Protein 1GTV (pdb70)

Structure (mmCIF, N/CA/C/O backbone):
data_1GTV
#
_entry.id   1GTV
#
_cell.length_a   76.353
_cell.length_b   76.353
_cell.length_c   134.815
_cell.angle_alpha   90.00
_cell.angle_beta   90.00
_cell.angle_gamma   120.00
#
_symmetry.space_group_name_H-M   'P 65 2 2'
#
loop_
_entity.id
_entity.type
_entity.pdbx_description
1 polymer 'THYMIDYLATE KINASE'
2 non-polymer 'MAGNESIUM ION'
3 non-polymer "THYMIDINE-5'-DIPHOSPHATE"
4 non-polymer 'SULFATE ION'
5 non-polymer 'ACETATE ION'
6 non-polymer "THYMIDINE-5'-PHOSPHATE"
7 water water
#
loop_
_atom_site.group_PDB
_atom_site.id
_atom_site.type_symbol
_atom_site.label_atom_id
_atom_site.label_alt_id
_atom_site.label_comp_id
_atom_site.label_asym_id
_atom_site.label_entity_id
_atom_site.label_seq_id
_atom_site.pdbx_PDB_ins_code
_atom_site.Cartn_x
_atom_site.Cartn_y
_atom_site.Cartn_z
_atom_site.occupancy
_atom_site.B_iso_or_equiv
_atom_site.auth_seq_id
_atom_site.auth_comp_id
_atom_site.auth_asym_id
_atom_site.auth_atom_id
_atom_site.pdbx_PDB_model_num
ATOM 1 N N A MET A 1 1 ? 43.965 8.645 22.906 0.26 22.54 1 MET A N 1
ATOM 2 N N B MET A 1 1 ? 43.977 8.030 22.753 0.22 24.79 1 MET A N 1
ATOM 3 C CA A MET A 1 1 ? 42.541 8.708 23.339 0.26 19.27 1 MET A CA 1
ATOM 4 C CA B MET A 1 1 ? 42.661 8.561 23.210 0.22 20.49 1 MET A CA 1
ATOM 5 C C A MET A 1 1 ? 41.621 9.037 22.169 0.26 20.30 1 MET A C 1
ATOM 6 C C B MET A 1 1 ? 41.766 8.860 22.012 0.22 20.66 1 MET A C 1
ATOM 7 O O A MET A 1 1 ? 41.813 10.038 21.478 0.26 16.54 1 MET A O 1
ATOM 8 O O B MET A 1 1 ? 42.111 9.677 21.157 0.22 16.11 1 MET A O 1
ATOM 17 N N . LEU A 1 2 ? 40.618 8.192 21.955 0.48 16.80 2 LEU A N 1
ATOM 18 C CA . LEU A 1 2 ? 39.668 8.382 20.863 0.48 15.75 2 LEU A CA 1
ATOM 19 C C . LEU A 1 2 ? 38.348 8.937 21.393 0.48 16.32 2 LEU A C 1
ATOM 20 O O . LEU A 1 2 ? 37.686 8.312 22.218 0.48 15.03 2 LEU A O 1
ATOM 25 N N . ILE A 1 3 ? 37.975 10.119 20.912 0.48 13.97 3 ILE A N 1
ATOM 26 C CA . ILE A 1 3 ? 36.752 10.788 21.334 0.48 13.35 3 ILE A CA 1
ATOM 27 C C . ILE A 1 3 ? 35.854 11.026 20.131 0.48 13.91 3 ILE A C 1
ATOM 28 O O . ILE A 1 3 ? 36.317 11.508 19.100 0.48 15.30 3 ILE A O 1
ATOM 33 N N . ALA A 1 4 ? 34.575 10.684 20.258 0.48 11.37 4 ALA A N 1
ATOM 34 C CA . ALA A 1 4 ? 33.631 10.914 19.169 0.48 10.37 4 ALA A CA 1
ATOM 35 C C . ALA A 1 4 ? 32.580 11.922 19.622 0.48 12.71 4 ALA A C 1
ATOM 36 O O . ALA A 1 4 ? 32.030 11.812 20.718 0.48 13.90 4 ALA A O 1
ATOM 38 N N . ILE A 1 5 ? 32.316 12.919 18.780 0.48 12.60 5 ILE A N 1
ATOM 39 C CA . ILE A 1 5 ? 31.307 13.926 19.080 0.48 11.32 5 ILE A CA 1
ATOM 40 C C . ILE A 1 5 ? 30.050 13.517 18.313 0.48 12.59 5 ILE A C 1
ATOM 41 O O . ILE A 1 5 ? 30.092 13.306 17.099 0.48 13.26 5 ILE A O 1
ATOM 46 N N . GLU A 1 6 ? 28.943 13.387 19.036 0.48 10.93 6 GLU A N 1
ATOM 47 C CA . GLU A 1 6 ? 27.674 12.958 18.456 0.48 12.13 6 GLU A CA 1
ATOM 48 C C . GLU A 1 6 ? 26.553 13.963 18.680 0.48 12.40 6 GLU A C 1
ATOM 49 O O . GLU A 1 6 ? 26.646 14.839 19.537 0.48 13.42 6 GLU A O 1
ATOM 55 N N . GLY A 1 7 ? 25.482 13.823 17.908 0.48 11.05 7 GLY A N 1
ATOM 56 C CA . GLY A 1 7 ? 24.359 14.730 18.041 0.48 12.18 7 GLY A CA 1
ATOM 57 C C . GLY A 1 7 ? 23.607 14.840 16.733 0.48 11.52 7 GLY A C 1
ATOM 58 O O . GLY A 1 7 ? 24.107 14.424 15.687 0.48 11.86 7 GLY A O 1
ATOM 59 N N . VAL A 1 8 ? 22.405 15.402 16.795 0.48 12.11 8 VAL A N 1
ATOM 60 C CA . VAL A 1 8 ? 21.576 15.561 15.608 0.48 11.69 8 VAL A CA 1
ATOM 61 C C . VAL A 1 8 ? 22.145 16.619 14.670 0.48 11.12 8 VAL A C 1
ATOM 62 O O . VAL A 1 8 ? 23.131 17.290 14.985 0.48 13.42 8 VAL A O 1
ATOM 66 N N . ASP A 1 9 ? 21.530 16.749 13.500 0.48 13.07 9 ASP A N 1
ATOM 67 C CA . ASP A 1 9 ? 21.968 17.727 12.517 0.48 11.02 9 ASP A CA 1
ATOM 68 C C . ASP A 1 9 ? 21.750 19.132 13.060 0.48 11.75 9 ASP A C 1
ATOM 69 O O . ASP A 1 9 ? 20.678 19.440 13.571 0.48 15.13 9 ASP A O 1
ATOM 74 N N . GLY A 1 10 ? 22.786 19.963 12.967 0.48 15.20 10 GLY A N 1
ATOM 75 C CA . GLY A 1 10 ? 22.695 21.332 13.446 0.48 16.69 10 GLY A CA 1
ATOM 76 C C . GLY A 1 10 ? 22.838 21.482 14.951 0.48 18.93 10 GLY A C 1
ATOM 77 O O . GLY A 1 10 ? 22.463 22.508 15.514 0.48 19.79 10 GLY A O 1
ATOM 78 N N . ALA A 1 11 ? 23.383 20.466 15.612 0.48 15.00 11 ALA A N 1
ATOM 79 C CA . ALA A 1 11 ? 23.553 20.524 17.059 0.48 16.32 11 ALA A CA 1
ATOM 80 C C . ALA A 1 11 ? 24.736 21.395 17.464 0.48 17.15 11 ALA A C 1
ATOM 81 O O . ALA A 1 11 ? 24.788 21.884 18.593 0.48 20.25 11 ALA A O 1
ATOM 83 N N . GLY A 1 12 ? 25.677 21.582 16.542 0.48 15.51 12 GLY A N 1
ATOM 84 C CA . GLY A 1 12 ? 26.860 22.383 16.820 0.48 16.86 12 GLY A CA 1
ATOM 85 C C . GLY A 1 12 ? 28.105 21.535 17.014 0.48 16.46 12 GLY A C 1
ATOM 86 O O . GLY A 1 12 ? 29.073 21.967 17.640 0.48 16.67 12 GLY A O 1
ATOM 87 N N . LYS A 1 13 ? 28.090 20.326 16.461 0.48 14.82 13 LYS A N 1
ATOM 88 C CA . LYS A 1 13 ? 29.218 19.408 16.593 0.48 14.79 13 LYS A CA 1
ATOM 89 C C . LYS A 1 13 ? 30.532 19.924 16.009 0.48 16.69 13 LYS A C 1
ATOM 90 O O . LYS A 1 13 ? 31.574 19.858 16.659 0.48 17.38 13 LYS A O 1
ATOM 96 N N . ARG A 1 14 ? 30.488 20.434 14.783 0.48 16.31 14 ARG A N 1
ATOM 97 C CA . ARG A 1 14 ? 31.692 20.935 14.133 0.48 16.93 14 ARG A CA 1
ATOM 98 C C . ARG A 1 14 ? 32.361 22.006 14.983 0.48 16.05 14 ARG A C 1
ATOM 99 O O . ARG A 1 14 ? 33.582 22.018 15.145 0.48 20.40 14 ARG A O 1
ATOM 101 N N . THR A 1 15 ? 31.552 22.906 15.525 0.48 15.23 15 THR A N 1
ATOM 102 C CA . THR A 1 15 ? 32.071 23.981 16.359 0.48 18.34 15 THR A CA 1
ATOM 103 C C . THR A 1 15 ? 32.686 23.435 17.643 0.48 16.73 15 THR A C 1
ATOM 104 O O . THR A 1 15 ? 33.749 23.886 18.064 0.48 17.37 15 THR A O 1
ATOM 108 N N . LEU A 1 16 ? 32.028 22.457 18.257 0.48 17.97 16 LEU A N 1
ATOM 109 C CA . LEU A 1 16 ? 32.549 21.876 19.487 0.48 16.49 16 LEU A CA 1
ATOM 110 C C . LEU A 1 16 ? 33.878 21.181 19.227 0.48 17.93 16 LEU A C 1
ATOM 111 O O . LEU A 1 16 ? 34.782 21.224 20.062 0.48 17.86 16 LEU A O 1
ATOM 116 N N . VAL A 1 17 ? 34.003 20.534 18.071 0.48 16.72 17 VAL A N 1
ATOM 117 C CA . VAL A 1 17 ? 35.248 19.859 17.733 0.48 16.86 17 VAL A CA 1
ATOM 118 C C . VAL A 1 17 ? 36.377 20.885 17.668 0.48 20.52 17 VAL A C 1
ATOM 119 O O . VAL A 1 17 ? 37.487 20.635 18.137 0.48 21.87 17 VAL A O 1
ATOM 123 N N . GLU A 1 18 ? 36.082 22.047 17.092 0.48 18.75 18 GLU A N 1
ATOM 124 C CA . GLU A 1 18 ? 37.068 23.114 16.972 0.48 21.28 18 GLU A CA 1
ATOM 125 C C . GLU A 1 18 ? 37.489 23.621 18.349 0.48 23.01 18 GLU A C 1
ATOM 126 O O . GLU A 1 18 ? 38.681 23.716 18.648 0.48 21.50 18 GLU A O 1
ATOM 128 N N . LYS A 1 19 ? 36.503 23.945 19.182 0.48 22.53 19 LYS A N 1
ATOM 129 C CA . LYS A 1 19 ? 36.759 24.449 20.528 0.48 23.14 19 LYS A CA 1
ATOM 130 C C . LYS A 1 19 ? 37.486 23.426 21.391 0.48 24.36 19 LYS A C 1
ATOM 131 O O . LYS A 1 19 ? 38.423 23.768 22.115 0.48 21.40 19 LYS A O 1
ATOM 137 N N . LEU A 1 20 ? 37.051 22.172 21.313 0.48 20.48 20 LEU A N 1
ATOM 138 C CA . LEU A 1 20 ? 37.669 21.108 22.099 0.48 20.66 20 LEU A CA 1
ATOM 139 C C . LEU A 1 20 ? 39.117 20.881 21.677 0.48 20.01 20 LEU A C 1
ATOM 140 O O . LEU A 1 20 ? 39.993 20.701 22.523 0.48 20.49 20 LEU A O 1
ATOM 145 N N . SER A 1 21 ? 39.371 20.888 20.372 0.48 20.91 21 SER A N 1
ATOM 146 C CA . SER A 1 21 ? 40.726 20.695 19.871 0.48 19.29 21 SER A CA 1
ATOM 147 C C . SER A 1 21 ? 41.608 21.823 20.391 0.48 21.73 21 SER A C 1
ATOM 148 O O . SER A 1 21 ? 42.759 21.602 20.767 0.48 21.71 21 SER A O 1
ATOM 151 N N . GLY A 1 22 ? 41.055 23.031 20.411 0.48 22.69 22 GLY A N 1
ATOM 152 C CA . GLY A 1 22 ? 41.803 24.176 20.895 0.48 24.41 22 GLY A CA 1
ATOM 153 C C . GLY A 1 22 ? 42.132 24.028 22.367 0.48 22.81 22 GLY A C 1
ATOM 154 O O . GLY A 1 22 ? 43.233 24.369 22.801 0.48 23.20 22 GLY A O 1
ATOM 155 N N . ALA A 1 23 ? 41.176 23.516 23.134 0.48 20.88 23 ALA A N 1
ATOM 156 C CA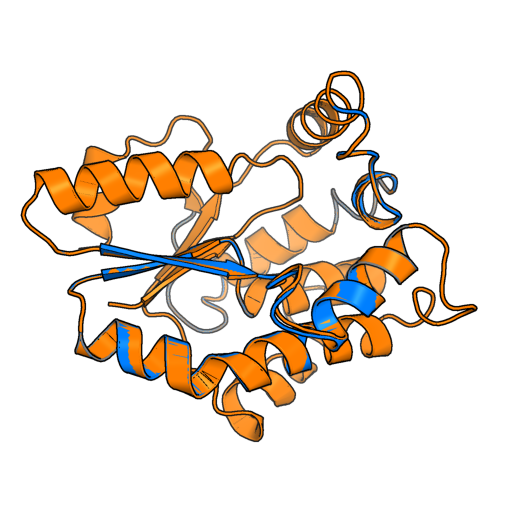 . ALA A 1 23 ? 41.368 23.322 24.567 0.48 19.96 23 ALA A CA 1
ATOM 157 C C . ALA A 1 23 ? 42.455 22.286 24.832 0.48 23.73 23 ALA A C 1
ATOM 158 O O . ALA A 1 23 ? 43.307 22.480 25.698 0.48 22.13 23 ALA A O 1
ATOM 160 N N . PHE A 1 24 ? 42.428 21.182 24.092 0.48 20.86 24 PHE A N 1
ATOM 161 C CA . PHE A 1 24 ? 43.438 20.144 24.270 0.48 20.56 24 PHE A CA 1
ATOM 162 C C . PHE A 1 24 ? 44.824 20.665 23.920 0.48 25.08 24 PHE A C 1
ATOM 163 O O . PHE A 1 24 ? 45.796 20.394 24.625 0.48 22.90 24 PHE A O 1
ATOM 171 N N . ARG A 1 25 ? 44.914 21.415 22.828 0.48 21.51 25 ARG A N 1
ATOM 172 C CA . ARG A 1 25 ? 46.192 21.966 22.402 0.48 22.91 25 ARG A CA 1
ATOM 173 C C . ARG A 1 25 ? 46.692 23.005 23.399 0.48 21.58 25 ARG A C 1
ATOM 174 O O . ARG A 1 25 ? 47.897 23.163 23.582 0.48 26.97 25 ARG A O 1
ATOM 182 N N . ALA A 1 26 ? 45.762 23.702 24.044 0.48 24.42 26 ALA A N 1
ATOM 183 C CA . ALA A 1 26 ? 46.117 24.712 25.036 0.48 22.15 26 ALA A CA 1
ATOM 184 C C . ALA A 1 26 ? 46.693 24.014 26.264 0.48 27.65 26 ALA A C 1
ATOM 185 O O . ALA A 1 26 ? 47.404 24.626 27.065 0.48 26.16 26 ALA A O 1
ATOM 187 N N . ALA A 1 27 ? 46.381 22.727 26.400 0.48 25.76 27 ALA A N 1
ATOM 188 C CA . ALA A 1 27 ? 46.856 21.927 27.524 0.48 25.83 27 ALA A CA 1
ATOM 189 C C . ALA A 1 27 ? 48.125 21.159 27.169 0.48 27.34 27 ALA A C 1
ATOM 190 O O . ALA A 1 27 ? 48.628 20.373 27.972 0.48 30.36 27 ALA A O 1
ATOM 192 N N . GLY A 1 28 ? 48.627 21.376 25.957 0.48 27.25 28 GLY A N 1
ATOM 193 C CA . GLY A 1 28 ? 49.852 20.722 25.531 0.48 25.39 28 GLY A CA 1
ATOM 194 C C . GLY A 1 28 ? 49.754 19.375 24.838 0.48 27.56 28 GLY A C 1
ATOM 195 O O . GLY A 1 28 ? 50.775 18.726 24.607 0.48 30.02 28 GLY A O 1
ATOM 196 N N A ARG A 1 29 ? 48.541 18.955 24.496 0.24 25.32 29 ARG A N 1
ATOM 197 N N B ARG A 1 29 ? 48.542 18.940 24.507 0.24 25.70 29 ARG A N 1
ATOM 198 C CA A ARG A 1 29 ? 48.349 17.671 23.831 0.24 24.90 29 ARG A CA 1
ATOM 199 C CA B ARG A 1 29 ? 48.376 17.654 23.837 0.24 25.60 29 ARG A CA 1
ATOM 200 C C A ARG A 1 29 ? 48.195 17.816 22.322 0.24 23.45 29 ARG A C 1
ATOM 201 C C B ARG A 1 29 ? 48.204 17.813 22.330 0.24 23.72 29 ARG A C 1
ATOM 202 O O A ARG A 1 29 ? 47.592 18.775 21.840 0.24 28.36 29 ARG A O 1
ATOM 203 O O B ARG A 1 29 ? 47.597 18.776 21.862 0.24 28.34 29 ARG A O 1
ATOM 218 N N . SER A 1 30 ? 48.752 16.864 21.578 0.48 22.11 30 SER A N 1
ATOM 219 C CA . SER A 1 30 ? 48.652 16.885 20.125 0.48 20.05 30 SER A CA 1
ATOM 220 C C . SER A 1 30 ? 47.258 16.375 19.796 0.48 21.55 30 SER A C 1
ATOM 221 O O . SER A 1 30 ? 46.758 15.455 20.444 0.48 22.60 30 SER A O 1
ATOM 224 N N . VAL A 1 31 ? 46.634 16.975 18.790 0.48 19.28 31 VAL A N 1
ATOM 225 C CA . VAL A 1 31 ? 45.281 16.601 18.410 0.48 18.42 31 VAL A CA 1
ATOM 226 C C . VAL A 1 31 ? 45.109 16.395 16.912 0.48 19.35 31 VAL A C 1
ATOM 227 O O . VAL A 1 31 ? 45.656 17.142 16.099 0.48 20.98 31 VAL A O 1
ATOM 231 N N . ALA A 1 32 ? 44.348 15.365 16.559 0.48 18.51 32 ALA A N 1
ATOM 232 C CA . ALA A 1 32 ? 44.041 15.064 15.169 0.48 19.16 32 ALA A CA 1
ATOM 233 C C . ALA A 1 32 ? 42.524 14.944 15.117 0.48 20.88 32 ALA A C 1
ATOM 234 O O . ALA A 1 32 ? 41.903 14.513 16.089 0.48 21.05 32 ALA A O 1
ATOM 236 N N . THR A 1 33 ? 41.924 15.342 14.001 0.48 20.03 33 THR A N 1
ATOM 237 C CA . THR A 1 33 ? 40.476 15.259 13.863 0.48 19.55 33 THR A CA 1
ATOM 238 C C . THR A 1 33 ? 40.092 14.613 12.543 0.48 20.58 33 THR A C 1
ATOM 239 O O . THR A 1 33 ? 40.842 14.658 11.566 0.48 21.10 33 THR A O 1
ATOM 243 N N . LEU A 1 34 ? 38.910 14.007 12.528 0.48 16.39 34 LEU A N 1
ATOM 244 C CA . LEU A 1 34 ? 38.393 13.348 11.340 0.48 17.59 34 LEU A CA 1
ATOM 245 C C . LEU A 1 34 ? 36.877 13.439 11.415 0.48 17.38 34 LEU A C 1
ATOM 246 O O . LEU A 1 34 ? 36.297 13.287 12.488 0.48 19.14 34 LEU A O 1
ATOM 251 N N . ALA A 1 35 ? 36.233 13.696 10.283 0.48 15.98 35 ALA A N 1
ATOM 252 C CA . ALA A 1 35 ? 34.782 13.805 10.267 0.48 13.00 35 ALA A CA 1
ATOM 253 C C . ALA A 1 35 ? 34.127 12.776 9.353 0.48 12.55 35 ALA A C 1
ATOM 254 O O . ALA A 1 35 ? 34.627 12.495 8.266 0.48 15.84 35 ALA A O 1
ATOM 256 N N . PHE A 1 36 ? 33.028 12.208 9.822 0.48 11.66 36 PHE A N 1
ATOM 257 C CA . PHE A 1 36 ? 32.289 11.248 9.032 0.48 11.79 36 PHE A CA 1
ATOM 258 C C . PHE A 1 36 ? 30.955 11.910 8.738 0.48 11.47 36 PHE A C 1
ATOM 259 O O . PHE A 1 36 ? 30.396 12.600 9.593 0.48 11.16 36 PHE A O 1
ATOM 267 N N . PRO A 1 37 ? 30.437 11.730 7.517 0.48 11.08 37 PRO A N 1
ATOM 268 C CA . PRO A 1 37 ? 31.016 10.953 6.413 0.48 10.98 37 PRO A CA 1
ATOM 269 C C . PRO A 1 37 ? 32.262 11.598 5.807 0.48 12.16 37 PRO A C 1
ATOM 270 O O . PRO A 1 37 ? 32.389 12.822 5.786 0.48 13.87 37 PRO A O 1
ATOM 274 N N . ARG A 1 38 ? 33.170 10.768 5.303 0.48 13.93 38 ARG A N 1
ATOM 275 C CA . ARG A 1 38 ? 34.399 11.261 4.685 0.48 15.04 38 ARG A CA 1
ATOM 276 C C . ARG A 1 38 ? 34.180 11.556 3.205 0.48 16.15 38 ARG A C 1
ATOM 277 O O . ARG A 1 38 ? 34.738 10.885 2.335 0.48 15.58 38 ARG A O 1
ATOM 285 N N . TYR A 1 39 ? 33.364 12.565 2.929 0.48 16.14 39 TYR A N 1
ATOM 286 C CA . TYR A 1 39 ? 33.064 12.957 1.560 0.48 14.79 39 TYR A CA 1
ATOM 287 C C . TYR A 1 39 ? 34.348 13.196 0.769 0.48 14.90 39 TYR A C 1
ATOM 288 O O . TYR A 1 39 ? 35.255 13.882 1.237 0.48 17.57 39 TYR A O 1
ATOM 297 N N . GLY A 1 40 ? 34.422 12.608 -0.421 0.48 15.60 40 GLY A N 1
ATOM 298 C CA . GLY A 1 40 ? 35.594 12.772 -1.261 0.48 17.76 40 GLY A CA 1
ATOM 299 C C . GLY A 1 40 ? 36.644 11.687 -1.100 0.48 17.19 40 GLY A C 1
ATOM 300 O O . GLY A 1 40 ? 37.436 11.445 -2.011 0.48 20.36 40 GLY A O 1
ATOM 301 N N . GLN A 1 41 ? 36.658 11.031 0.056 0.48 18.14 41 GLN A N 1
ATOM 302 C CA . GLN A 1 41 ? 37.631 9.975 0.311 0.48 19.16 41 GLN A CA 1
ATOM 303 C C . GLN A 1 41 ? 36.990 8.596 0.243 0.48 21.48 41 GLN A C 1
ATOM 304 O O . GLN A 1 41 ? 37.683 7.579 0.246 0.48 23.17 41 GLN A O 1
ATOM 310 N N . SER A 1 42 ? 35.663 8.572 0.181 0.48 16.88 42 SER A N 1
ATOM 311 C CA . SER A 1 42 ? 34.921 7.322 0.121 0.48 17.82 42 SER A CA 1
ATOM 312 C C . SER A 1 42 ? 33.792 7.416 -0.897 0.48 15.58 42 SER A C 1
ATOM 313 O O . SER A 1 42 ? 32.986 8.345 -0.850 0.48 18.44 42 SER A O 1
ATOM 316 N N . VAL A 1 43 ? 33.742 6.459 -1.818 0.48 16.69 43 VAL A N 1
ATOM 317 C CA . VAL A 1 43 ? 32.684 6.437 -2.823 0.48 17.02 43 VAL A CA 1
ATOM 318 C C . VAL A 1 43 ? 31.363 6.181 -2.104 0.48 15.01 43 VAL A C 1
ATOM 319 O O . VAL A 1 43 ? 30.320 6.721 -2.477 0.48 14.36 43 VAL A O 1
ATOM 323 N N . ALA A 1 44 ? 31.418 5.356 -1.063 0.48 13.85 44 ALA A N 1
ATOM 324 C CA . ALA A 1 44 ? 30.230 5.032 -0.289 0.48 13.88 44 ALA A CA 1
ATOM 325 C C . ALA A 1 44 ? 29.643 6.279 0.370 0.48 13.94 44 ALA A C 1
ATOM 326 O O . ALA A 1 44 ? 28.429 6.468 0.375 0.48 13.87 44 ALA A O 1
ATOM 328 N N . ALA A 1 45 ? 30.504 7.128 0.922 0.48 14.62 45 ALA A N 1
ATOM 329 C CA . ALA A 1 45 ? 30.050 8.348 1.583 0.48 14.96 45 ALA A CA 1
ATOM 330 C C . ALA A 1 45 ? 29.377 9.304 0.602 0.48 14.55 45 ALA A C 1
ATOM 331 O O . ALA A 1 45 ? 28.316 9.860 0.889 0.48 14.59 45 ALA A O 1
ATOM 333 N N . ASP A 1 46 ? 29.998 9.488 -0.557 0.48 14.79 46 ASP A N 1
ATOM 334 C CA . ASP A 1 46 ? 29.468 10.389 -1.574 0.48 14.63 46 ASP A CA 1
ATOM 335 C C . ASP A 1 46 ? 28.117 9.936 -2.126 0.48 13.89 46 ASP A C 1
ATOM 336 O O . ASP A 1 46 ? 27.217 10.752 -2.324 0.48 14.76 46 ASP A O 1
ATOM 341 N N . ILE A 1 47 ? 27.978 8.637 -2.367 0.48 13.35 47 ILE A N 1
ATOM 342 C CA . ILE A 1 47 ? 26.744 8.076 -2.890 0.48 12.69 47 ILE A CA 1
ATOM 343 C C . ILE A 1 47 ? 25.655 8.239 -1.828 0.48 13.13 47 ILE A C 1
ATOM 344 O O . ILE A 1 47 ? 24.513 8.561 -2.148 0.48 12.31 47 ILE A O 1
ATOM 349 N N . ALA A 1 48 ? 26.014 8.043 -0.561 0.48 13.05 48 ALA A N 1
ATOM 350 C CA . ALA A 1 48 ? 25.051 8.193 0.530 0.48 11.01 48 ALA A CA 1
ATOM 351 C C . ALA A 1 48 ? 24.496 9.619 0.561 0.48 11.46 48 ALA A C 1
ATOM 352 O O . ALA A 1 48 ? 23.282 9.817 0.617 0.48 12.41 48 ALA A O 1
ATOM 354 N N . ALA A 1 49 ? 25.385 10.605 0.513 0.48 13.34 49 ALA A N 1
ATOM 355 C CA . ALA A 1 49 ? 24.971 12.002 0.535 0.48 14.26 49 ALA A CA 1
ATOM 356 C C . ALA A 1 49 ? 24.102 12.331 -0.671 0.48 13.36 49 ALA A C 1
ATOM 357 O O . ALA A 1 49 ? 23.068 12.988 -0.542 0.48 14.27 49 ALA A O 1
ATOM 359 N N . GLU A 1 50 ? 24.523 11.871 -1.842 0.48 10.69 50 GLU A N 1
ATOM 360 C CA . GLU A 1 50 ? 23.773 12.123 -3.065 0.48 11.67 50 GLU A CA 1
ATOM 361 C C . GLU A 1 50 ? 22.385 11.501 -2.987 0.48 10.98 50 GLU A C 1
ATOM 362 O O . GLU A 1 50 ? 21.414 12.080 -3.475 0.48 12.44 50 GLU A O 1
ATOM 368 N N . ALA A 1 51 ? 22.294 10.323 -2.375 0.48 10.89 51 ALA A N 1
ATOM 369 C CA . ALA A 1 51 ? 21.009 9.654 -2.229 0.48 10.54 51 ALA A CA 1
ATOM 370 C C . ALA A 1 51 ? 20.099 10.486 -1.328 0.48 11.09 51 ALA A C 1
ATOM 371 O O . ALA A 1 51 ? 18.899 10.601 -1.581 0.48 13.49 51 ALA A O 1
ATOM 373 N N . LEU A 1 52 ? 20.671 11.080 -0.283 0.48 11.87 52 LEU A N 1
ATOM 374 C CA . LEU A 1 52 ? 19.877 11.896 0.625 0.48 12.08 52 LEU A CA 1
ATOM 375 C C . LEU A 1 52 ? 19.465 13.206 -0.034 0.48 13.74 52 LEU A C 1
ATOM 376 O O . LEU A 1 52 ? 18.634 13.941 0.499 0.48 15.44 52 LEU A O 1
ATOM 381 N N . HIS A 1 53 ? 20.045 13.499 -1.192 0.48 11.93 53 HIS A N 1
ATOM 382 C CA . HIS A 1 53 ? 19.674 14.709 -1.919 0.48 14.53 53 HIS A CA 1
ATOM 383 C C . HIS A 1 53 ? 18.823 14.398 -3.145 0.48 15.47 53 HIS A C 1
ATOM 384 O O . HIS A 1 53 ? 18.677 15.231 -4.039 0.48 16.48 53 HIS A O 1
ATOM 391 N N . GLY A 1 54 ? 18.274 13.185 -3.185 0.48 15.52 54 GLY A N 1
ATOM 392 C CA . GLY A 1 54 ? 17.385 12.806 -4.270 0.48 13.08 54 GLY A CA 1
ATOM 393 C C . GLY A 1 54 ? 17.879 11.957 -5.421 0.48 14.25 54 GLY A C 1
ATOM 394 O O . GLY A 1 54 ? 17.116 11.678 -6.343 0.48 16.04 54 GLY A O 1
ATOM 395 N N A GLU A 1 55 ? 19.137 11.536 -5.376 0.28 12.77 55 GLU A N 1
ATOM 396 N N B GLU A 1 55 ? 19.138 11.538 -5.384 0.20 13.77 55 GLU A N 1
ATOM 397 C CA A GLU A 1 55 ? 19.695 10.727 -6.454 0.28 12.03 55 GLU A CA 1
ATOM 398 C CA B GLU A 1 55 ? 19.670 10.722 -6.466 0.20 13.78 55 GLU A CA 1
ATOM 399 C C A GLU A 1 55 ? 19.739 9.242 -6.112 0.28 12.39 55 GLU A C 1
ATOM 400 C C B GLU A 1 55 ? 19.757 9.245 -6.107 0.20 13.45 55 GLU A C 1
ATOM 401 O O A GLU A 1 55 ? 19.353 8.834 -5.018 0.28 13.24 55 GLU A O 1
ATOM 402 O O B GLU A 1 55 ? 19.426 8.844 -4.993 0.20 14.37 55 GLU A O 1
ATOM 413 N N . HIS A 1 56 ? 20.191 8.445 -7.075 0.48 11.50 56 HIS A N 1
ATOM 414 C CA . HIS A 1 56 ? 20.341 7.003 -6.900 0.48 11.05 56 HIS A CA 1
ATOM 415 C C . HIS A 1 56 ? 19.090 6.188 -6.588 0.48 11.70 56 HIS A C 1
ATOM 416 O O . HIS A 1 56 ? 19.062 5.364 -5.668 0.48 12.13 56 HIS A O 1
ATOM 423 N N . GLY A 1 57 ? 18.054 6.424 -7.380 0.48 13.18 57 GLY A N 1
ATOM 424 C CA . GLY A 1 57 ? 16.819 5.681 -7.244 0.48 13.55 57 GLY A CA 1
ATOM 425 C C . GLY A 1 57 ? 16.251 5.465 -5.860 0.48 12.01 57 GLY A C 1
ATOM 426 O O . GLY A 1 57 ? 16.056 6.414 -5.103 0.48 14.72 57 GLY A O 1
ATOM 427 N N . ASP A 1 58 ? 16.007 4.202 -5.523 0.48 11.61 58 ASP A N 1
ATOM 428 C CA . ASP A 1 58 ? 15.408 3.844 -4.244 0.48 11.69 58 ASP A CA 1
ATOM 429 C C . ASP A 1 58 ? 16.386 3.562 -3.111 0.48 11.82 58 ASP A C 1
ATOM 430 O O . ASP A 1 58 ? 15.996 3.022 -2.078 0.48 14.40 58 ASP A O 1
ATOM 435 N N A LEU A 1 59 ? 17.646 3.944 -3.286 0.27 10.84 59 LEU A N 1
ATOM 436 N N B LEU A 1 59 ? 17.643 3.950 -3.298 0.21 11.44 59 LEU A N 1
ATOM 437 C CA A LEU A 1 59 ? 18.654 3.668 -2.266 0.27 11.25 59 LEU A CA 1
ATOM 438 C CA B LEU A 1 59 ? 18.676 3.713 -2.295 0.21 12.59 59 LEU A CA 1
ATOM 439 C C A LEU A 1 59 ? 18.335 4.253 -0.889 0.27 12.06 59 LEU A C 1
ATOM 440 C C B LEU A 1 59 ? 18.345 4.257 -0.907 0.21 12.64 59 LEU A C 1
ATOM 441 O O A LEU A 1 59 ? 18.345 3.536 0.113 0.27 14.10 59 LEU A O 1
ATOM 442 O O B LEU A 1 59 ? 18.355 3.518 0.079 0.21 14.73 59 LEU A O 1
ATOM 451 N N . ALA A 1 60 ? 18.050 5.549 -0.833 0.48 10.62 60 ALA A N 1
ATOM 452 C CA . ALA A 1 60 ? 17.744 6.194 0.441 0.48 11.78 60 ALA A CA 1
ATOM 453 C C . ALA A 1 60 ? 16.510 5.663 1.166 0.48 12.30 60 ALA A C 1
ATOM 454 O O . ALA A 1 60 ? 16.383 5.846 2.378 0.48 14.13 60 ALA A O 1
ATOM 456 N N . SER A 1 61 ? 15.605 5.005 0.445 0.48 11.09 61 SER A N 1
ATOM 457 C CA . SER A 1 61 ? 14.399 4.474 1.076 0.48 12.94 61 SER A CA 1
ATOM 458 C C . SER A 1 61 ? 14.702 3.278 1.976 0.48 12.66 61 SER A C 1
ATOM 459 O O . SER A 1 61 ? 13.868 2.876 2.785 0.48 14.33 61 SER A O 1
ATOM 462 N N . SER A 1 62 ? 15.894 2.706 1.832 0.48 12.08 62 SER A N 1
ATOM 463 C CA . SER A 1 62 ? 16.288 1.576 2.666 0.48 11.15 62 SER A CA 1
ATOM 464 C C . SER A 1 62 ? 17.128 2.064 3.838 0.48 10.42 62 SER A C 1
ATOM 465 O O . SER A 1 62 ? 18.189 2.659 3.647 0.48 12.38 62 SER A O 1
ATOM 468 N N . VAL A 1 63 ? 16.647 1.806 5.047 0.48 10.18 63 VAL A N 1
ATOM 469 C CA . VAL A 1 63 ? 17.358 2.206 6.254 0.48 9.85 63 VAL A CA 1
ATOM 470 C C . VAL A 1 63 ? 18.693 1.475 6.365 0.48 11.25 63 VAL A C 1
ATOM 471 O O . VAL A 1 63 ? 19.727 2.081 6.659 0.48 10.71 63 VAL A O 1
ATOM 475 N N . TYR A 1 64 ? 18.683 0.173 6.106 0.48 10.44 64 TYR A N 1
ATOM 476 C CA . TYR A 1 64 ? 19.908 -0.605 6.211 0.48 9.83 64 TYR A CA 1
ATOM 477 C C . TYR A 1 64 ? 20.912 -0.331 5.093 0.48 9.39 64 TYR A C 1
ATOM 478 O O . TYR A 1 64 ? 22.114 -0.465 5.302 0.48 10.40 64 TYR A O 1
ATOM 487 N N . ALA A 1 65 ? 20.432 0.066 3.916 0.48 9.68 65 ALA A N 1
ATOM 488 C CA . ALA A 1 65 ? 21.336 0.384 2.809 0.48 9.87 65 ALA A CA 1
ATOM 489 C C . ALA A 1 65 ? 22.132 1.637 3.176 0.48 9.90 65 ALA A C 1
ATOM 490 O O . ALA A 1 65 ? 23.350 1.698 2.979 0.48 10.41 65 ALA A O 1
ATOM 492 N N . MET A 1 66 ? 21.440 2.640 3.711 0.48 10.06 66 MET A N 1
ATOM 493 C CA . MET A 1 66 ? 22.110 3.870 4.105 0.48 8.29 66 MET A CA 1
ATOM 494 C C . MET A 1 66 ? 23.099 3.583 5.227 0.48 9.69 66 MET A C 1
ATOM 495 O O . MET A 1 66 ? 24.236 4.050 5.201 0.48 11.05 66 MET A O 1
ATOM 500 N N . ALA A 1 67 ? 22.675 2.799 6.210 0.48 9.36 67 ALA A N 1
ATOM 501 C CA . ALA A 1 67 ? 23.571 2.471 7.313 0.48 9.66 67 ALA A CA 1
ATOM 502 C C . ALA A 1 67 ? 24.801 1.730 6.795 0.48 9.73 67 ALA A C 1
ATOM 503 O O . ALA A 1 67 ? 25.921 1.971 7.251 0.48 11.00 67 ALA A O 1
ATOM 505 N N . THR A 1 68 ? 24.600 0.833 5.836 0.48 10.40 68 THR A N 1
ATOM 506 C CA . THR A 1 68 ? 25.717 0.072 5.288 0.48 10.86 68 THR A CA 1
ATOM 507 C C . THR A 1 68 ? 26.720 0.987 4.590 0.48 10.34 68 THR A C 1
ATOM 508 O O . THR A 1 68 ? 27.928 0.810 4.730 0.48 11.18 68 THR A O 1
ATOM 512 N N . LEU A 1 69 ? 26.229 1.981 3.856 0.48 10.48 69 LEU A N 1
ATOM 513 C CA . LEU A 1 69 ? 27.142 2.887 3.175 0.48 9.52 69 LEU A CA 1
ATOM 514 C C . LEU A 1 69 ? 27.997 3.668 4.169 0.48 11.41 69 LEU A C 1
ATOM 515 O O . LEU A 1 69 ? 29.199 3.824 3.970 0.48 11.27 69 LEU A O 1
ATOM 520 N N . PHE A 1 70 ? 27.387 4.154 5.243 0.48 10.12 70 PHE A N 1
ATOM 521 C CA . PHE A 1 70 ? 28.154 4.904 6.230 0.48 9.74 70 PHE A CA 1
ATOM 522 C C . PHE A 1 70 ? 29.144 3.997 6.938 0.48 10.56 70 PHE A C 1
ATOM 523 O O . PHE A 1 70 ? 30.228 4.436 7.308 0.48 12.12 70 PHE A O 1
ATOM 531 N N . ALA A 1 71 ? 28.773 2.731 7.116 0.48 11.43 71 ALA A N 1
ATOM 532 C CA . ALA A 1 71 ? 29.654 1.769 7.767 0.48 11.96 71 ALA A CA 1
ATOM 533 C C . ALA A 1 71 ? 30.823 1.439 6.843 0.48 13.26 71 ALA A C 1
ATOM 534 O O . ALA A 1 71 ? 31.948 1.262 7.306 0.48 14.16 71 ALA A O 1
ATOM 536 N N . LEU A 1 72 ? 30.559 1.349 5.539 0.48 13.40 72 LEU A N 1
ATOM 537 C CA . LEU A 1 72 ? 31.620 1.050 4.577 0.48 12.91 72 LEU A CA 1
ATOM 538 C C . LEU A 1 72 ? 32.590 2.220 4.494 0.48 15.92 72 LEU A C 1
ATOM 539 O O . LEU A 1 72 ? 33.785 2.028 4.257 0.48 16.82 72 LEU A O 1
ATOM 544 N N . ASP A 1 73 ? 32.083 3.427 4.729 0.48 14.96 73 ASP A N 1
ATOM 545 C CA . ASP A 1 73 ? 32.926 4.616 4.721 0.48 13.43 73 ASP A CA 1
ATOM 546 C C . ASP A 1 73 ? 33.904 4.516 5.892 0.48 15.71 73 ASP A C 1
ATOM 547 O O . ASP A 1 73 ? 35.109 4.699 5.721 0.48 15.59 73 ASP A O 1
ATOM 552 N N . ARG A 1 74 ? 33.384 4.212 7.078 0.48 14.04 74 ARG A N 1
ATOM 553 C CA . ARG A 1 74 ? 34.231 4.079 8.258 0.48 14.49 74 ARG A CA 1
ATOM 554 C C . ARG A 1 74 ? 35.182 2.891 8.150 0.48 18.36 74 ARG A C 1
ATOM 555 O O . ARG A 1 74 ? 36.302 2.939 8.661 0.48 17.78 74 ARG A O 1
ATOM 563 N N . ALA A 1 75 ? 34.737 1.828 7.488 0.48 17.00 75 ALA A N 1
ATOM 564 C CA . ALA A 1 75 ? 35.567 0.639 7.323 0.48 19.74 75 ALA A CA 1
ATOM 565 C C . ALA A 1 75 ? 36.859 1.004 6.602 0.48 21.05 75 ALA A C 1
ATOM 566 O O . ALA A 1 75 ? 37.934 0.508 6.939 0.48 20.37 75 ALA A O 1
ATOM 568 N N . GLY A 1 76 ? 36.746 1.878 5.609 0.48 17.83 76 GLY A N 1
ATOM 569 C CA . GLY A 1 76 ? 37.916 2.293 4.858 0.48 20.72 76 GLY A CA 1
ATOM 570 C C . GLY A 1 76 ? 38.818 3.232 5.635 0.48 18.05 76 GLY A C 1
ATOM 571 O O . GLY A 1 76 ? 39.934 3.522 5.204 0.48 21.53 76 GLY A O 1
ATOM 572 N N . ALA A 1 77 ? 38.343 3.700 6.786 0.48 18.26 77 ALA A N 1
ATOM 573 C CA . ALA A 1 77 ? 39.116 4.620 7.614 0.48 17.02 77 ALA A CA 1
ATOM 574 C C . ALA A 1 77 ? 39.723 3.961 8.850 0.48 18.13 77 ALA A C 1
ATOM 575 O O . ALA A 1 77 ? 40.289 4.644 9.700 0.48 19.57 77 ALA A O 1
ATOM 577 N N . VAL A 1 78 ? 39.601 2.640 8.953 0.48 18.30 78 VAL A N 1
ATOM 578 C CA . VAL A 1 78 ? 40.143 1.918 10.100 0.48 20.36 78 VAL A CA 1
ATOM 579 C C . VAL A 1 78 ? 41.638 2.174 10.273 0.48 23.10 78 VAL A C 1
ATOM 580 O O . VAL A 1 78 ? 42.094 2.518 11.365 0.48 19.96 78 VAL A O 1
ATOM 584 N N . HIS A 1 79 ? 42.395 2.004 9.194 0.48 22.16 79 HIS A N 1
ATOM 585 C CA . HIS A 1 79 ? 43.838 2.215 9.230 0.48 25.71 79 HIS A CA 1
ATOM 586 C C . HIS A 1 79 ? 44.182 3.639 9.649 0.48 25.08 79 HIS A C 1
ATOM 587 O O . HIS A 1 79 ? 45.083 3.855 10.461 0.48 25.78 79 HIS A O 1
ATOM 594 N N . THR A 1 80 ? 43.463 4.606 9.089 0.48 22.75 80 THR A N 1
ATOM 595 C CA . THR A 1 80 ? 43.690 6.008 9.409 0.48 22.27 80 THR A CA 1
ATOM 596 C C . THR A 1 80 ? 43.438 6.253 10.891 0.48 21.08 80 THR A C 1
ATOM 597 O O . THR A 1 80 ? 44.254 6.868 11.577 0.48 20.25 80 THR A O 1
ATOM 601 N N . ILE A 1 81 ? 42.303 5.770 11.383 0.48 16.70 81 ILE A N 1
ATOM 602 C CA . ILE A 1 81 ? 41.962 5.944 12.785 0.48 15.84 81 ILE A CA 1
ATOM 603 C C . ILE A 1 81 ? 43.013 5.291 13.668 0.48 17.84 81 ILE A C 1
ATOM 604 O O . ILE A 1 81 ? 43.422 5.864 14.678 0.48 18.46 81 ILE A O 1
ATOM 609 N N . GLN A 1 82 ? 43.459 4.096 13.291 0.48 19.88 82 GLN A N 1
ATOM 610 C CA . GLN A 1 82 ? 44.466 3.422 14.106 0.48 23.22 82 GLN A CA 1
ATOM 611 C C . GLN A 1 82 ? 45.792 4.182 14.063 0.48 26.00 82 GLN A C 1
ATOM 612 O O . GLN A 1 82 ? 46.476 4.313 15.079 0.48 26.95 82 GLN A O 1
ATOM 618 N N . GLY A 1 83 ? 46.142 4.689 12.886 0.48 24.07 83 GLY A N 1
ATOM 619 C CA . GLY A 1 83 ? 47.378 5.436 12.741 0.48 26.41 83 GLY A CA 1
ATOM 620 C C . GLY A 1 83 ? 47.362 6.743 13.512 0.48 27.68 83 GLY A C 1
ATOM 621 O O . GLY A 1 83 ? 48.359 7.126 14.125 0.48 26.11 83 GLY A O 1
ATOM 622 N N . LEU A 1 84 ? 46.227 7.435 13.481 0.48 23.87 84 LEU A N 1
ATOM 623 C CA . LEU A 1 84 ? 46.093 8.703 14.187 0.48 21.09 84 LEU A CA 1
ATOM 624 C C . LEU A 1 84 ? 46.186 8.521 15.699 0.48 22.76 84 LEU A C 1
ATOM 625 O O . LEU A 1 84 ? 46.762 9.356 16.396 0.48 24.34 84 LEU A O 1
ATOM 630 N N . CYS A 1 85 ? 45.618 7.430 16.205 0.48 19.31 85 CYS A N 1
ATOM 631 C CA . CYS A 1 85 ? 45.640 7.158 17.639 0.48 21.96 85 CYS A CA 1
ATOM 632 C C . CYS A 1 85 ? 47.027 6.837 18.176 0.48 25.43 85 CYS A C 1
ATOM 633 O O . CYS A 1 85 ? 47.304 7.052 19.354 0.48 28.75 85 CYS A O 1
ATOM 636 N N . ARG A 1 86 ? 47.897 6.314 17.321 0.48 25.74 86 ARG A N 1
ATOM 637 C CA . ARG A 1 86 ? 49.246 5.986 17.759 0.48 31.82 86 ARG A CA 1
ATOM 638 C C . ARG A 1 86 ? 50.215 7.111 17.425 0.48 31.82 86 ARG A C 1
ATOM 639 O O . ARG A 1 86 ? 51.408 7.019 17.714 0.48 37.96 86 ARG A O 1
ATOM 647 N N . GLY A 1 87 ? 49.692 8.176 16.827 0.48 31.66 87 GLY A N 1
ATOM 648 C CA . GLY A 1 87 ? 50.528 9.305 16.463 0.48 29.86 87 GLY A CA 1
ATOM 649 C C . GLY A 1 87 ? 50.186 10.577 17.216 0.48 29.14 87 GLY A C 1
ATOM 650 O O . GLY A 1 87 ? 51.024 11.468 17.347 0.48 30.33 87 GLY A O 1
ATOM 651 N N . TYR A 1 88 ? 48.956 10.665 17.712 0.48 26.35 88 TYR A N 1
ATOM 652 C CA . TYR A 1 88 ? 48.506 11.840 18.450 0.48 22.54 88 TYR A CA 1
ATOM 653 C C . TYR A 1 88 ? 48.005 11.476 19.843 0.48 23.90 88 TYR A C 1
ATOM 654 O O . TYR A 1 88 ? 47.584 10.344 20.083 0.48 25.33 88 TYR A O 1
ATOM 663 N N . ASP A 1 89 ? 48.044 12.442 20.757 0.48 22.37 89 ASP A N 1
ATOM 664 C CA . ASP A 1 89 ? 47.574 12.216 22.121 0.48 21.30 89 ASP A CA 1
ATOM 665 C C . ASP A 1 89 ? 46.059 12.070 22.145 0.48 20.16 89 ASP A C 1
ATOM 666 O O . ASP A 1 89 ? 45.509 11.292 22.928 0.48 22.03 89 ASP A O 1
ATOM 671 N N . VAL A 1 90 ? 45.391 12.831 21.284 0.48 18.72 90 VAL A N 1
ATOM 672 C CA . VAL A 1 90 ? 43.940 12.814 21.207 0.48 17.12 90 VAL A CA 1
ATOM 673 C C . VAL A 1 90 ? 43.459 12.824 19.763 0.48 17.52 90 VAL A C 1
ATOM 674 O O . VAL A 1 90 ? 43.983 13.559 18.932 0.48 17.52 90 VAL A O 1
ATOM 678 N N . VAL A 1 91 ? 42.466 11.992 19.474 0.48 14.41 91 VAL A N 1
ATOM 679 C CA . VAL A 1 91 ? 41.872 11.926 18.147 0.48 15.92 91 VAL A CA 1
ATOM 680 C C . VAL A 1 91 ? 40.388 12.201 18.356 0.48 16.97 91 VAL A C 1
ATOM 681 O O . VAL A 1 91 ? 39.719 11.482 19.098 0.48 16.21 91 VAL A O 1
ATOM 685 N N . ILE A 1 92 ? 39.881 13.253 17.722 0.48 13.44 92 ILE A N 1
ATOM 686 C CA . ILE A 1 92 ? 38.479 13.629 17.864 0.48 13.27 92 ILE A CA 1
ATOM 687 C C . ILE A 1 92 ? 37.736 13.407 16.555 0.48 15.05 92 ILE A C 1
ATOM 688 O O . ILE A 1 92 ? 38.186 13.848 15.497 0.48 15.25 92 ILE A O 1
ATOM 693 N N . LEU A 1 93 ? 36.595 12.730 16.634 0.48 13.46 93 LEU A N 1
ATOM 694 C CA . LEU A 1 93 ? 35.786 12.442 15.454 0.48 13.94 93 LEU A CA 1
ATOM 695 C C . LEU A 1 93 ? 34.456 13.209 15.447 0.48 15.03 93 LEU A C 1
ATOM 696 O O . LEU A 1 93 ? 33.759 13.253 16.462 0.48 17.93 93 LEU A O 1
ATOM 701 N N . ASP A 1 94 ? 34.141 13.818 14.313 0.48 13.25 94 ASP A N 1
ATOM 702 C CA . ASP A 1 94 ? 32.891 14.537 14.164 0.48 14.63 94 ASP A CA 1
ATOM 703 C C . ASP A 1 94 ? 31.987 13.460 13.580 0.48 14.13 94 ASP A C 1
ATOM 704 O O . ASP A 1 94 ? 32.010 13.204 12.378 0.48 15.30 94 ASP A O 1
ATOM 709 N N . ARG A 1 95 ? 31.226 12.821 14.467 0.48 11.85 95 ARG A N 1
ATOM 710 C CA . ARG A 1 95 ? 30.323 11.711 14.153 0.48 12.89 95 ARG A CA 1
ATOM 711 C C . ARG A 1 95 ? 31.138 10.423 14.076 0.48 11.27 95 ARG A C 1
ATOM 712 O O . ARG A 1 95 ? 32.287 10.416 13.632 0.48 13.07 95 ARG A O 1
ATOM 720 N N . TYR A 1 96 ? 30.538 9.329 14.527 0.48 11.52 96 TYR A N 1
ATOM 721 C CA . TYR A 1 96 ? 31.193 8.032 14.479 0.48 11.90 96 TYR A CA 1
ATOM 722 C C . TYR A 1 96 ? 30.102 6.970 14.429 0.48 11.63 96 TYR A C 1
ATOM 723 O O . TYR A 1 96 ? 28.985 7.243 13.988 0.48 11.56 96 TYR A O 1
ATOM 732 N N . VAL A 1 97 ? 30.414 5.768 14.893 0.48 11.21 97 VAL A N 1
ATOM 733 C CA . VAL A 1 97 ? 29.467 4.661 14.846 0.48 10.28 97 VAL A CA 1
ATOM 734 C C . VAL A 1 97 ? 28.088 4.916 15.473 0.48 9.00 97 VAL A C 1
ATOM 735 O O . VAL A 1 97 ? 27.075 4.472 14.933 0.48 10.14 97 VAL A O 1
ATOM 739 N N . ALA A 1 98 ? 28.032 5.639 16.590 0.48 9.35 98 ALA A N 1
ATOM 740 C CA . ALA A 1 98 ? 26.747 5.910 17.239 0.48 9.59 98 ALA A CA 1
ATOM 741 C C . ALA A 1 98 ? 25.760 6.669 16.351 0.48 9.37 98 ALA A C 1
ATOM 742 O O . ALA A 1 98 ? 24.547 6.532 16.514 0.48 10.16 98 ALA A O 1
ATOM 744 N N . SER A 1 99 ? 26.270 7.473 15.421 0.48 11.19 99 SER A N 1
ATOM 745 C CA . SER A 1 99 ? 25.392 8.208 14.513 0.48 9.90 99 SER A CA 1
ATOM 746 C C . SER A 1 99 ? 24.551 7.206 13.735 0.48 9.92 99 SER A C 1
ATOM 747 O O . SER A 1 99 ? 23.363 7.411 13.513 0.48 10.21 99 SER A O 1
ATOM 750 N N . ASN A 1 100 ? 25.178 6.115 13.316 0.48 9.45 100 ASN A N 1
ATOM 751 C CA . ASN A 1 100 ? 24.463 5.100 12.554 0.48 8.90 100 ASN A CA 1
ATOM 752 C C . ASN A 1 100 ? 23.394 4.410 13.403 0.48 9.76 100 ASN A C 1
ATOM 753 O O . ASN A 1 100 ? 22.297 4.135 12.923 0.48 10.58 100 ASN A O 1
ATOM 758 N N . ALA A 1 101 ? 23.706 4.140 14.667 0.48 8.42 101 ALA A N 1
ATOM 759 C CA . ALA A 1 101 ? 22.738 3.501 15.547 0.48 8.77 101 ALA A CA 1
ATOM 760 C C . ALA A 1 101 ? 21.560 4.429 15.818 0.48 9.01 101 ALA A C 1
ATOM 761 O O . ALA A 1 101 ? 20.406 4.019 15.736 0.48 11.15 101 ALA A O 1
ATOM 763 N N . ALA A 1 102 ? 21.851 5.691 16.122 0.48 8.94 102 ALA A N 1
ATOM 764 C CA . ALA A 1 102 ? 20.799 6.656 16.425 0.48 11.35 102 ALA A CA 1
ATOM 765 C C . ALA A 1 102 ? 19.857 6.932 15.258 0.48 9.30 102 ALA A C 1
ATOM 766 O O . ALA A 1 102 ? 18.642 6.837 15.408 0.48 10.77 102 ALA A O 1
ATOM 768 N N . TYR A 1 103 ? 20.411 7.282 14.099 0.48 9.51 103 TYR A N 1
ATOM 769 C CA . TYR A 1 103 ? 19.571 7.565 12.944 0.48 10.15 103 TYR A CA 1
ATOM 770 C C . TYR A 1 103 ? 18.839 6.339 12.409 0.48 10.52 103 TYR A C 1
ATOM 771 O O . TYR A 1 103 ? 17.680 6.445 12.011 0.48 9.91 103 TYR A O 1
ATOM 780 N N . SER A 1 104 ? 19.496 5.179 12.403 0.48 8.91 104 SER A N 1
ATOM 781 C CA . SER A 1 104 ? 18.838 3.970 11.908 0.48 7.75 104 SER A CA 1
ATOM 782 C C . SER A 1 104 ? 17.666 3.575 12.801 0.48 9.95 104 SER A C 1
ATOM 783 O O . SER A 1 104 ? 16.586 3.246 12.311 0.48 11.30 104 SER A O 1
ATOM 786 N N . ALA A 1 105 ? 17.881 3.601 14.112 0.48 9.45 105 ALA A N 1
ATOM 787 C CA . ALA A 1 105 ? 16.820 3.260 15.052 0.48 8.89 105 ALA A CA 1
ATOM 788 C C . ALA A 1 105 ? 15.668 4.240 14.880 0.48 10.69 105 ALA A C 1
ATOM 789 O O . ALA A 1 105 ? 14.509 3.846 14.797 0.48 11.93 105 ALA A O 1
ATOM 791 N N . ALA A 1 106 ? 15.994 5.526 14.812 0.48 11.12 106 ALA A N 1
ATOM 792 C CA . ALA A 1 106 ? 14.969 6.547 14.658 0.48 11.30 106 ALA A CA 1
ATOM 793 C C . ALA A 1 106 ? 14.167 6.407 13.361 0.48 10.98 106 ALA A C 1
ATOM 794 O O . ALA A 1 106 ? 12.958 6.614 13.356 0.48 12.68 106 ALA A O 1
ATOM 796 N N . ARG A 1 107 ? 14.821 6.059 12.258 0.48 11.07 107 ARG A N 1
ATOM 797 C CA . ARG A 1 107 ? 14.081 5.908 11.006 0.48 11.37 107 ARG A CA 1
ATOM 798 C C . ARG A 1 107 ? 13.092 4.751 11.105 0.48 11.86 107 ARG A C 1
ATOM 799 O O . ARG A 1 107 ? 12.044 4.765 10.462 0.48 15.06 107 ARG A O 1
ATOM 807 N N . LEU A 1 108 ? 13.433 3.753 11.913 0.48 11.54 108 LEU A N 1
ATOM 808 C CA . LEU A 1 108 ? 12.585 2.577 12.093 0.48 13.87 108 LEU A CA 1
ATOM 809 C C . LEU A 1 108 ? 11.643 2.687 13.293 0.48 13.82 108 LEU A C 1
ATOM 810 O O . LEU A 1 108 ? 10.899 1.747 13.592 0.48 16.90 108 LEU A O 1
ATOM 815 N N . HIS A 1 109 ? 11.672 3.831 13.971 0.48 14.94 109 HIS A N 1
ATOM 816 C CA . HIS A 1 109 ? 10.835 4.061 15.147 0.48 14.90 109 HIS A CA 1
ATOM 817 C C . HIS A 1 109 ? 11.144 3.046 16.242 0.48 16.07 109 HIS A C 1
ATOM 818 O O . HIS A 1 109 ? 10.251 2.582 16.956 0.48 18.56 109 HIS A O 1
ATOM 825 N N . GLU A 1 110 ? 12.424 2.709 16.360 0.48 14.61 110 GLU A N 1
ATOM 826 C CA . GLU A 1 110 ? 12.906 1.772 17.370 0.48 13.93 110 GLU A CA 1
ATOM 827 C C . GLU A 1 110 ? 13.634 2.567 18.451 0.48 13.94 110 GLU A C 1
ATOM 828 O O . GLU A 1 110 ? 13.915 3.755 18.274 0.48 15.15 110 GLU A O 1
ATOM 834 N N . ASN A 1 111 ? 13.932 1.920 19.575 0.48 14.74 111 ASN A N 1
ATOM 835 C CA . ASN A 1 111 ? 14.685 2.587 20.631 0.48 16.43 111 ASN A CA 1
ATOM 836 C C . ASN A 1 111 ? 16.119 2.053 20.616 0.48 14.35 111 ASN A C 1
ATOM 837 O O . ASN A 1 111 ? 16.473 1.231 19.770 0.48 14.89 111 ASN A O 1
ATOM 842 N N . ALA A 1 112 ? 16.942 2.519 21.547 0.48 14.38 112 ALA A N 1
ATOM 843 C CA . ALA A 1 112 ? 18.343 2.110 21.605 0.48 13.74 112 ALA A CA 1
ATOM 844 C C . ALA A 1 112 ? 18.552 0.624 21.875 0.48 14.78 112 ALA A C 1
ATOM 845 O O . ALA A 1 112 ? 19.615 0.078 21.573 0.48 17.52 112 ALA A O 1
ATOM 847 N N . ALA A 1 113 ? 17.551 -0.027 22.456 0.48 14.43 113 ALA A N 1
ATOM 848 C CA . ALA A 1 113 ? 17.660 -1.452 22.751 0.48 15.94 113 ALA A CA 1
ATOM 849 C C . ALA A 1 113 ? 17.077 -2.284 21.613 0.48 18.67 113 ALA A C 1
ATOM 850 O O . ALA A 1 113 ? 16.897 -3.498 21.745 0.48 19.99 113 ALA A O 1
ATOM 852 N N . GLY A 1 114 ? 16.802 -1.624 20.492 0.48 15.26 114 GLY A N 1
ATOM 853 C CA . GLY A 1 114 ? 16.215 -2.291 19.344 0.48 14.66 114 GLY A CA 1
ATOM 854 C C . GLY A 1 114 ? 17.148 -3.023 18.397 0.48 13.10 114 GLY A C 1
ATOM 855 O O . GLY A 1 114 ? 18.357 -3.124 18.625 0.48 14.71 114 GLY A O 1
ATOM 856 N N . LYS A 1 115 ? 16.559 -3.520 17.314 0.48 12.86 115 LYS A N 1
ATOM 857 C CA . LYS A 1 115 ? 17.262 -4.286 16.294 0.48 12.97 115 LYS A CA 1
ATOM 858 C C . LYS A 1 115 ? 18.361 -3.545 15.548 0.48 13.51 115 LYS A C 1
ATOM 859 O O . LYS A 1 115 ? 19.459 -4.071 15.363 0.48 13.18 115 LYS A O 1
ATOM 865 N N . ALA A 1 116 ? 18.065 -2.327 15.111 0.48 13.56 116 ALA A N 1
ATOM 866 C CA . ALA A 1 116 ? 19.035 -1.555 14.347 0.48 13.91 116 ALA A CA 1
ATOM 867 C C . ALA A 1 116 ? 20.300 -1.226 15.124 0.48 11.67 116 ALA A C 1
ATOM 868 O O . ALA A 1 116 ? 21.404 -1.370 14.604 0.48 11.34 116 ALA A O 1
ATOM 870 N N . ALA A 1 117 ? 20.151 -0.782 16.368 0.48 11.24 117 ALA A N 1
ATOM 871 C CA . ALA A 1 117 ? 21.324 -0.445 17.166 0.48 12.65 117 ALA A CA 1
ATOM 872 C C . ALA A 1 117 ? 22.194 -1.679 17.381 0.48 13.27 117 ALA A C 1
ATOM 873 O O . ALA A 1 117 ? 23.418 -1.596 17.334 0.48 12.99 117 ALA A O 1
ATOM 875 N N . ALA A 1 118 ? 21.558 -2.826 17.608 0.48 11.44 118 ALA A N 1
ATOM 876 C CA . ALA A 1 118 ? 22.295 -4.067 17.815 0.48 12.13 118 ALA A CA 1
ATOM 877 C C . ALA A 1 118 ? 23.017 -4.488 16.535 0.48 12.20 118 ALA A C 1
ATOM 878 O O . ALA A 1 118 ? 24.126 -5.019 16.582 0.48 12.93 118 ALA A O 1
ATOM 880 N N . TRP A 1 119 ? 22.384 -4.246 15.391 0.48 10.49 119 TRP A N 1
ATOM 881 C CA . TRP A 1 119 ? 22.982 -4.575 14.099 0.48 9.00 119 TRP A CA 1
ATOM 882 C C . TRP A 1 119 ? 24.231 -3.715 13.892 0.48 11.16 119 TRP A C 1
ATOM 883 O O . TRP A 1 119 ? 25.262 -4.213 13.455 0.48 11.91 119 TRP A O 1
ATOM 894 N N . VAL A 1 120 ? 24.136 -2.425 14.210 0.48 11.66 120 VAL A N 1
ATOM 895 C CA . VAL A 1 120 ? 25.282 -1.528 14.054 0.48 12.26 120 VAL A CA 1
ATOM 896 C C . VAL A 1 120 ? 26.442 -2.014 14.924 0.48 12.87 120 VAL A C 1
ATOM 897 O O . VAL A 1 120 ? 27.596 -1.998 14.494 0.48 13.87 120 VAL A O 1
ATOM 901 N N A GLN A 1 121 ? 26.139 -2.440 16.149 0.26 13.32 121 GLN A N 1
ATOM 902 N N B GLN A 1 121 ? 26.120 -2.448 16.139 0.22 14.21 121 GLN A N 1
ATOM 903 C CA A GLN A 1 121 ? 27.171 -2.958 17.049 0.26 16.80 121 GLN A CA 1
ATOM 904 C CA B GLN A 1 121 ? 27.110 -2.964 17.080 0.22 17.69 121 GLN A CA 1
ATOM 905 C C A GLN A 1 121 ? 27.883 -4.130 16.384 0.26 17.19 121 GLN A C 1
ATOM 906 C C B GLN A 1 121 ? 27.859 -4.145 16.457 0.22 18.01 121 GLN A C 1
ATOM 907 O O A GLN A 1 121 ? 29.109 -4.138 16.257 0.26 18.14 121 GLN A O 1
ATOM 908 O O B GLN A 1 121 ? 29.090 -4.167 16.426 0.22 19.13 121 GLN A O 1
ATOM 919 N N . ARG A 1 122 ? 27.101 -5.119 15.960 0.48 14.91 122 ARG A N 1
ATOM 920 C CA . ARG A 1 122 ? 27.653 -6.321 15.333 0.48 16.11 122 ARG A CA 1
ATOM 921 C C . ARG A 1 122 ? 28.457 -6.064 14.068 0.48 15.36 122 ARG A C 1
ATOM 922 O O . ARG A 1 122 ? 29.518 -6.656 13.866 0.48 19.10 122 ARG A O 1
ATOM 930 N N . ILE A 1 123 ? 27.948 -5.193 13.208 0.48 11.89 123 ILE A N 1
ATOM 931 C CA . ILE A 1 123 ? 28.618 -4.916 11.951 0.48 12.62 123 ILE A CA 1
ATOM 932 C C . ILE A 1 123 ? 29.847 -4.028 12.060 0.48 13.58 123 ILE A C 1
ATOM 933 O O . ILE A 1 123 ? 30.917 -4.378 11.574 0.48 15.22 123 ILE A O 1
ATOM 938 N N . GLU A 1 124 ? 29.702 -2.880 12.703 0.48 13.51 124 GLU A N 1
ATOM 939 C CA . GLU A 1 124 ? 30.817 -1.949 12.770 0.48 13.78 124 GLU A CA 1
ATOM 940 C C . GLU A 1 124 ? 31.929 -2.246 13.762 0.48 13.82 124 GLU A C 1
ATOM 941 O O . GLU A 1 124 ? 33.101 -2.188 13.406 0.48 13.70 124 GLU A O 1
ATOM 947 N N . PHE A 1 125 ? 31.578 -2.571 14.997 0.48 14.87 125 PHE A N 1
ATOM 948 C CA . PHE A 1 125 ? 32.605 -2.843 15.993 0.48 13.80 125 PHE A CA 1
ATOM 949 C C . PHE A 1 125 ? 33.183 -4.251 15.904 0.48 17.23 125 PHE A C 1
ATOM 950 O O . PHE A 1 125 ? 34.399 -4.424 15.881 0.48 21.69 125 PHE A O 1
ATOM 958 N N . ALA A 1 126 ? 32.318 -5.255 15.837 0.48 18.08 126 ALA A N 1
ATOM 959 C CA . ALA A 1 126 ? 32.791 -6.632 15.781 0.48 18.65 126 ALA A CA 1
ATOM 960 C C . ALA A 1 126 ? 33.277 -7.090 14.408 0.48 20.26 126 ALA A C 1
ATOM 961 O O . ALA A 1 126 ? 34.410 -7.543 14.263 0.48 24.49 126 ALA A O 1
ATOM 963 N N . ARG A 1 127 ? 32.427 -6.965 13.396 0.48 17.93 127 ARG A N 1
ATOM 964 C CA . ARG A 1 127 ? 32.791 -7.412 12.060 0.48 17.15 127 ARG A CA 1
ATOM 965 C C . ARG A 1 127 ? 33.828 -6.567 11.322 0.48 16.61 127 ARG A C 1
ATOM 966 O O . ARG A 1 127 ? 34.808 -7.102 10.798 0.48 21.18 127 ARG A O 1
ATOM 974 N N . LEU A 1 128 ? 33.619 -5.255 11.269 0.48 15.04 128 LEU A N 1
ATOM 975 C CA . LEU A 1 128 ? 34.547 -4.372 10.567 0.48 15.13 128 LEU A CA 1
ATOM 976 C C . LEU A 1 128 ? 35.777 -3.984 11.385 0.48 16.69 128 LEU A C 1
ATOM 977 O O . LEU A 1 128 ? 36.732 -3.420 10.853 0.48 19.31 128 LEU A O 1
ATOM 982 N N . GLY A 1 129 ? 35.746 -4.268 12.681 0.48 15.12 129 GLY A N 1
ATOM 983 C CA . GLY A 1 129 ? 36.892 -3.967 13.520 0.48 17.82 129 GLY A CA 1
ATOM 984 C C . GLY A 1 129 ? 37.152 -2.520 13.892 0.48 17.39 129 GLY A C 1
ATOM 985 O O . GLY A 1 129 ? 38.274 -2.169 14.258 0.48 18.72 129 GLY A O 1
ATOM 986 N N A LEU A 1 130 ? 36.134 -1.674 13.795 0.26 17.11 130 LEU A N 1
ATOM 987 N N B LEU A 1 130 ? 36.130 -1.675 13.797 0.22 16.79 130 LEU A N 1
ATOM 988 C CA A LEU A 1 130 ? 36.305 -0.275 14.156 0.26 16.47 130 LEU A CA 1
ATOM 989 C CA B LEU A 1 130 ? 36.288 -0.273 14.162 0.22 16.05 130 LEU A CA 1
ATOM 990 C C A LEU A 1 130 ? 36.509 -0.205 15.662 0.26 16.20 130 LEU A C 1
ATOM 991 C C B LEU A 1 130 ? 36.502 -0.199 15.668 0.22 15.99 130 LEU A C 1
ATOM 992 O O A LEU A 1 130 ? 35.800 -0.858 16.426 0.26 18.33 130 LEU A O 1
ATOM 993 O O B LEU A 1 130 ? 35.791 -0.845 16.438 0.22 18.02 130 LEU A O 1
ATOM 1002 N N . PRO A 1 131 ? 37.497 0.580 16.112 0.48 14.69 131 PRO A N 1
ATOM 1003 C CA . PRO A 1 131 ? 37.752 0.692 17.548 0.48 15.04 131 PRO A CA 1
ATOM 1004 C C . PRO A 1 131 ? 36.636 1.409 18.295 0.48 15.77 131 PRO A C 1
ATOM 1005 O O . PRO A 1 131 ? 36.051 2.366 17.785 0.48 15.34 131 PRO A O 1
ATOM 1009 N N . LYS A 1 132 ? 36.326 0.936 19.496 0.48 14.32 132 LYS A N 1
ATOM 1010 C CA . LYS A 1 132 ? 35.302 1.586 20.291 0.48 12.66 132 LYS A CA 1
ATOM 1011 C C . LYS A 1 132 ? 35.942 2.830 20.899 0.48 12.39 132 LYS A C 1
ATOM 1012 O O . LYS A 1 132 ? 37.087 2.798 21.362 0.48 16.82 132 LYS A O 1
ATOM 1018 N N . PRO A 1 133 ? 35.220 3.952 20.879 0.48 13.47 133 PRO A N 1
ATOM 1019 C CA . PRO A 1 133 ? 35.723 5.212 21.423 0.48 13.46 133 PRO A CA 1
ATOM 1020 C C . PRO A 1 133 ? 35.869 5.196 22.937 0.48 15.15 133 PRO A C 1
ATOM 1021 O O . PRO A 1 133 ? 35.104 4.535 23.641 0.48 14.41 133 PRO A O 1
ATOM 1025 N N . ASP A 1 134 ? 36.873 5.911 23.433 0.48 14.34 134 ASP A N 1
ATOM 1026 C CA . ASP A 1 134 ? 37.087 6.006 24.867 0.48 13.38 134 ASP A CA 1
ATOM 1027 C C . ASP A 1 134 ? 35.964 6.865 25.435 0.48 13.81 134 ASP A C 1
ATOM 1028 O O . ASP A 1 134 ? 35.467 6.624 26.534 0.48 16.00 134 ASP A O 1
ATOM 1033 N N . TRP A 1 135 ? 35.554 7.866 24.661 0.48 13.24 135 TRP A N 1
ATOM 1034 C CA . TRP A 1 135 ? 34.482 8.759 25.065 0.48 12.38 135 TRP A CA 1
ATOM 1035 C C . TRP A 1 135 ? 33.590 9.107 23.886 0.48 11.03 135 TRP A C 1
ATOM 1036 O O . TRP A 1 135 ? 34.064 9.261 22.764 0.48 13.06 135 TRP A O 1
ATOM 1047 N N . GLN A 1 136 ? 32.300 9.236 24.159 0.48 12.00 136 GLN A N 1
ATOM 1048 C CA . GLN A 1 136 ? 31.343 9.662 23.149 0.48 11.41 136 GLN A CA 1
ATOM 1049 C C . GLN A 1 136 ? 30.641 10.825 23.819 0.48 12.34 136 GLN A C 1
ATOM 1050 O O . GLN A 1 136 ? 30.043 10.670 24.882 0.48 14.89 136 GLN A O 1
ATOM 1056 N N . VAL A 1 137 ? 30.760 12.002 23.218 0.48 12.57 137 VAL A N 1
ATOM 1057 C CA . VAL A 1 137 ? 30.154 13.196 23.779 0.48 13.06 137 VAL A CA 1
ATOM 1058 C C . VAL A 1 137 ? 28.894 13.551 23.016 0.48 14.04 137 VAL A C 1
ATOM 1059 O O . VAL A 1 137 ? 28.943 13.824 21.817 0.48 14.98 137 VAL A O 1
ATOM 1063 N N . LEU A 1 138 ? 27.763 13.528 23.710 0.48 14.30 138 LEU A N 1
ATOM 1064 C CA . LEU A 1 138 ? 26.497 13.870 23.084 0.48 14.02 138 LEU A CA 1
ATOM 1065 C C . LEU A 1 138 ? 26.231 15.349 23.290 0.48 14.69 138 LEU A C 1
ATOM 1066 O O . LEU A 1 138 ? 26.120 15.808 24.424 0.48 15.93 138 LEU A O 1
ATOM 1071 N N . LEU A 1 139 ? 26.166 16.095 22.193 0.48 14.81 139 LEU A N 1
ATOM 1072 C CA . LEU A 1 139 ? 25.867 17.517 22.274 0.48 16.36 139 LEU A CA 1
ATOM 1073 C C . LEU A 1 139 ? 24.354 17.572 22.141 0.48 18.79 139 LEU A C 1
ATOM 1074 O O . LEU A 1 139 ? 23.816 17.606 21.031 0.48 18.61 139 LEU A O 1
ATOM 1079 N N . ALA A 1 140 ? 23.674 17.532 23.283 0.48 17.73 140 ALA A N 1
ATOM 1080 C CA . ALA A 1 140 ? 22.220 17.554 23.324 0.48 19.81 140 ALA A CA 1
ATOM 1081 C C . ALA A 1 140 ? 21.703 18.964 23.101 0.48 24.11 140 ALA A C 1
ATOM 1082 O O . ALA A 1 140 ? 22.123 19.906 23.771 0.48 26.49 140 ALA A O 1
ATOM 1084 N N A VAL A 1 141 ? 20.784 19.099 22.152 0.28 23.46 141 VAL A N 1
ATOM 1085 N N B VAL A 1 141 ? 20.791 19.102 22.144 0.20 24.03 141 VAL A N 1
ATOM 1086 C CA A VAL A 1 141 ? 20.199 20.391 21.825 0.28 26.79 141 VAL A CA 1
ATOM 1087 C CA B VAL A 1 141 ? 20.209 20.396 21.808 0.20 26.57 141 VAL A CA 1
ATOM 1088 C C A VAL A 1 141 ? 18.720 20.218 21.516 0.28 26.96 141 VAL A C 1
ATOM 1089 C C B VAL A 1 141 ? 18.727 20.226 21.493 0.20 27.06 141 VAL A C 1
ATOM 1090 O O A VAL A 1 141 ? 18.291 19.148 21.089 0.28 31.42 141 VAL A O 1
ATOM 1091 O O B VAL A 1 141 ? 18.303 19.165 21.037 0.20 30.31 141 VAL A O 1
ATOM 1098 N N . SER A 1 142 ? 17.941 21.270 21.738 0.48 28.62 142 SER A N 1
ATOM 1099 C CA . SER A 1 142 ? 16.512 21.214 21.466 0.48 29.59 142 SER A CA 1
ATOM 1100 C C . SER A 1 142 ? 16.330 20.916 19.983 0.48 27.95 142 SER A C 1
ATOM 1101 O O . SER A 1 142 ? 17.056 21.448 19.141 0.48 27.19 142 SER A O 1
ATOM 1104 N N . ALA A 1 143 ? 15.374 20.049 19.671 0.48 29.76 143 ALA A N 1
ATOM 1105 C CA . ALA A 1 143 ? 15.105 19.675 18.290 0.48 29.31 143 ALA A CA 1
ATOM 1106 C C . ALA A 1 143 ? 14.780 20.907 17.454 0.48 28.23 143 ALA A C 1
ATOM 1107 O O . ALA A 1 143 ? 15.204 21.021 16.304 0.48 29.04 143 ALA A O 1
ATOM 1109 N N . GLU A 1 144 ? 14.031 21.832 18.043 0.48 29.62 144 GLU A N 1
ATOM 1110 C CA . GLU A 1 144 ? 13.640 23.055 17.354 0.48 27.25 144 GLU A CA 1
ATOM 1111 C C . GLU A 1 144 ? 14.843 23.915 16.977 0.48 25.89 144 GLU A C 1
ATOM 1112 O O . GLU A 1 144 ? 14.936 24.400 15.848 0.48 26.40 144 GLU A O 1
ATOM 1114 N N . LEU A 1 145 ? 15.764 24.102 17.919 0.48 23.83 145 LEU A N 1
ATOM 1115 C CA . LEU A 1 145 ? 16.952 24.918 17.678 0.48 21.21 145 LEU A CA 1
ATOM 1116 C C . LEU A 1 145 ? 17.883 24.308 16.634 0.48 21.10 145 LEU A C 1
ATOM 1117 O O . LEU A 1 145 ? 18.414 25.014 15.778 0.48 22.28 145 LEU A O 1
ATOM 1119 N N . ALA A 1 146 ? 18.093 22.998 16.711 0.48 20.38 146 ALA A N 1
ATOM 1120 C CA . ALA A 1 146 ? 18.964 22.326 15.757 0.48 18.92 146 ALA A CA 1
ATOM 1121 C C . ALA A 1 146 ? 18.386 22.438 14.350 0.48 14.98 146 ALA A C 1
ATOM 1122 O O . ALA A 1 146 ? 19.119 22.655 13.385 0.48 17.28 146 ALA A O 1
ATOM 1124 N N . GLY A 1 147 ? 17.069 22.289 14.246 0.48 19.45 147 GLY A N 1
ATOM 1125 C CA . GLY A 1 147 ? 16.408 22.383 12.956 0.48 16.78 147 GLY A CA 1
ATOM 1126 C C . GLY A 1 147 ? 16.541 23.783 12.389 0.48 21.87 147 GLY A C 1
ATOM 1127 O O . GLY A 1 147 ? 16.683 23.961 11.180 0.48 22.24 147 GLY A O 1
ATOM 1128 N N . GLU A 1 148 ? 16.498 24.780 13.269 0.48 23.34 148 GLU A N 1
ATOM 1129 C CA . GLU A 1 148 ? 16.628 26.169 12.851 0.48 21.99 148 GLU A CA 1
ATOM 1130 C C . GLU A 1 148 ? 18.028 26.406 12.296 0.48 21.91 148 GLU A C 1
ATOM 1131 O O . GLU A 1 148 ? 18.206 27.141 11.327 0.48 22.76 148 GLU A O 1
ATOM 1133 N N . ARG A 1 149 ? 19.025 25.773 12.908 0.48 18.95 149 ARG A N 1
ATOM 1134 C CA . ARG A 1 149 ? 20.398 25.923 12.458 0.48 16.78 149 ARG A CA 1
ATOM 1135 C C . ARG A 1 149 ? 20.590 25.309 11.072 0.48 18.24 149 ARG A C 1
ATOM 1136 O O . ARG A 1 149 ? 21.257 25.892 10.219 0.48 18.95 149 ARG A O 1
ATOM 1144 N N A SER A 1 150 ? 20.003 24.135 10.850 0.30 17.59 150 SER A N 1
ATOM 1145 N N B SER A 1 150 ? 20.004 24.135 10.851 0.18 18.40 150 SER A N 1
ATOM 1146 C CA A SER A 1 150 ? 20.121 23.466 9.560 0.30 15.01 150 SER A CA 1
ATOM 1147 C CA B SER A 1 150 ? 20.122 23.463 9.563 0.18 18.07 150 SER A CA 1
ATOM 1148 C C A SER A 1 150 ? 19.474 24.297 8.457 0.30 14.65 150 SER A C 1
ATOM 1149 C C B SER A 1 150 ? 19.472 24.291 8.459 0.18 17.02 150 SER A C 1
ATOM 1150 O O A SER A 1 150 ? 20.012 24.404 7.356 0.30 17.35 150 SER A O 1
ATOM 1151 O O B SER A 1 150 ? 20.006 24.391 7.354 0.18 18.22 150 SER A O 1
ATOM 1156 N N . ARG A 1 151 ? 18.321 24.883 8.764 0.48 17.69 151 ARG A N 1
ATOM 1157 C CA . ARG A 1 151 ? 17.609 25.711 7.797 0.48 16.10 151 ARG A CA 1
ATOM 1158 C C . ARG A 1 151 ? 18.411 26.977 7.500 0.48 18.05 151 ARG A C 1
ATOM 1159 O O . ARG A 1 151 ? 18.528 27.395 6.346 0.48 17.08 151 ARG A O 1
ATOM 1167 N N . GLY A 1 152 ? 18.969 27.582 8.545 0.48 16.83 152 GLY A N 1
ATOM 1168 C CA . GLY A 1 152 ? 19.759 28.786 8.357 0.48 16.08 152 GLY A CA 1
ATOM 1169 C C . GLY A 1 152 ? 20.964 28.527 7.474 0.48 18.00 152 GLY A C 1
ATOM 1170 O O . GLY A 1 152 ? 21.345 29.363 6.656 0.48 18.64 152 GLY A O 1
ATOM 1171 N N A ARG A 1 153 ? 21.582 27.363 7.641 0.31 17.10 153 ARG A N 1
ATOM 1172 N N B ARG A 1 153 ? 21.558 27.351 7.647 0.17 17.66 153 ARG A N 1
ATOM 1173 C CA A ARG A 1 153 ? 22.744 27.006 6.837 0.31 16.71 153 ARG A CA 1
ATOM 1174 C CA B ARG A 1 153 ? 22.727 26.936 6.883 0.17 17.16 153 ARG A CA 1
ATOM 1175 C C A ARG A 1 153 ? 22.400 26.936 5.357 0.31 18.94 153 ARG A C 1
ATOM 1176 C C B ARG A 1 153 ? 22.434 26.847 5.385 0.17 18.05 153 ARG A C 1
ATOM 1177 O O A ARG A 1 153 ? 23.159 27.407 4.513 0.31 19.13 153 ARG A O 1
ATOM 1178 O O B ARG A 1 153 ? 23.264 27.222 4.558 0.17 19.02 153 ARG A O 1
ATOM 1193 N N . ALA A 1 154 ? 21.250 26.347 5.046 0.48 15.18 154 ALA A N 1
ATOM 1194 C CA . ALA A 1 154 ? 20.832 26.213 3.658 0.48 15.97 154 ALA A CA 1
ATOM 1195 C C . ALA A 1 154 ? 20.543 27.577 3.044 0.48 19.77 154 ALA A C 1
ATOM 1196 O O . ALA A 1 154 ? 20.741 27.782 1.847 0.48 22.92 154 ALA A O 1
ATOM 1198 N N . GLN A 1 155 ? 20.077 28.507 3.870 0.48 16.46 155 GLN A N 1
ATOM 1199 C CA . GLN A 1 155 ? 19.758 29.855 3.400 0.48 20.95 155 GLN A CA 1
ATOM 1200 C C . GLN A 1 155 ? 20.976 30.694 3.037 0.48 24.83 155 GLN A C 1
ATOM 1201 O O . GLN A 1 155 ? 20.938 31.468 2.078 0.48 24.40 155 GLN A O 1
ATOM 1207 N N A ARG A 1 156 ? 22.061 30.549 3.788 0.27 26.81 156 ARG A N 1
ATOM 1208 N N B ARG A 1 156 ? 22.048 30.534 3.807 0.21 25.95 156 ARG A N 1
ATOM 1209 C CA A ARG A 1 156 ? 23.252 31.338 3.505 0.27 28.94 156 ARG A CA 1
ATOM 1210 C CA B ARG A 1 156 ? 23.272 31.296 3.595 0.21 27.81 156 ARG A CA 1
ATOM 1211 C C A ARG A 1 156 ? 24.315 30.614 2.683 0.27 29.51 156 ARG A C 1
ATOM 1212 C C B ARG A 1 156 ? 24.352 30.580 2.785 0.21 28.74 156 ARG A C 1
ATOM 1213 O O A ARG A 1 156 ? 25.322 31.213 2.304 0.27 30.22 156 ARG A O 1
ATOM 1214 O O B ARG A 1 156 ? 25.407 31.153 2.513 0.21 30.84 156 ARG A O 1
ATOM 1229 N N . ASP A 1 157 ? 24.092 29.335 2.396 0.48 26.35 157 ASP A N 1
ATOM 1230 C CA . ASP A 1 157 ? 25.060 28.566 1.616 0.48 25.59 157 ASP A CA 1
ATOM 1231 C C . ASP A 1 157 ? 24.374 27.675 0.583 0.48 26.26 157 ASP A C 1
ATOM 1232 O O . ASP A 1 157 ? 23.762 26.668 0.931 0.48 24.41 157 ASP A O 1
ATOM 1237 N N . PRO A 1 158 ? 24.479 28.029 -0.707 0.48 28.48 158 PRO A N 1
ATOM 1238 C CA . PRO A 1 158 ? 23.853 27.233 -1.769 0.48 29.30 158 PRO A CA 1
ATOM 1239 C C . PRO A 1 158 ? 24.427 25.820 -1.856 0.48 29.72 158 PRO A C 1
ATOM 1240 O O . PRO A 1 158 ? 23.835 24.932 -2.470 0.48 29.88 158 PRO A O 1
ATOM 1244 N N . GLY A 1 159 ? 25.568 25.612 -1.209 0.48 30.03 159 GLY A N 1
ATOM 1245 C CA . GLY A 1 159 ? 26.187 24.301 -1.209 0.48 29.39 159 GLY A CA 1
ATOM 1246 C C . GLY A 1 159 ? 25.803 23.516 0.033 0.48 29.80 159 GLY A C 1
ATOM 1247 O O . GLY A 1 159 ? 26.345 22.439 0.288 0.48 30.11 159 GLY A O 1
ATOM 1248 N N . ARG A 1 160 ? 24.864 24.054 0.808 0.48 25.85 160 ARG A N 1
ATOM 1249 C CA . ARG A 1 160 ? 24.415 23.396 2.030 0.48 24.61 160 ARG A CA 1
ATOM 1250 C C . ARG A 1 160 ? 22.905 23.196 2.124 0.48 21.02 160 ARG A C 1
ATOM 1251 O O . ARG A 1 160 ? 22.316 23.391 3.188 0.48 20.66 160 ARG A O 1
ATOM 1259 N N . ALA A 1 161 ? 22.279 22.807 1.017 0.48 20.37 161 ALA A N 1
ATOM 1260 C CA . ALA A 1 161 ? 20.840 22.564 1.017 0.48 17.49 161 ALA A CA 1
ATOM 1261 C C . ALA A 1 161 ? 20.579 21.364 1.921 0.48 16.34 161 ALA A C 1
ATOM 1262 O O . ALA A 1 161 ? 21.382 20.433 1.966 0.48 18.82 161 ALA A O 1
ATOM 1264 N N . ARG A 1 162 ? 19.465 21.381 2.645 0.48 12.63 162 ARG A N 1
ATOM 1265 C CA . ARG A 1 162 ? 19.149 20.273 3.541 0.48 12.05 162 ARG A CA 1
ATOM 1266 C C . ARG A 1 162 ? 18.872 18.980 2.786 0.48 14.22 162 ARG A C 1
ATOM 1267 O O . ARG A 1 162 ? 18.423 19.001 1.640 0.48 16.15 162 ARG A O 1
ATOM 1275 N N . ASP A 1 163 ? 19.154 17.853 3.431 0.48 16.05 163 ASP A N 1
ATOM 1276 C CA . ASP A 1 163 ? 18.903 16.560 2.809 0.48 14.52 163 ASP A CA 1
ATOM 1277 C C . ASP A 1 163 ? 17.624 15.938 3.359 0.48 17.01 163 ASP A C 1
ATOM 1278 O O . ASP A 1 163 ? 16.924 16.542 4.174 0.48 14.07 163 ASP A O 1
ATOM 1283 N N . ASN A 1 164 ? 17.329 14.724 2.912 0.48 15.82 164 ASN A N 1
ATOM 1284 C CA . ASN A 1 164 ? 16.121 14.019 3.322 0.48 17.31 164 ASN A CA 1
ATOM 1285 C C . ASN A 1 164 ? 15.960 13.845 4.835 0.48 15.82 164 ASN A C 1
ATOM 1286 O O . ASN A 1 164 ? 14.839 13.860 5.343 0.48 18.68 164 ASN A O 1
ATOM 1291 N N . TYR A 1 165 ? 17.067 13.673 5.554 0.48 14.11 165 TYR A N 1
ATOM 1292 C CA . TYR A 1 165 ? 17.002 13.496 7.005 0.48 12.82 165 TYR A CA 1
ATOM 1293 C C . TYR A 1 165 ? 16.760 14.823 7.721 0.48 12.72 165 TYR A C 1
ATOM 1294 O O . TYR A 1 165 ? 15.941 14.910 8.637 0.48 14.32 165 TYR A O 1
ATOM 1303 N N . GLU A 1 166 ? 17.489 15.851 7.299 0.48 12.12 166 GLU A N 1
ATOM 1304 C CA . GLU A 1 166 ? 17.384 17.176 7.897 0.48 12.05 166 GLU A CA 1
ATOM 1305 C C . GLU A 1 166 ? 16.010 17.806 7.709 0.48 16.01 166 GLU A C 1
ATOM 1306 O O . GLU A 1 166 ? 15.558 18.589 8.544 0.48 16.14 166 GLU A O 1
ATOM 1312 N N . ARG A 1 167 ? 15.345 17.448 6.617 0.48 13.55 167 ARG A N 1
ATOM 1313 C CA . ARG A 1 167 ? 14.011 17.975 6.312 0.48 15.01 167 ARG A CA 1
ATOM 1314 C C . ARG A 1 167 ? 12.919 17.256 7.104 0.48 19.13 167 ARG A C 1
ATOM 1315 O O . ARG A 1 167 ? 11.773 17.703 7.137 0.48 21.83 167 ARG A O 1
ATOM 1323 N N . ASP A 1 168 ? 13.280 16.140 7.732 0.48 15.27 168 ASP A N 1
ATOM 1324 C CA . ASP A 1 168 ? 12.345 15.323 8.508 0.48 16.50 168 ASP A CA 1
ATOM 1325 C C . ASP A 1 168 ? 12.411 15.702 9.991 0.48 16.06 168 ASP A C 1
ATOM 1326 O O . ASP A 1 168 ? 13.190 15.124 10.751 0.48 14.77 168 ASP A O 1
ATOM 1331 N N . ALA A 1 169 ? 11.588 16.663 10.401 0.48 16.23 169 ALA A N 1
ATOM 1332 C CA . ALA A 1 169 ? 11.582 17.127 11.785 0.48 17.10 169 ALA A CA 1
ATOM 1333 C C . ALA A 1 169 ? 11.356 16.029 12.818 0.48 15.45 169 ALA A C 1
ATOM 1334 O O . ALA A 1 169 ? 12.044 15.984 13.839 0.48 16.32 169 ALA A O 1
ATOM 1336 N N A GLU A 1 170 ? 10.398 15.150 12.541 0.27 17.08 170 GLU A N 1
ATOM 1337 N N B GLU A 1 170 ? 10.392 15.149 12.566 0.21 16.46 170 GLU A N 1
ATOM 1338 C CA A GLU A 1 170 ? 10.068 14.050 13.438 0.27 17.85 170 GLU A CA 1
ATOM 1339 C CA B GLU A 1 170 ? 10.111 14.070 13.504 0.21 16.61 170 GLU A CA 1
ATOM 1340 C C A GLU A 1 170 ? 11.245 13.090 13.589 0.27 16.60 170 GLU A C 1
ATOM 1341 C C B GLU A 1 170 ? 11.283 13.104 13.610 0.21 16.09 170 GLU A C 1
ATOM 1342 O O A GLU A 1 170 ? 11.506 12.582 14.679 0.27 15.29 170 GLU A O 1
ATOM 1343 O O B GLU A 1 170 ? 11.582 12.603 14.693 0.21 15.15 170 GLU A O 1
ATOM 1354 N N . LEU A 1 171 ? 11.947 12.836 12.489 0.48 15.81 171 LEU A N 1
ATOM 1355 C CA . LEU A 1 171 ? 13.100 11.938 12.512 0.48 13.64 171 LEU A CA 1
ATOM 1356 C C . LEU A 1 171 ? 14.184 12.543 13.400 0.48 11.84 171 LEU A C 1
ATOM 1357 O O . LEU A 1 171 ? 14.791 11.846 14.214 0.48 12.98 171 LEU A O 1
ATOM 1362 N N . GLN A 1 172 ? 14.430 13.843 13.240 0.48 12.81 172 GLN A N 1
ATOM 1363 C CA . GLN A 1 172 ? 15.442 14.521 14.039 0.48 13.54 172 GLN A CA 1
ATOM 1364 C C . GLN A 1 172 ? 15.093 14.436 15.524 0.48 13.58 172 GLN A C 1
ATOM 1365 O O . GLN A 1 172 ? 15.970 14.255 16.368 0.48 13.62 172 GLN A O 1
ATOM 1371 N N A GLN A 1 173 ? 13.809 14.569 15.842 0.26 14.22 173 GLN A N 1
ATOM 1372 N N B GLN A 1 173 ? 13.807 14.569 15.820 0.22 14.90 173 GLN A N 1
ATOM 1373 C CA A GLN A 1 173 ? 13.363 14.492 17.230 0.26 15.62 173 GLN A CA 1
ATOM 1374 C CA B GLN A 1 173 ? 13.299 14.498 17.182 0.22 16.71 173 GLN A CA 1
ATOM 1375 C C A GLN A 1 173 ? 13.623 13.099 17.787 0.26 14.78 173 GLN A C 1
ATOM 1376 C C B GLN A 1 173 ? 13.580 13.120 17.779 0.22 15.67 173 GLN A C 1
ATOM 1377 O O A GLN A 1 173 ? 14.208 12.947 18.861 0.26 15.65 173 GLN A O 1
ATOM 1378 O O B GLN A 1 173 ? 14.145 13.004 18.868 0.22 17.14 173 GLN A O 1
ATOM 1389 N N . ARG A 1 174 ? 13.182 12.080 17.054 0.48 13.08 174 ARG A N 1
ATOM 1390 C CA . ARG A 1 174 ? 13.378 10.705 17.505 0.48 11.61 174 ARG A CA 1
ATOM 1391 C C . ARG A 1 174 ? 14.852 10.350 17.629 0.48 11.15 174 ARG A C 1
ATOM 1392 O O . ARG A 1 174 ? 15.239 9.586 18.516 0.48 13.22 174 ARG A O 1
ATOM 1400 N N . THR A 1 175 ? 15.676 10.903 16.742 0.48 12.15 175 THR A N 1
ATOM 1401 C CA . THR A 1 175 ? 17.106 10.623 16.769 0.48 11.05 175 THR A CA 1
ATOM 1402 C C . THR A 1 175 ? 17.719 11.186 18.044 0.48 12.55 175 THR A C 1
ATOM 1403 O O . THR A 1 175 ? 18.564 10.546 18.680 0.48 12.87 175 THR A O 1
ATOM 1407 N N . GLY A 1 176 ? 17.283 12.383 18.421 0.48 13.71 176 GLY A N 1
ATOM 1408 C CA . GLY A 1 176 ? 17.791 12.988 19.639 0.48 15.07 176 GLY A CA 1
ATOM 1409 C C . GLY A 1 176 ? 17.434 12.116 20.829 0.48 14.07 176 GLY A C 1
ATOM 1410 O O . GLY A 1 176 ? 18.231 11.952 21.752 0.48 14.62 176 GLY A O 1
ATOM 1411 N N . ALA A 1 177 ? 16.233 11.546 20.806 0.48 13.20 177 ALA A N 1
ATOM 1412 C CA . ALA A 1 177 ? 15.783 10.688 21.896 0.48 13.33 177 ALA A CA 1
ATOM 1413 C C . ALA A 1 177 ? 16.591 9.394 21.966 0.48 15.09 177 ALA A C 1
ATOM 1414 O O . ALA A 1 177 ? 16.961 8.956 23.054 0.48 16.01 177 ALA A O 1
ATOM 1416 N N . VAL A 1 178 ? 16.870 8.779 20.819 0.48 14.70 178 VAL A N 1
ATOM 1417 C CA . VAL A 1 178 ? 17.655 7.548 20.824 0.48 13.23 178 VAL A CA 1
ATOM 1418 C C . VAL A 1 178 ? 19.066 7.850 21.331 0.48 13.43 178 VAL A C 1
ATOM 1419 O O . VAL A 1 178 ? 19.650 7.064 22.076 0.48 12.72 178 VAL A O 1
ATOM 1423 N N . TYR A 1 179 ? 19.616 8.989 20.925 0.48 13.17 179 TYR A N 1
ATOM 1424 C CA . TYR A 1 179 ? 20.946 9.383 21.374 0.48 13.31 179 TYR A CA 1
ATOM 1425 C C . TYR A 1 179 ? 20.979 9.442 22.902 0.48 13.35 179 TYR A C 1
ATOM 1426 O O . TYR A 1 179 ? 21.934 8.977 23.530 0.48 13.13 179 TYR A O 1
ATOM 1435 N N . ALA A 1 180 ? 19.942 10.023 23.498 0.48 13.63 180 ALA A N 1
ATOM 1436 C CA . ALA A 1 180 ? 19.878 10.129 24.952 0.48 13.38 180 ALA A CA 1
ATOM 1437 C C . ALA A 1 180 ? 19.890 8.739 25.578 0.48 14.12 180 ALA A C 1
ATOM 1438 O O . ALA A 1 180 ? 20.522 8.521 26.609 0.48 14.27 180 ALA A O 1
ATOM 1440 N N . GLU A 1 181 ? 19.194 7.798 24.947 0.48 13.31 181 GLU A N 1
ATOM 1441 C CA . GLU A 1 181 ? 19.150 6.429 25.455 0.48 15.78 181 GLU A CA 1
ATOM 1442 C C . GLU A 1 181 ? 20.515 5.759 25.322 0.48 15.30 181 GLU A C 1
ATOM 1443 O O . GLU A 1 181 ? 20.971 5.061 26.230 0.48 14.08 181 GLU A O 1
ATOM 1449 N N . LEU A 1 182 ? 21.156 5.948 24.174 0.48 12.67 182 LEU A N 1
ATOM 1450 C CA . LEU A 1 182 ? 22.468 5.356 23.950 0.48 11.85 182 LEU A CA 1
ATOM 1451 C C . LEU A 1 182 ? 23.456 5.835 25.013 0.48 11.56 182 LEU A C 1
ATOM 1452 O O . LEU A 1 182 ? 24.255 5.052 25.534 0.48 12.36 182 LEU A O 1
ATOM 1457 N N . ALA A 1 183 ? 23.398 7.124 25.334 0.48 11.43 183 ALA A N 1
ATOM 1458 C CA . ALA A 1 183 ? 24.295 7.695 26.332 0.48 13.66 183 ALA A CA 1
ATOM 1459 C C . ALA A 1 183 ? 24.045 7.078 27.708 0.48 14.74 183 ALA A C 1
ATOM 1460 O O . ALA A 1 183 ? 24.983 6.684 28.407 0.48 16.62 183 ALA A O 1
ATOM 1462 N N . ALA A 1 184 ? 22.774 6.985 28.082 0.48 15.79 184 ALA A N 1
ATOM 1463 C CA . ALA A 1 184 ? 22.387 6.431 29.374 0.48 15.56 184 ALA A CA 1
ATOM 1464 C C . ALA A 1 184 ? 22.822 4.981 29.559 0.48 16.74 184 ALA A C 1
ATOM 1465 O O . ALA A 1 184 ? 23.124 4.552 30.672 0.48 19.89 184 ALA A O 1
ATOM 1467 N N A GLN A 1 185 ? 22.858 4.204 28.483 0.24 17.59 185 GLN A N 1
ATOM 1468 N N B GLN A 1 185 ? 22.846 4.257 28.444 0.24 16.68 185 GLN A N 1
ATOM 1469 C CA A GLN A 1 185 ? 23.276 2.816 28.634 0.24 16.86 185 GLN A CA 1
ATOM 1470 C CA B GLN A 1 185 ? 23.205 2.843 28.388 0.24 17.48 185 GLN A CA 1
ATOM 1471 C C A GLN A 1 185 ? 24.773 2.641 28.413 0.24 16.66 185 GLN A C 1
ATOM 1472 C C B GLN A 1 185 ? 24.707 2.618 28.212 0.24 16.53 185 GLN A C 1
ATOM 1473 O O A GLN A 1 185 ? 25.319 1.569 28.667 0.24 14.49 185 GLN A O 1
ATOM 1474 O O B GLN A 1 185 ? 25.189 1.492 28.321 0.24 13.73 185 GLN A O 1
ATOM 1485 N N . GLY A 1 186 ? 25.441 3.694 27.948 0.48 13.13 186 GLY A N 1
ATOM 1486 C CA . GLY A 1 186 ? 26.869 3.586 27.722 0.48 13.16 186 GLY A CA 1
ATOM 1487 C C . GLY A 1 186 ? 27.149 2.737 26.494 0.48 11.97 186 GLY A C 1
ATOM 1488 O O . GLY A 1 186 ? 28.105 1.968 26.455 0.48 13.52 186 GLY A O 1
ATOM 1489 N N . TRP A 1 187 ? 26.305 2.888 25.479 0.48 10.89 187 TRP A N 1
ATOM 1490 C CA . TRP A 1 187 ? 26.433 2.126 24.240 0.48 11.59 187 TRP A CA 1
ATOM 1491 C C . TRP A 1 187 ? 27.760 2.398 23.542 0.48 11.97 187 TRP A C 1
ATOM 1492 O O . TRP A 1 187 ? 28.063 3.538 23.192 0.48 11.55 187 TRP A O 1
ATOM 1503 N N . GLY A 1 188 ? 28.543 1.344 23.336 0.48 9.34 188 GLY A N 1
ATOM 1504 C CA . GLY A 1 188 ? 29.828 1.473 22.667 0.48 9.76 188 GLY A CA 1
ATOM 1505 C C . GLY A 1 188 ? 30.951 2.039 23.523 0.48 11.72 188 GLY A C 1
ATOM 1506 O O . GLY A 1 188 ? 32.099 2.095 23.080 0.48 14.68 188 GLY A O 1
ATOM 1507 N N . GLY A 1 189 ? 30.626 2.441 24.746 0.48 11.47 189 GLY A N 1
ATOM 1508 C CA . GLY A 1 189 ? 31.627 3.012 25.630 0.48 12.72 189 GLY A CA 1
ATOM 1509 C C . GLY A 1 189 ? 31.029 4.105 26.491 0.48 11.32 189 GLY A C 1
ATOM 1510 O O . GLY A 1 189 ? 29.831 4.363 26.437 0.48 14.04 189 GLY A O 1
ATOM 1511 N N . ARG A 1 190 ? 31.869 4.766 27.278 0.48 12.44 190 ARG A N 1
ATOM 1512 C CA . ARG A 1 190 ? 31.400 5.817 28.163 0.48 12.60 190 ARG A CA 1
ATOM 1513 C C . ARG A 1 190 ? 30.982 7.077 27.417 0.48 13.76 190 ARG A C 1
ATOM 1514 O O . ARG A 1 190 ? 31.624 7.482 26.449 0.48 12.70 190 ARG A O 1
ATOM 1522 N N . TRP A 1 191 ? 29.892 7.680 27.878 0.48 13.40 191 TRP A N 1
ATOM 1523 C CA . TRP A 1 191 ? 29.371 8.902 27.283 0.48 14.38 191 TRP A CA 1
ATOM 1524 C C . TRP A 1 191 ? 29.336 10.057 28.265 0.48 16.31 191 TRP A C 1
ATOM 1525 O O . TRP A 1 191 ? 29.356 9.876 29.488 0.48 16.12 191 TRP A O 1
ATOM 1536 N N A LEU A 1 192 ? 29.285 11.255 27.700 0.28 13.44 192 LEU A N 1
ATOM 1537 N N B LEU A 1 192 ? 29.272 11.260 27.709 0.20 14.69 192 LEU A N 1
ATOM 1538 C CA A LEU A 1 192 ? 29.171 12.488 28.456 0.28 15.43 192 LEU A CA 1
ATOM 1539 C CA B LEU A 1 192 ? 29.182 12.486 28.486 0.20 16.31 192 LEU A CA 1
ATOM 1540 C C A LEU A 1 192 ? 28.122 13.277 27.695 0.28 17.72 192 LEU A C 1
ATOM 1541 C C B LEU A 1 192 ? 28.167 13.327 27.718 0.20 18.39 192 LEU A C 1
ATOM 1542 O O A LEU A 1 192 ? 28.189 13.375 26.470 0.28 20.78 192 LEU A O 1
ATOM 1543 O O B LEU A 1 192 ? 28.313 13.525 26.512 0.20 22.60 192 LEU A O 1
ATOM 1552 N N . VAL A 1 193 ? 27.134 13.803 28.406 0.48 16.48 193 VAL A N 1
ATOM 1553 C CA . VAL A 1 193 ? 26.100 14.600 27.763 0.48 17.52 193 VAL A CA 1
ATOM 1554 C C . VAL A 1 193 ? 26.335 16.059 28.113 0.48 20.42 193 VAL A C 1
ATOM 1555 O O . VAL A 1 193 ? 26.382 16.424 29.290 0.48 21.06 193 VAL A O 1
ATOM 1559 N N . VAL A 1 194 ? 26.496 16.887 27.086 0.48 19.36 194 VAL A N 1
ATOM 1560 C CA . VAL A 1 194 ? 26.735 18.309 27.291 0.48 20.57 194 VAL A CA 1
ATOM 1561 C C . VAL A 1 194 ? 25.747 19.165 26.514 0.48 22.74 194 VAL A C 1
ATOM 1562 O O . VAL A 1 194 ? 25.055 18.681 25.614 0.48 21.57 194 VAL A O 1
ATOM 1566 N N . GLY A 1 195 ? 25.689 20.442 26.873 0.48 23.53 195 GLY A N 1
ATOM 1567 C CA . GLY A 1 195 ? 24.792 21.361 26.203 0.48 26.07 195 GLY A CA 1
ATOM 1568 C C . GLY A 1 195 ? 25.576 22.328 25.341 0.48 27.72 195 GLY A C 1
ATOM 1569 O O . GLY A 1 195 ? 26.804 22.268 25.288 0.48 24.65 195 GLY A O 1
ATOM 1570 N N . ALA A 1 196 ? 24.868 23.224 24.664 0.48 30.35 196 ALA A N 1
ATOM 1571 C CA . ALA A 1 196 ? 25.513 24.198 23.795 0.48 32.38 196 ALA A CA 1
ATOM 1572 C C . ALA A 1 196 ? 26.405 25.157 24.576 0.48 33.38 196 ALA A C 1
ATOM 1573 O O . ALA A 1 196 ? 27.300 25.779 24.006 0.48 35.70 196 ALA A O 1
ATOM 1575 N N . ASP A 1 197 ? 26.168 25.267 25.879 0.48 33.25 197 ASP A N 1
ATOM 1576 C CA . ASP A 1 197 ? 26.947 26.172 26.719 0.48 34.16 197 ASP A CA 1
ATOM 1577 C C . ASP A 1 197 ? 28.064 25.499 27.514 0.48 34.23 197 ASP A C 1
ATOM 1578 O O . ASP A 1 197 ? 28.558 26.063 28.490 0.48 34.45 197 ASP A O 1
ATOM 1583 N N . VAL A 1 198 ? 28.466 24.301 27.101 0.48 30.45 198 VAL A N 1
ATOM 1584 C CA . VAL A 1 198 ? 29.527 23.586 27.803 0.48 30.91 198 VAL A CA 1
ATOM 1585 C C . VAL A 1 198 ? 30.865 24.312 27.661 0.48 28.99 198 VAL A C 1
ATOM 1586 O O . VAL A 1 198 ? 31.176 24.851 26.600 0.48 31.47 198 VAL A O 1
ATOM 1590 N N . ASP A 1 199 ? 31.650 24.326 28.736 0.48 29.36 199 ASP A N 1
ATOM 1591 C CA . ASP A 1 199 ? 32.954 24.982 28.721 0.48 27.96 199 ASP A CA 1
ATOM 1592 C C . ASP A 1 199 ? 34.016 24.060 28.135 0.48 28.33 199 ASP A C 1
ATOM 1593 O O . ASP A 1 199 ? 34.363 23.039 28.729 0.48 27.85 199 ASP A O 1
ATOM 1598 N N . PRO A 1 200 ? 34.554 24.419 26.961 0.48 28.60 200 PRO A N 1
ATOM 1599 C CA . PRO A 1 200 ? 35.583 23.635 26.270 0.48 28.87 200 PRO A CA 1
ATOM 1600 C C . PRO A 1 200 ? 36.777 23.267 27.145 0.48 28.83 200 PRO A C 1
ATOM 1601 O O . PRO A 1 200 ? 37.317 22.167 27.035 0.48 26.99 200 PRO A O 1
ATOM 1605 N N . GLY A 1 201 ? 37.181 24.188 28.014 0.48 28.17 201 GLY A N 1
ATOM 1606 C CA . GLY A 1 201 ? 38.317 23.946 28.886 0.48 25.28 201 GLY A CA 1
ATOM 1607 C C . GLY A 1 201 ? 38.102 22.829 29.890 0.48 24.39 201 GLY A C 1
ATOM 1608 O O . GLY A 1 201 ? 38.961 21.963 30.061 0.48 26.84 201 GLY A O 1
ATOM 1609 N N . ARG A 1 202 ? 36.960 22.851 30.566 0.48 25.59 202 ARG A N 1
ATOM 1610 C CA . ARG A 1 202 ? 36.660 21.822 31.547 0.48 26.67 202 ARG A CA 1
ATOM 1611 C C . ARG A 1 202 ? 36.289 20.512 30.865 0.48 25.03 202 ARG A C 1
ATOM 1612 O O . ARG A 1 202 ? 36.608 19.435 31.368 0.48 25.80 202 ARG A O 1
ATOM 1620 N N . LEU A 1 203 ? 35.626 20.599 29.715 0.48 24.20 203 LEU A N 1
ATOM 1621 C CA . LEU A 1 203 ? 35.250 19.391 28.991 0.48 19.20 203 LEU A CA 1
ATOM 1622 C C . LEU A 1 203 ? 36.518 18.639 28.607 0.48 22.16 203 LEU A C 1
ATOM 1623 O O . LEU A 1 203 ? 36.593 17.419 28.749 0.48 19.99 203 LEU A O 1
ATOM 1628 N N . ALA A 1 204 ? 37.519 19.372 28.129 0.48 19.72 204 ALA A N 1
ATOM 1629 C CA . ALA A 1 204 ? 38.787 18.770 27.738 0.48 18.64 204 ALA A CA 1
ATOM 1630 C C . ALA A 1 204 ? 39.461 18.124 28.946 0.48 23.27 204 ALA A C 1
ATOM 1631 O O . ALA A 1 204 ? 40.097 17.076 28.827 0.48 23.52 204 ALA A O 1
ATOM 1633 N N . ALA A 1 205 ? 39.321 18.758 30.106 0.48 22.22 205 ALA A N 1
ATOM 1634 C CA . ALA A 1 205 ? 39.914 18.240 31.335 0.48 22.12 205 ALA A CA 1
ATOM 1635 C C . ALA A 1 205 ? 39.264 16.914 31.718 0.48 21.86 205 ALA A C 1
ATOM 1636 O O . ALA A 1 205 ? 39.937 15.985 32.166 0.48 25.75 205 ALA A O 1
ATOM 1638 N N . THR A 1 206 ? 37.952 16.830 31.539 0.48 22.37 206 THR A N 1
ATOM 1639 C CA . THR A 1 206 ? 37.21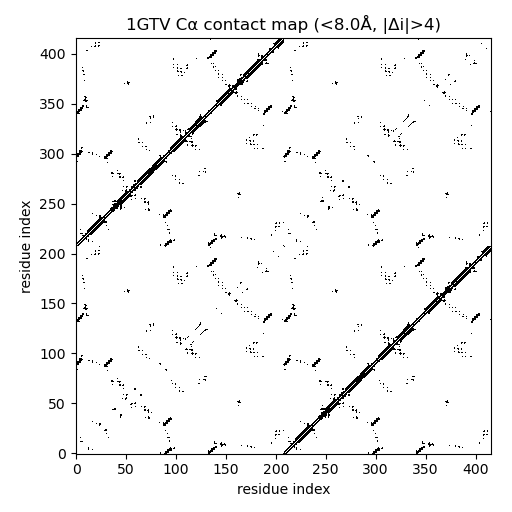4 15.614 31.861 0.48 23.45 206 THR A CA 1
ATOM 1640 C C . THR A 1 206 ? 37.625 14.476 30.931 0.48 26.33 206 THR A C 1
ATOM 1641 O O . THR A 1 206 ? 37.812 13.338 31.365 0.48 26.42 206 THR A O 1
ATOM 1645 N N . LEU A 1 207 ? 37.775 14.795 29.651 0.48 24.18 207 LEU A N 1
ATOM 1646 C CA . LEU A 1 207 ? 38.141 13.802 28.649 0.48 27.41 207 LEU A CA 1
ATOM 1647 C C . LEU A 1 207 ? 39.608 13.386 28.705 0.48 29.21 207 LEU A C 1
ATOM 1648 O O . LEU A 1 207 ? 39.916 12.199 28.779 0.48 37.43 207 LEU A O 1
ATOM 1653 N N . ALA A 1 208 ? 40.512 14.361 28.671 0.48 37.91 208 ALA A N 1
ATOM 1654 C CA . ALA A 1 208 ? 41.943 14.076 28.710 0.48 39.81 208 ALA A CA 1
ATOM 1655 C C . ALA A 1 208 ? 42.316 13.264 29.945 0.48 46.86 208 ALA A C 1
ATOM 1656 O O . ALA A 1 208 ? 42.678 12.078 29.779 0.48 45.62 208 ALA A O 1
ATOM 1658 N N A MET B 1 1 ? 43.965 8.645 22.906 0.28 22.54 1 MET B N 1
ATOM 1659 N N B MET B 1 1 ? 43.977 8.030 22.753 0.24 24.79 1 MET B N 1
ATOM 1660 C CA A MET B 1 1 ? 42.541 8.708 23.339 0.28 19.27 1 MET B CA 1
ATOM 1661 C CA B MET B 1 1 ? 42.661 8.561 23.210 0.24 20.49 1 MET B CA 1
ATOM 1662 C C A MET B 1 1 ? 41.621 9.037 22.169 0.28 20.30 1 MET B C 1
ATOM 1663 C C B MET B 1 1 ? 41.766 8.860 22.012 0.24 20.66 1 MET B C 1
ATOM 1664 O O A MET B 1 1 ? 41.813 10.038 21.478 0.28 16.54 1 MET B O 1
ATOM 1665 O O B MET B 1 1 ? 42.111 9.677 21.157 0.24 16.11 1 MET B O 1
ATOM 1674 N N . LEU B 1 2 ? 40.618 8.192 21.955 0.52 16.80 2 LEU B N 1
ATOM 1675 C CA . LEU B 1 2 ? 39.668 8.382 20.863 0.52 15.75 2 LEU B CA 1
ATOM 1676 C C . LEU B 1 2 ? 38.348 8.937 21.393 0.52 16.32 2 LEU B C 1
ATOM 1677 O O . LEU B 1 2 ? 37.686 8.312 22.218 0.52 15.03 2 LEU B O 1
ATOM 1682 N N . ILE B 1 3 ? 37.975 10.119 20.912 0.52 13.97 3 ILE B N 1
ATOM 1683 C CA . ILE B 1 3 ? 36.752 10.788 21.334 0.52 13.35 3 ILE B CA 1
ATOM 1684 C C . ILE B 1 3 ? 35.854 11.026 20.131 0.52 13.91 3 ILE B C 1
ATOM 1685 O O . ILE B 1 3 ? 36.317 11.508 19.100 0.52 15.30 3 ILE B O 1
ATOM 1690 N N . ALA B 1 4 ? 34.575 10.684 20.258 0.52 11.37 4 ALA B N 1
ATOM 1691 C CA . ALA B 1 4 ? 33.631 10.914 19.169 0.52 10.37 4 ALA B CA 1
ATOM 1692 C C . ALA B 1 4 ? 32.580 11.922 19.622 0.52 12.71 4 ALA B C 1
ATOM 1693 O O . ALA B 1 4 ? 32.030 11.812 20.718 0.52 13.90 4 ALA B O 1
ATOM 1695 N N . ILE B 1 5 ? 32.316 12.919 18.780 0.52 12.60 5 ILE B N 1
ATOM 1696 C CA . ILE B 1 5 ? 31.307 13.926 19.080 0.52 11.32 5 ILE B CA 1
ATOM 1697 C C . ILE B 1 5 ? 30.050 13.517 18.313 0.52 12.59 5 ILE B C 1
ATOM 1698 O O . ILE B 1 5 ? 30.092 13.306 17.099 0.52 13.26 5 ILE B O 1
ATOM 1703 N N . GLU B 1 6 ? 28.943 13.387 19.036 0.52 10.93 6 GLU B N 1
ATOM 1704 C CA . GLU B 1 6 ? 27.674 12.958 18.456 0.52 12.13 6 GLU B CA 1
ATOM 1705 C C . GLU B 1 6 ? 26.553 13.963 18.680 0.52 12.40 6 GLU B C 1
ATOM 1706 O O . GLU B 1 6 ? 26.646 14.839 19.537 0.52 13.42 6 GLU B O 1
ATOM 1712 N N . GLY B 1 7 ? 25.482 13.823 17.908 0.52 11.05 7 GLY B N 1
ATOM 1713 C CA . GLY B 1 7 ? 24.359 14.730 18.041 0.52 12.18 7 GLY B CA 1
ATOM 1714 C C . GLY B 1 7 ? 23.607 14.840 16.733 0.52 11.52 7 GLY B C 1
ATOM 1715 O O . GLY B 1 7 ? 24.107 14.424 15.687 0.52 11.86 7 GLY B O 1
ATOM 1716 N N . VAL B 1 8 ? 22.405 15.402 16.795 0.52 12.11 8 VAL B N 1
ATOM 1717 C CA . VAL B 1 8 ? 21.576 15.561 15.608 0.52 11.69 8 VAL B CA 1
ATOM 1718 C C . VAL B 1 8 ? 22.145 16.619 14.670 0.52 11.12 8 VAL B C 1
ATOM 1719 O O . VAL B 1 8 ? 23.131 17.290 14.985 0.52 13.42 8 VAL B O 1
ATOM 1723 N N . ASP B 1 9 ? 21.530 16.749 13.500 0.52 13.07 9 ASP B N 1
ATOM 1724 C CA . ASP B 1 9 ? 21.968 17.727 12.517 0.52 11.02 9 ASP B CA 1
ATOM 1725 C C . ASP B 1 9 ? 21.750 19.132 13.060 0.52 11.75 9 ASP B C 1
ATOM 1726 O O . ASP B 1 9 ? 20.678 19.440 13.571 0.52 15.13 9 ASP B O 1
ATOM 1731 N N . GLY B 1 10 ? 22.786 19.963 12.967 0.52 15.20 10 GLY B N 1
ATOM 1732 C CA . GLY B 1 10 ? 22.695 21.332 13.446 0.52 16.69 10 GLY B CA 1
ATOM 1733 C C . GLY B 1 10 ? 22.838 21.482 14.951 0.52 18.93 10 GLY B C 1
ATOM 1734 O O . GLY B 1 10 ? 22.463 22.508 15.514 0.52 19.79 10 GLY B O 1
ATOM 1735 N N . ALA B 1 11 ? 23.383 20.466 15.612 0.52 15.00 11 ALA B N 1
ATOM 1736 C CA . ALA B 1 11 ? 23.553 20.524 17.059 0.52 16.32 11 ALA B CA 1
ATOM 1737 C C . ALA B 1 11 ? 24.736 21.395 17.464 0.52 17.15 11 ALA B C 1
ATOM 1738 O O . ALA B 1 11 ? 24.788 21.884 18.593 0.52 20.25 11 ALA B O 1
ATOM 1740 N N . GLY B 1 12 ? 25.677 21.582 16.542 0.52 15.51 12 GLY B N 1
ATOM 1741 C CA . GLY B 1 12 ? 26.860 22.383 16.820 0.52 16.86 12 GLY B CA 1
ATOM 1742 C C . GLY B 1 12 ? 28.105 21.535 17.014 0.52 16.46 12 GLY B C 1
ATOM 1743 O O . GLY B 1 12 ? 29.073 21.967 17.640 0.52 16.67 12 GLY B O 1
ATOM 1744 N N . LYS B 1 13 ? 28.090 20.326 16.461 0.52 14.82 13 LYS B N 1
ATOM 1745 C CA . LYS B 1 13 ? 29.218 19.408 16.593 0.52 14.79 13 LYS B CA 1
ATOM 1746 C C . LYS B 1 13 ? 30.532 19.924 16.009 0.52 16.69 13 LYS B C 1
ATOM 1747 O O . LYS B 1 13 ? 31.574 19.858 16.659 0.52 17.38 13 LYS B O 1
ATOM 1753 N N . ARG B 1 14 ? 30.488 20.434 14.783 0.52 16.31 14 ARG B N 1
ATOM 1754 C CA . ARG B 1 14 ? 31.692 20.935 14.133 0.52 16.93 14 ARG B CA 1
ATOM 1755 C C . ARG B 1 14 ? 32.361 22.006 14.983 0.52 16.05 14 ARG B C 1
ATOM 1756 O O . ARG B 1 14 ? 33.582 22.018 15.145 0.52 20.40 14 ARG B O 1
ATOM 1758 N N . THR B 1 15 ? 31.552 22.906 15.525 0.52 15.23 15 THR B N 1
ATOM 1759 C CA . THR B 1 15 ? 32.071 23.981 16.359 0.52 18.34 15 THR B CA 1
ATOM 1760 C C . THR B 1 15 ? 32.686 23.435 17.643 0.52 16.73 15 THR B C 1
ATOM 1761 O O . THR B 1 15 ? 33.749 23.886 18.064 0.52 17.37 15 THR B O 1
ATOM 1765 N N . LEU B 1 16 ? 32.028 22.457 18.257 0.52 17.97 16 LEU B N 1
ATOM 1766 C CA . LEU B 1 16 ? 32.549 21.876 19.487 0.52 16.49 16 LEU B CA 1
ATOM 1767 C C . LEU B 1 16 ? 33.878 21.181 19.227 0.52 17.93 16 LEU B C 1
ATOM 1768 O O . LEU B 1 16 ? 34.782 21.224 20.062 0.52 17.86 16 LEU B O 1
ATOM 1773 N N . VAL B 1 17 ? 34.003 20.534 18.071 0.52 16.72 17 VAL B N 1
ATOM 1774 C CA . VAL B 1 17 ? 35.248 19.859 17.733 0.52 16.86 17 VAL B CA 1
ATOM 1775 C C . VAL B 1 17 ? 36.377 20.885 17.668 0.52 20.52 17 VAL B C 1
ATOM 1776 O O . VAL B 1 17 ? 37.487 20.635 18.137 0.52 21.87 17 VAL B O 1
ATOM 1780 N N . GLU B 1 18 ? 36.082 22.047 17.092 0.52 18.75 18 GLU B N 1
ATOM 1781 C CA . GLU B 1 18 ? 37.068 23.114 16.972 0.52 21.28 18 GLU B CA 1
ATOM 1782 C C . GLU B 1 18 ? 37.489 23.621 18.349 0.52 23.01 18 GLU B C 1
ATOM 1783 O O . GLU B 1 18 ? 38.681 23.716 18.648 0.52 21.50 18 GLU B O 1
ATOM 1785 N N . LYS B 1 19 ? 36.503 23.945 19.182 0.52 22.53 19 LYS B N 1
ATOM 1786 C CA . LYS B 1 19 ? 36.759 24.449 20.528 0.52 23.14 19 LYS B CA 1
ATOM 1787 C C . LYS B 1 19 ? 37.486 23.426 21.391 0.52 24.36 19 LYS B C 1
ATOM 1788 O O . LYS B 1 19 ? 38.423 23.768 22.115 0.52 21.40 19 LYS B O 1
ATOM 1794 N N . LEU B 1 20 ? 37.051 22.172 21.313 0.52 20.48 20 LEU B N 1
ATOM 1795 C CA . LEU B 1 20 ? 37.669 21.108 22.099 0.52 20.66 20 LEU B CA 1
ATOM 1796 C C . LEU B 1 20 ? 39.117 20.881 21.677 0.52 20.01 20 LEU B C 1
ATOM 1797 O O . LEU B 1 20 ? 39.993 20.701 22.523 0.52 20.49 20 LEU B O 1
ATOM 1802 N N . SER B 1 21 ? 39.371 20.888 20.372 0.52 20.91 21 SER B N 1
ATOM 1803 C CA . SER B 1 21 ? 40.726 20.695 19.871 0.52 19.29 21 SER B CA 1
ATOM 1804 C C . SER B 1 21 ? 41.608 21.823 20.391 0.52 21.73 21 SER B C 1
ATOM 1805 O O . SER B 1 21 ? 42.759 21.602 20.767 0.52 21.71 21 SER B O 1
ATOM 1808 N N . GLY B 1 22 ? 41.055 23.031 20.411 0.52 22.69 22 GLY B N 1
ATOM 1809 C CA . GLY B 1 22 ? 41.803 24.176 20.895 0.52 24.41 22 GLY B CA 1
ATOM 1810 C C . GLY B 1 22 ? 42.132 24.028 22.367 0.52 22.81 22 GLY B C 1
ATOM 1811 O O . GLY B 1 22 ? 43.233 24.369 22.801 0.52 23.20 22 GLY B O 1
ATOM 1812 N N . ALA B 1 23 ? 41.176 23.516 23.134 0.52 20.88 23 ALA B N 1
ATOM 1813 C CA . ALA B 1 23 ? 41.368 23.322 24.567 0.52 19.96 23 ALA B CA 1
ATOM 1814 C C . ALA B 1 23 ? 42.455 22.286 24.832 0.52 23.73 23 ALA B C 1
ATOM 1815 O O . ALA B 1 23 ? 43.307 22.480 25.698 0.52 22.13 23 ALA B O 1
ATOM 1817 N N . PHE B 1 24 ? 42.428 21.182 24.092 0.52 20.86 24 PHE B N 1
ATOM 1818 C CA . PHE B 1 24 ? 43.438 20.144 24.270 0.52 20.56 24 PHE B CA 1
ATOM 1819 C C . PHE B 1 24 ? 44.824 20.665 23.920 0.52 25.08 24 PHE B C 1
ATOM 1820 O O . PHE B 1 24 ? 45.796 20.394 24.625 0.52 22.90 24 PHE B O 1
ATOM 1828 N N . ARG B 1 25 ? 44.914 21.415 22.828 0.52 21.51 25 ARG B N 1
ATOM 1829 C CA . ARG B 1 25 ? 46.192 21.966 22.402 0.52 22.91 25 ARG B CA 1
ATOM 1830 C C . ARG B 1 25 ? 46.692 23.005 23.399 0.52 21.58 25 ARG B C 1
ATOM 1831 O O . ARG B 1 25 ? 47.897 23.163 23.582 0.52 26.97 25 ARG B O 1
ATOM 1839 N N . ALA B 1 26 ? 45.762 23.702 24.044 0.52 24.42 26 ALA B N 1
ATOM 1840 C CA . ALA B 1 26 ? 46.117 24.712 25.036 0.52 22.15 26 ALA B CA 1
ATOM 1841 C C . ALA B 1 26 ? 46.693 24.014 26.264 0.52 27.65 26 ALA B C 1
ATOM 1842 O O . ALA B 1 26 ? 47.404 24.626 27.065 0.52 26.16 26 ALA B O 1
ATOM 1844 N N . ALA B 1 27 ? 46.381 22.727 26.400 0.52 25.76 27 ALA B N 1
ATOM 1845 C CA . ALA B 1 27 ? 46.856 21.927 27.524 0.52 25.83 27 ALA B CA 1
ATOM 1846 C C . ALA B 1 27 ? 48.125 21.159 27.169 0.52 27.34 27 ALA B C 1
ATOM 1847 O O . ALA B 1 27 ? 48.628 20.373 27.972 0.52 30.36 27 ALA B O 1
ATOM 1849 N N . GLY B 1 28 ? 48.627 21.376 25.957 0.52 27.25 28 GLY B N 1
ATOM 1850 C CA . GLY B 1 28 ? 49.852 20.722 25.531 0.52 25.39 28 GLY B CA 1
ATOM 1851 C C . GLY B 1 28 ? 49.754 19.375 24.838 0.52 27.56 28 GLY B C 1
ATOM 1852 O O . GLY B 1 28 ? 50.775 18.726 24.607 0.52 30.02 28 GLY B O 1
ATOM 1853 N N A ARG B 1 29 ? 48.541 18.955 24.496 0.27 25.32 29 ARG B N 1
ATOM 1854 N N B ARG B 1 29 ? 48.542 18.940 24.507 0.25 25.70 29 ARG B N 1
ATOM 1855 C CA A ARG B 1 29 ? 48.349 17.671 23.831 0.27 24.90 29 ARG B CA 1
ATOM 1856 C CA B ARG B 1 29 ? 48.376 17.654 23.837 0.25 25.60 29 ARG B CA 1
ATOM 1857 C C A ARG B 1 29 ? 48.195 17.816 22.322 0.27 23.45 29 ARG B C 1
ATOM 1858 C C B ARG B 1 29 ? 48.204 17.813 22.330 0.25 23.72 29 ARG B C 1
ATOM 1859 O O A ARG B 1 29 ? 47.592 18.775 21.840 0.27 28.36 29 ARG B O 1
ATOM 1860 O O B ARG B 1 29 ? 47.597 18.776 21.862 0.25 28.34 29 ARG B O 1
ATOM 1875 N N . SER B 1 30 ? 48.752 16.864 21.578 0.52 22.11 30 SER B N 1
ATOM 1876 C CA . SER B 1 30 ? 48.652 16.885 20.125 0.52 20.05 30 SER B CA 1
ATOM 1877 C C . SER B 1 30 ? 47.258 16.375 19.796 0.52 21.55 30 SER B C 1
ATOM 1878 O O . SER B 1 30 ? 46.758 15.455 20.444 0.52 22.60 30 SER B O 1
ATOM 1881 N N . VAL B 1 31 ? 46.634 16.975 18.790 0.52 19.28 31 VAL B N 1
ATOM 1882 C CA . VAL B 1 31 ? 45.281 16.601 18.410 0.52 18.42 31 VAL B CA 1
ATOM 1883 C C . VAL B 1 31 ? 45.109 16.395 16.912 0.52 19.35 31 VAL B C 1
ATOM 1884 O O . VAL B 1 31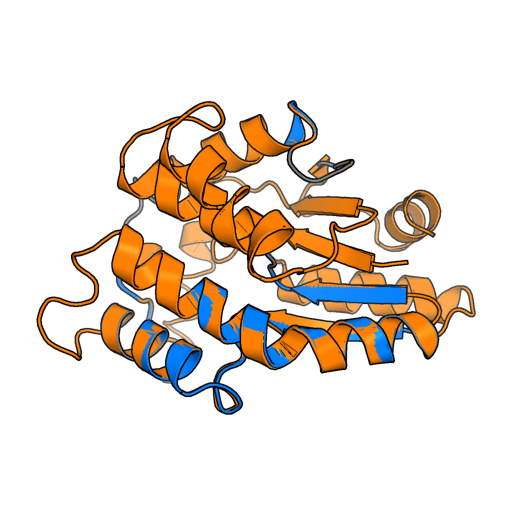 ? 45.656 17.142 16.099 0.52 20.98 31 VAL B O 1
ATOM 1888 N N . ALA B 1 32 ? 44.348 15.365 16.559 0.52 18.51 32 ALA B N 1
ATOM 1889 C CA . ALA B 1 32 ? 44.041 15.064 15.169 0.52 19.16 32 ALA B CA 1
ATOM 1890 C C . ALA B 1 32 ? 42.524 14.944 15.117 0.52 20.88 32 ALA B C 1
ATOM 1891 O O . ALA B 1 32 ? 41.903 14.513 16.089 0.52 21.05 32 ALA B O 1
ATOM 1893 N N . THR B 1 33 ? 41.924 15.342 14.001 0.52 20.03 33 THR B N 1
ATOM 1894 C CA . THR B 1 33 ? 40.476 15.259 13.863 0.52 19.55 33 THR B CA 1
ATOM 1895 C C . THR B 1 33 ? 40.092 14.613 12.543 0.52 20.58 33 THR B C 1
ATOM 1896 O O . THR B 1 33 ? 40.842 14.658 11.566 0.52 21.10 33 THR B O 1
ATOM 1900 N N . LEU B 1 34 ? 38.910 14.007 12.528 0.52 16.39 34 LEU B N 1
ATOM 1901 C CA . LEU B 1 34 ? 38.393 13.348 11.340 0.52 17.59 34 LEU B CA 1
ATOM 1902 C C . LEU B 1 34 ? 36.877 13.439 11.415 0.52 17.38 34 LEU B C 1
ATOM 1903 O O . LEU B 1 34 ? 36.297 13.287 12.488 0.52 19.14 34 LEU B O 1
ATOM 1908 N N . ALA B 1 35 ? 36.233 13.696 10.283 0.52 15.98 35 ALA B N 1
ATOM 1909 C CA . ALA B 1 35 ? 34.782 13.805 10.267 0.52 13.00 35 ALA B CA 1
ATOM 1910 C C . ALA B 1 35 ? 34.127 12.776 9.353 0.52 12.55 35 ALA B C 1
ATOM 1911 O O . ALA B 1 35 ? 34.627 12.495 8.266 0.52 15.84 35 ALA B O 1
ATOM 1913 N N . PHE B 1 36 ? 33.002 12.203 9.802 0.52 13.50 36 PHE B N 1
ATOM 1914 C CA . PHE B 1 36 ? 32.255 11.219 9.034 0.52 13.94 36 PHE B CA 1
ATOM 1915 C C . PHE B 1 36 ? 30.884 11.833 8.786 0.52 15.15 36 PHE B C 1
ATOM 1916 O O . PHE B 1 36 ? 30.320 12.484 9.665 0.52 16.01 36 PHE B O 1
ATOM 1924 N N . PRO B 1 37 ? 30.329 11.645 7.580 0.52 15.60 37 PRO B N 1
ATOM 1925 C CA . PRO B 1 37 ? 30.871 10.907 6.434 0.52 15.36 37 PRO B CA 1
ATOM 1926 C C . PRO B 1 37 ? 32.071 11.617 5.823 0.52 15.17 37 PRO B C 1
ATOM 1927 O O . PRO B 1 37 ? 32.146 12.843 5.838 0.52 16.88 37 PRO B O 1
ATOM 1931 N N . ARG B 1 38 ? 32.999 10.845 5.272 0.52 13.86 38 ARG B N 1
ATOM 1932 C CA . ARG B 1 38 ? 34.186 11.431 4.655 0.52 14.96 38 ARG B CA 1
ATOM 1933 C C . ARG B 1 38 ? 33.900 11.874 3.225 0.52 15.09 38 ARG B C 1
ATOM 1934 O O . ARG B 1 38 ? 34.404 11.290 2.262 0.52 14.79 38 ARG B O 1
ATOM 1942 N N . TYR B 1 39 ? 33.088 12.917 3.093 0.52 15.50 39 TYR B N 1
ATOM 1943 C CA . TYR B 1 39 ? 32.722 13.436 1.780 0.52 18.41 39 TYR B CA 1
ATOM 1944 C C . TYR B 1 39 ? 33.938 13.677 0.897 0.52 19.96 39 TYR B C 1
ATOM 1945 O O . TYR B 1 39 ? 34.929 14.267 1.330 0.52 21.54 39 TYR B O 1
ATOM 1954 N N . GLY B 1 40 ? 33.848 13.203 -0.341 0.52 20.11 40 GLY B N 1
ATOM 1955 C CA . GLY B 1 40 ? 34.930 13.369 -1.291 0.52 22.02 40 GLY B CA 1
ATOM 1956 C C . GLY B 1 40 ? 36.007 12.301 -1.240 0.52 23.72 40 GLY B C 1
ATOM 1957 O O . GLY B 1 40 ? 36.621 11.993 -2.259 0.52 25.65 40 GLY B O 1
ATOM 1958 N N . GLN B 1 41 ? 36.239 11.729 -0.062 0.52 24.96 41 GLN B N 1
ATOM 1959 C CA . GLN B 1 41 ? 37.266 10.703 0.091 0.52 23.86 41 GLN B CA 1
ATOM 1960 C C . GLN B 1 41 ? 36.713 9.285 0.079 0.52 25.46 41 GLN B C 1
ATOM 1961 O O . GLN B 1 41 ? 37.472 8.315 0.092 0.52 24.89 41 GLN B O 1
ATOM 1967 N N . SER B 1 42 ? 35.391 9.166 0.056 0.52 21.65 42 SER B N 1
ATOM 1968 C CA . SER B 1 42 ? 34.747 7.862 0.058 0.52 21.28 42 SER B CA 1
ATOM 1969 C C . SER B 1 42 ? 33.579 7.799 -0.916 0.52 19.03 42 SER B C 1
ATOM 1970 O O . SER B 1 42 ? 32.649 8.601 -0.832 0.52 21.16 42 SER B O 1
ATOM 1973 N N . VAL B 1 43 ? 33.632 6.845 -1.840 0.52 19.74 43 VAL B N 1
ATOM 1974 C CA . VAL B 1 43 ? 32.558 6.673 -2.812 0.52 18.77 43 VAL B CA 1
ATOM 1975 C C . VAL B 1 43 ? 31.276 6.403 -2.032 0.52 18.64 43 VAL B C 1
ATOM 1976 O O . VAL B 1 43 ? 30.230 6.996 -2.303 0.52 16.12 43 VAL B O 1
ATOM 1980 N N . ALA B 1 44 ? 31.370 5.502 -1.060 0.52 17.31 44 ALA B N 1
ATOM 1981 C CA . ALA B 1 44 ? 30.233 5.157 -0.219 0.52 15.48 44 ALA B CA 1
ATOM 1982 C C . ALA B 1 44 ? 29.635 6.398 0.448 0.52 14.40 44 ALA B C 1
ATOM 1983 O O . ALA B 1 44 ? 28.418 6.568 0.469 0.52 13.84 44 ALA B O 1
ATOM 1985 N N . ALA B 1 45 ? 30.488 7.260 0.993 0.52 13.88 45 ALA B N 1
ATOM 1986 C CA . ALA B 1 45 ? 30.017 8.474 1.656 0.52 13.63 45 ALA B CA 1
ATOM 1987 C C . ALA B 1 45 ? 29.346 9.424 0.669 0.52 14.66 45 ALA B C 1
ATOM 1988 O O . ALA B 1 45 ? 28.321 10.036 0.980 0.52 14.68 45 ALA B O 1
ATOM 1990 N N . ASP B 1 46 ? 29.921 9.542 -0.523 0.52 15.66 46 ASP B N 1
ATOM 1991 C CA . ASP B 1 46 ? 29.375 10.433 -1.538 0.52 14.77 46 ASP B CA 1
ATOM 1992 C C . ASP B 1 46 ? 28.056 9.939 -2.115 0.52 14.39 46 ASP B C 1
ATOM 1993 O O . ASP B 1 46 ? 27.133 10.726 -2.325 0.52 14.57 46 ASP B O 1
ATOM 1998 N N . ILE B 1 47 ? 27.978 8.637 -2.367 0.52 13.35 47 ILE B N 1
ATOM 1999 C CA . ILE B 1 47 ? 26.744 8.076 -2.890 0.52 12.69 47 ILE B CA 1
ATOM 2000 C C . ILE B 1 47 ? 25.655 8.239 -1.828 0.52 13.13 47 ILE B C 1
ATOM 2001 O O . ILE B 1 47 ? 24.513 8.561 -2.148 0.52 12.31 47 ILE B O 1
ATOM 2006 N N . ALA B 1 48 ? 26.014 8.043 -0.561 0.52 13.05 48 ALA B N 1
ATOM 2007 C CA . ALA B 1 48 ? 25.051 8.193 0.530 0.52 11.01 48 ALA B CA 1
ATOM 2008 C C . ALA B 1 48 ? 24.496 9.619 0.561 0.52 11.46 48 ALA B C 1
ATOM 2009 O O . ALA B 1 48 ? 23.282 9.817 0.617 0.52 12.41 48 ALA B O 1
ATOM 2011 N N . ALA B 1 49 ? 25.385 10.605 0.513 0.52 13.34 49 ALA B N 1
ATOM 2012 C CA . ALA B 1 49 ? 24.971 12.002 0.535 0.52 14.26 49 ALA B CA 1
ATOM 2013 C C . ALA B 1 49 ? 24.102 12.331 -0.671 0.52 13.36 49 ALA B C 1
ATOM 2014 O O . ALA B 1 49 ? 23.068 12.988 -0.542 0.52 14.27 49 ALA B O 1
ATOM 2016 N N . GLU B 1 50 ? 24.523 11.871 -1.842 0.52 10.69 50 GLU B N 1
ATOM 2017 C CA . GLU B 1 50 ? 23.773 12.123 -3.065 0.52 11.67 50 GLU B CA 1
ATOM 2018 C C . GLU B 1 50 ? 22.385 11.501 -2.987 0.52 10.98 50 GLU B C 1
ATOM 2019 O O . GLU B 1 50 ? 21.414 12.080 -3.475 0.52 12.44 50 GLU B O 1
ATOM 2025 N N . ALA B 1 51 ? 22.294 10.323 -2.375 0.52 10.89 51 ALA B N 1
ATOM 2026 C CA . ALA B 1 51 ? 21.009 9.654 -2.229 0.52 10.54 51 ALA B CA 1
ATOM 2027 C C . ALA B 1 51 ? 20.099 10.486 -1.328 0.52 11.09 51 ALA B C 1
ATOM 2028 O O . ALA B 1 51 ? 18.899 10.601 -1.581 0.52 13.49 51 ALA B O 1
ATOM 2030 N N . LEU B 1 52 ? 20.671 11.080 -0.283 0.52 11.87 52 LEU B N 1
ATOM 2031 C CA . LEU B 1 52 ? 19.877 11.896 0.625 0.52 12.08 52 LEU B CA 1
ATOM 2032 C C . LEU B 1 52 ? 19.465 13.206 -0.034 0.52 13.74 52 LEU B C 1
ATOM 2033 O O . LEU B 1 52 ? 18.634 13.941 0.499 0.52 15.44 52 LEU B O 1
ATOM 2038 N N . HIS B 1 53 ? 20.045 13.499 -1.192 0.52 11.93 53 HIS B N 1
ATOM 2039 C CA . HIS B 1 53 ? 19.674 14.709 -1.919 0.52 14.53 53 HIS B CA 1
ATOM 2040 C C . HIS B 1 53 ? 18.823 14.398 -3.145 0.52 15.47 53 HIS B C 1
ATOM 2041 O O . HIS B 1 53 ? 18.677 15.231 -4.039 0.52 16.48 53 HIS B O 1
ATOM 2048 N N . GLY B 1 54 ? 18.274 13.185 -3.185 0.52 15.52 54 GLY B N 1
ATOM 2049 C CA . GLY B 1 54 ? 17.385 12.806 -4.270 0.52 13.08 54 GLY B CA 1
ATOM 2050 C C . GLY B 1 54 ? 17.879 11.957 -5.421 0.52 14.25 54 GLY B C 1
ATOM 2051 O O . GLY B 1 54 ? 17.116 11.678 -6.343 0.52 16.04 54 GLY B O 1
ATOM 2052 N N A GLU B 1 55 ? 19.137 11.536 -5.376 0.31 12.77 55 GLU B N 1
ATOM 2053 N N B GLU B 1 55 ? 19.138 11.538 -5.384 0.21 13.77 55 GLU B N 1
ATOM 2054 C CA A GLU B 1 55 ? 19.695 10.727 -6.454 0.31 12.03 55 GLU B CA 1
ATOM 2055 C CA B GLU B 1 55 ? 19.670 10.722 -6.466 0.21 13.78 55 GLU B CA 1
ATOM 2056 C C A GLU B 1 55 ? 19.739 9.242 -6.112 0.31 12.39 55 GLU B C 1
ATOM 2057 C C B GLU B 1 55 ? 19.757 9.245 -6.107 0.21 13.45 55 GLU B C 1
ATOM 2058 O O A GLU B 1 55 ? 19.353 8.834 -5.018 0.31 13.24 55 GLU B O 1
ATOM 2059 O O B GLU B 1 55 ? 19.426 8.844 -4.993 0.21 14.37 55 GLU B O 1
ATOM 2070 N N . HIS B 1 56 ? 20.191 8.445 -7.075 0.52 11.50 56 HIS B N 1
ATOM 2071 C CA . HIS B 1 56 ? 20.341 7.003 -6.900 0.52 11.05 56 HIS B CA 1
ATOM 2072 C C . HIS B 1 56 ? 19.090 6.188 -6.588 0.52 11.70 56 HIS B C 1
ATOM 2073 O O . HIS B 1 56 ? 19.062 5.364 -5.668 0.52 12.13 56 HIS B O 1
ATOM 2080 N N . GLY B 1 57 ? 18.054 6.424 -7.380 0.52 13.18 57 GLY B N 1
ATOM 2081 C CA . GLY B 1 57 ? 16.819 5.681 -7.244 0.52 13.55 57 GLY B CA 1
ATOM 2082 C C . GLY B 1 57 ? 16.251 5.465 -5.860 0.52 12.01 57 GLY B C 1
ATOM 2083 O O . GLY B 1 57 ? 16.056 6.414 -5.103 0.52 14.72 57 GLY B O 1
ATOM 2084 N N . ASP B 1 58 ? 16.007 4.202 -5.523 0.52 11.61 58 ASP B N 1
ATOM 2085 C CA . ASP B 1 58 ? 15.408 3.844 -4.244 0.52 11.69 58 ASP B CA 1
ATOM 2086 C C . ASP B 1 58 ? 16.386 3.562 -3.111 0.52 11.82 58 ASP B C 1
ATOM 2087 O O . ASP B 1 58 ? 15.996 3.022 -2.078 0.52 14.40 58 ASP B O 1
ATOM 2092 N N A LEU B 1 59 ? 17.646 3.944 -3.286 0.30 10.84 59 LEU B N 1
ATOM 2093 N N B LEU B 1 59 ? 17.643 3.950 -3.298 0.22 11.44 59 LEU B N 1
ATOM 2094 C CA A LEU B 1 59 ? 18.654 3.668 -2.266 0.30 11.25 59 LEU B CA 1
ATOM 2095 C CA B LEU B 1 59 ? 18.676 3.713 -2.295 0.22 12.59 59 LEU B CA 1
ATOM 2096 C C A LEU B 1 59 ? 18.335 4.253 -0.889 0.30 12.06 59 LEU B C 1
ATOM 2097 C C B LEU B 1 59 ? 18.345 4.257 -0.907 0.22 12.64 59 LEU B C 1
ATOM 2098 O O A LEU B 1 59 ? 18.345 3.536 0.113 0.30 14.10 59 LEU B O 1
ATOM 2099 O O B LEU B 1 59 ? 18.355 3.518 0.079 0.22 14.73 59 LEU B O 1
ATOM 2108 N N . ALA B 1 60 ? 18.050 5.549 -0.833 0.52 10.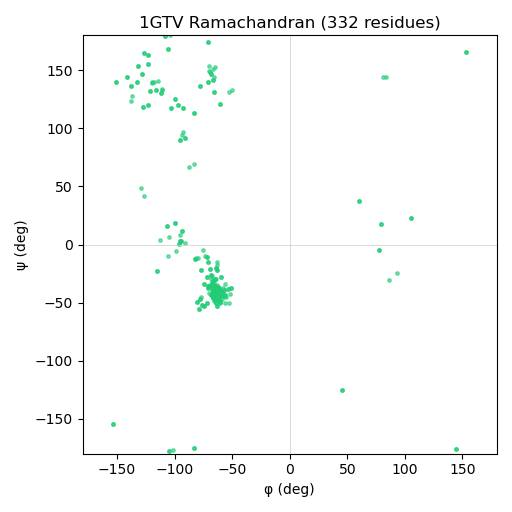62 60 ALA B N 1
ATOM 2109 C CA . ALA B 1 60 ? 17.744 6.194 0.441 0.52 11.78 60 ALA B CA 1
ATOM 2110 C C . ALA B 1 60 ? 16.510 5.663 1.166 0.52 12.30 60 ALA B C 1
ATOM 2111 O O . ALA B 1 60 ? 16.383 5.846 2.378 0.52 14.13 60 ALA B O 1
ATOM 2113 N N . SER B 1 61 ? 15.605 5.005 0.445 0.52 11.09 61 SER B N 1
ATOM 2114 C CA . SER B 1 61 ? 14.399 4.474 1.076 0.52 12.94 61 SER B CA 1
ATOM 2115 C C . SER B 1 61 ? 14.702 3.278 1.976 0.52 12.66 61 SER B C 1
ATOM 2116 O O . SER B 1 61 ? 13.868 2.876 2.785 0.52 14.33 61 SER B O 1
ATOM 2119 N N . SER B 1 62 ? 15.894 2.706 1.832 0.52 12.08 62 SER B N 1
ATOM 2120 C CA . SER B 1 62 ? 16.288 1.576 2.666 0.52 11.15 62 SER B CA 1
ATOM 2121 C C . SER B 1 62 ? 17.128 2.064 3.838 0.52 10.42 62 SER B C 1
ATOM 2122 O O . SER B 1 62 ? 18.189 2.659 3.647 0.52 12.38 62 SER B O 1
ATOM 2125 N N . VAL B 1 63 ? 16.647 1.806 5.047 0.52 10.18 63 VAL B N 1
ATOM 2126 C CA . VAL B 1 63 ? 17.358 2.206 6.254 0.52 9.85 63 VAL B CA 1
ATOM 2127 C C . VAL B 1 63 ? 18.693 1.475 6.365 0.52 11.25 63 VAL B C 1
ATOM 2128 O O . VAL B 1 63 ? 19.727 2.081 6.659 0.52 10.71 63 VAL B O 1
ATOM 2132 N N . TYR B 1 64 ? 18.683 0.173 6.106 0.52 10.44 64 TYR B N 1
ATOM 2133 C CA . TYR B 1 64 ? 19.908 -0.605 6.211 0.52 9.83 64 TYR B CA 1
ATOM 2134 C C . TYR B 1 64 ? 20.912 -0.331 5.093 0.52 9.39 64 TYR B C 1
ATOM 2135 O O . TYR B 1 64 ? 22.114 -0.465 5.302 0.52 10.40 64 TYR B O 1
ATOM 2144 N N . ALA B 1 65 ? 20.432 0.066 3.916 0.52 9.68 65 ALA B N 1
ATOM 2145 C CA . ALA B 1 65 ? 21.336 0.384 2.809 0.52 9.87 65 ALA B CA 1
ATOM 2146 C C . ALA B 1 65 ? 22.132 1.637 3.176 0.52 9.90 65 ALA B C 1
ATOM 2147 O O . ALA B 1 65 ? 23.350 1.698 2.979 0.52 10.41 65 ALA B O 1
ATOM 2149 N N . MET B 1 66 ? 21.440 2.640 3.711 0.52 10.06 66 MET B N 1
ATOM 2150 C CA . MET B 1 66 ? 22.110 3.870 4.105 0.52 8.29 66 MET B CA 1
ATOM 2151 C C . MET B 1 66 ? 23.099 3.583 5.227 0.52 9.69 66 MET B C 1
ATOM 2152 O O . MET B 1 66 ? 24.236 4.050 5.201 0.52 11.05 66 MET B O 1
ATOM 2157 N N . ALA B 1 67 ? 22.675 2.799 6.210 0.52 9.36 67 ALA B N 1
ATOM 2158 C CA . ALA B 1 67 ? 23.571 2.471 7.313 0.52 9.66 67 ALA B CA 1
ATOM 2159 C C . ALA B 1 67 ? 24.801 1.730 6.795 0.52 9.73 67 ALA B C 1
ATOM 2160 O O . ALA B 1 67 ? 25.921 1.971 7.251 0.52 11.00 67 ALA B O 1
ATOM 2162 N N . THR B 1 68 ? 24.600 0.833 5.836 0.52 10.40 68 THR B N 1
ATOM 2163 C CA . THR B 1 68 ? 25.717 0.072 5.288 0.52 10.86 68 THR B CA 1
ATOM 2164 C C . THR B 1 68 ? 26.720 0.987 4.590 0.52 10.34 68 THR B C 1
ATOM 2165 O O . THR B 1 68 ? 27.928 0.810 4.730 0.52 11.18 68 THR B O 1
ATOM 2169 N N . LEU B 1 69 ? 26.229 1.981 3.856 0.52 10.48 69 LEU B N 1
ATOM 2170 C CA . LEU B 1 69 ? 27.142 2.887 3.175 0.52 9.52 69 LEU B CA 1
ATOM 2171 C C . LEU B 1 69 ? 27.997 3.668 4.169 0.52 11.41 69 LEU B C 1
ATOM 2172 O O . LEU B 1 69 ? 29.199 3.824 3.970 0.52 11.27 69 LEU B O 1
ATOM 2177 N N . PHE B 1 70 ? 27.387 4.154 5.243 0.52 10.12 70 PHE B N 1
ATOM 2178 C CA . PHE B 1 70 ? 28.154 4.904 6.230 0.52 9.74 70 PHE B CA 1
ATOM 2179 C C . PHE B 1 70 ? 29.144 3.997 6.938 0.52 10.56 70 PHE B C 1
ATOM 2180 O O . PHE B 1 70 ? 30.228 4.436 7.308 0.52 12.12 70 PHE B O 1
ATOM 2188 N N . ALA B 1 71 ? 28.773 2.731 7.116 0.52 11.43 71 ALA B N 1
ATOM 2189 C CA . ALA B 1 71 ? 29.654 1.769 7.767 0.52 11.96 71 ALA B CA 1
ATOM 2190 C C . ALA B 1 71 ? 30.823 1.439 6.843 0.52 13.26 71 ALA B C 1
ATOM 2191 O O . ALA B 1 71 ? 31.948 1.262 7.306 0.52 14.16 71 ALA B O 1
ATOM 2193 N N . LEU B 1 72 ? 30.559 1.349 5.539 0.52 13.40 72 LEU B N 1
ATOM 2194 C CA . LEU B 1 72 ? 31.620 1.050 4.577 0.52 12.91 72 LEU B CA 1
ATOM 2195 C C . LEU B 1 72 ? 32.590 2.220 4.494 0.52 15.92 72 LEU B C 1
ATOM 2196 O O . LEU B 1 72 ? 33.785 2.028 4.257 0.52 16.82 72 LEU B O 1
ATOM 2201 N N . ASP B 1 73 ? 32.067 3.436 4.638 0.52 13.44 73 ASP B N 1
ATOM 2202 C CA . ASP B 1 73 ? 32.908 4.624 4.614 0.52 13.90 73 ASP B CA 1
ATOM 2203 C C . ASP B 1 73 ? 33.900 4.491 5.768 0.52 16.57 73 ASP B C 1
ATOM 2204 O O . ASP B 1 73 ? 35.108 4.636 5.583 0.52 17.30 73 ASP B O 1
ATOM 2209 N N . ARG B 1 74 ? 33.392 4.200 6.960 0.52 14.76 74 ARG B N 1
ATOM 2210 C CA . ARG B 1 74 ? 34.267 4.031 8.111 0.52 13.48 74 ARG B CA 1
ATOM 2211 C C . ARG B 1 74 ? 35.213 2.847 7.931 0.52 16.10 74 ARG B C 1
ATOM 2212 O O . ARG B 1 74 ? 36.361 2.900 8.373 0.52 17.03 74 ARG B O 1
ATOM 2220 N N . ALA B 1 75 ? 34.743 1.786 7.280 0.52 14.64 75 ALA B N 1
ATOM 2221 C CA . ALA B 1 75 ? 35.589 0.614 7.058 0.52 17.05 75 ALA B CA 1
ATOM 2222 C C . ALA B 1 75 ? 36.842 1.012 6.286 0.52 17.98 75 ALA B C 1
ATOM 2223 O O . ALA B 1 75 ? 37.932 0.495 6.538 0.52 18.76 75 ALA B O 1
ATOM 2225 N N . GLY B 1 76 ? 36.683 1.939 5.349 0.52 16.66 76 GLY B N 1
ATOM 2226 C CA . GLY B 1 76 ? 37.816 2.388 4.560 0.52 19.52 76 GLY B CA 1
ATOM 2227 C C . GLY B 1 76 ? 38.740 3.313 5.332 0.52 18.76 76 GLY B C 1
ATOM 2228 O O . GLY B 1 76 ? 39.797 3.697 4.831 0.52 22.43 76 GLY B O 1
ATOM 2229 N N . ALA B 1 77 ? 38.347 3.666 6.553 0.52 18.30 77 ALA B N 1
ATOM 2230 C CA . ALA B 1 77 ? 39.140 4.564 7.387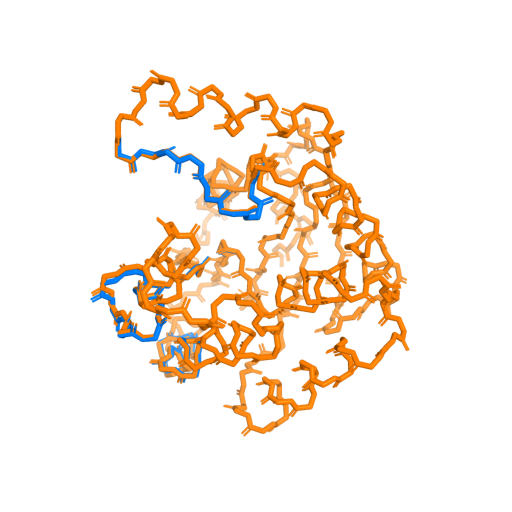 0.52 18.94 77 ALA B CA 1
ATOM 2231 C C . ALA B 1 77 ? 39.732 3.896 8.625 0.52 20.03 77 ALA B C 1
ATOM 2232 O O . ALA B 1 77 ? 40.353 4.564 9.451 0.52 20.53 77 ALA B O 1
ATOM 2234 N N . VAL B 1 78 ? 39.540 2.587 8.760 0.52 21.00 78 VAL B N 1
ATOM 2235 C CA . VAL B 1 78 ? 40.056 1.860 9.917 0.52 23.88 78 VAL B CA 1
ATOM 2236 C C . VAL B 1 78 ? 41.551 2.086 10.1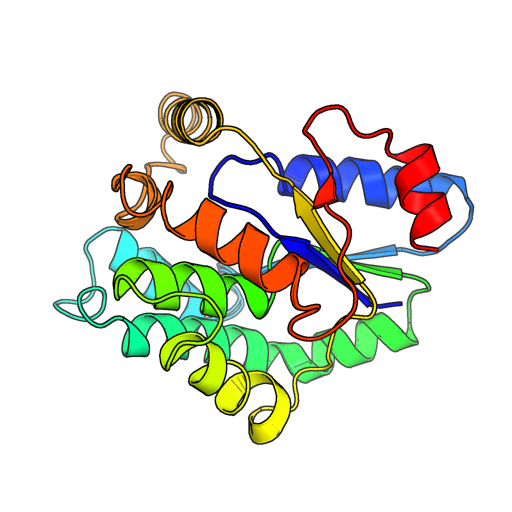43 0.52 26.69 78 VAL B C 1
ATOM 2237 O O . VAL B 1 78 ? 41.977 2.414 11.253 0.52 25.34 78 VAL B O 1
ATOM 2241 N N . HIS B 1 79 ? 42.345 1.906 9.093 0.52 25.60 79 HIS B N 1
ATOM 2242 C CA . HIS B 1 79 ? 43.787 2.087 9.198 0.52 29.42 79 HIS B CA 1
ATOM 2243 C C . HIS B 1 79 ? 44.158 3.526 9.530 0.52 28.51 79 HIS B C 1
ATOM 2244 O O . HIS B 1 79 ? 45.090 3.771 10.295 0.52 29.38 79 HIS B O 1
ATOM 2251 N N . THR B 1 80 ? 43.424 4.475 8.959 0.52 27.34 80 THR B N 1
ATOM 2252 C CA . THR B 1 80 ? 43.680 5.887 9.214 0.52 25.94 80 THR B CA 1
ATOM 2253 C C . THR B 1 80 ? 43.426 6.221 10.681 0.52 25.10 80 THR B C 1
ATOM 2254 O O . THR B 1 80 ? 44.194 6.953 11.305 0.52 26.28 80 THR B O 1
ATOM 2258 N N . ILE B 1 81 ? 42.342 5.685 11.229 0.52 21.78 81 ILE B N 1
ATOM 2259 C CA . ILE B 1 81 ? 42.003 5.934 12.620 0.52 18.18 81 ILE B CA 1
ATOM 2260 C C . ILE B 1 81 ? 43.055 5.334 13.547 0.52 19.71 81 ILE B C 1
ATOM 2261 O O . ILE B 1 81 ? 43.500 5.986 14.488 0.52 19.61 81 ILE B O 1
ATOM 2266 N N . GLN B 1 82 ? 43.459 4.096 13.291 0.52 19.88 82 GLN B N 1
ATOM 2267 C CA . GLN B 1 82 ? 44.466 3.422 14.106 0.52 23.22 82 GLN B CA 1
ATOM 2268 C C . GLN B 1 82 ? 45.792 4.182 14.063 0.52 26.00 82 GLN B C 1
ATOM 2269 O O . GLN B 1 82 ? 46.476 4.313 15.079 0.52 26.95 82 GLN B O 1
ATOM 2275 N N . GLY B 1 83 ? 46.142 4.689 12.886 0.52 24.07 83 GLY B N 1
ATOM 2276 C CA . GLY B 1 83 ? 47.378 5.436 12.741 0.52 26.41 83 GLY B CA 1
ATOM 2277 C C . GLY B 1 83 ? 47.362 6.743 13.512 0.52 27.68 83 GLY B C 1
ATOM 2278 O O . GLY B 1 83 ? 48.359 7.126 14.125 0.52 26.11 83 GLY B O 1
ATOM 2279 N N . LEU B 1 84 ? 46.227 7.435 13.481 0.52 23.87 84 LEU B N 1
ATOM 2280 C CA . LEU B 1 84 ? 46.093 8.703 14.187 0.52 21.09 84 LEU B CA 1
ATOM 2281 C C . LEU B 1 84 ? 46.186 8.521 15.699 0.52 22.76 84 LEU B C 1
ATOM 2282 O O . LEU B 1 84 ? 46.762 9.356 16.396 0.52 24.34 84 LEU B O 1
ATOM 2287 N N . CYS B 1 85 ? 45.618 7.430 16.205 0.52 19.31 85 CYS B N 1
ATOM 2288 C CA . CYS B 1 85 ? 45.640 7.158 17.639 0.52 21.96 85 CYS B CA 1
ATOM 2289 C C . CYS B 1 85 ? 47.027 6.837 18.176 0.52 25.43 85 CYS B C 1
ATOM 2290 O O . CYS B 1 85 ? 47.304 7.052 19.354 0.52 28.75 85 CYS B O 1
ATOM 2293 N N . ARG B 1 86 ? 47.897 6.314 17.321 0.52 25.74 86 ARG B N 1
ATOM 2294 C CA . ARG B 1 86 ? 49.246 5.986 17.759 0.52 31.82 86 ARG B CA 1
ATOM 2295 C C . ARG B 1 86 ? 50.215 7.111 17.425 0.52 31.82 86 ARG B C 1
ATOM 2296 O O . ARG B 1 86 ? 51.408 7.019 17.714 0.52 37.96 86 ARG B O 1
ATOM 2304 N N . GLY B 1 87 ? 49.692 8.176 16.827 0.52 31.66 87 GLY B N 1
ATOM 2305 C CA . GLY B 1 87 ? 50.528 9.305 16.463 0.52 29.86 87 GLY B CA 1
ATOM 2306 C C . GLY B 1 87 ? 50.186 10.577 17.216 0.52 29.14 87 GLY B C 1
ATOM 2307 O O . GLY B 1 87 ? 51.024 11.468 17.347 0.52 30.33 87 GLY B O 1
ATOM 2308 N N . TYR B 1 88 ? 48.956 10.665 17.712 0.52 26.35 88 TYR B N 1
ATOM 2309 C CA . TYR B 1 88 ? 48.506 11.840 18.450 0.52 22.54 88 TYR B CA 1
ATOM 2310 C C . TYR B 1 88 ? 48.005 11.476 19.843 0.52 23.90 88 TYR B C 1
ATOM 2311 O O . TYR B 1 88 ? 47.584 10.344 20.083 0.52 25.33 88 TYR B O 1
ATOM 2320 N N . ASP B 1 89 ? 48.044 12.442 20.757 0.52 22.37 89 ASP B N 1
ATOM 2321 C CA . ASP B 1 89 ? 47.574 12.216 22.121 0.52 21.30 89 ASP B CA 1
ATOM 2322 C C . ASP B 1 89 ? 46.059 12.070 22.145 0.52 20.16 89 ASP B C 1
ATOM 2323 O O . ASP B 1 89 ? 45.509 11.292 22.928 0.52 22.03 89 ASP B O 1
ATOM 2328 N N . VAL B 1 90 ? 45.391 12.831 21.284 0.52 18.72 90 VAL B N 1
ATOM 2329 C CA . VAL B 1 90 ? 43.940 12.814 21.207 0.52 17.12 90 VAL B CA 1
ATOM 2330 C C . VAL B 1 90 ? 43.459 12.824 19.763 0.52 17.52 90 VAL B C 1
ATOM 2331 O O . VAL B 1 90 ? 43.983 13.559 18.932 0.52 17.52 90 VAL B O 1
ATOM 2335 N N . VAL B 1 91 ? 42.466 11.992 19.474 0.52 14.41 91 VAL B N 1
ATOM 2336 C CA . VAL B 1 91 ? 41.872 11.926 18.147 0.52 15.92 91 VAL B CA 1
ATOM 2337 C C . VAL B 1 91 ? 40.388 12.201 18.356 0.52 16.97 91 VAL B C 1
ATOM 2338 O O . VAL B 1 91 ? 39.719 11.482 19.098 0.52 16.21 91 VAL B O 1
ATOM 2342 N N . ILE B 1 92 ? 39.881 13.253 17.722 0.52 13.44 92 ILE B N 1
ATOM 2343 C CA . ILE B 1 92 ? 38.479 13.629 17.864 0.52 13.27 92 ILE B CA 1
ATOM 2344 C C . ILE B 1 92 ? 37.736 13.407 16.555 0.52 15.05 92 ILE B C 1
ATOM 2345 O O . ILE B 1 92 ? 38.186 13.848 15.497 0.52 15.25 92 ILE B O 1
ATOM 2350 N N . LEU B 1 93 ? 36.595 12.730 16.634 0.52 13.46 93 LEU B N 1
ATOM 2351 C CA . LEU B 1 93 ? 35.786 12.442 15.454 0.52 13.94 93 LEU B CA 1
ATOM 2352 C C . LEU B 1 93 ? 34.456 13.209 15.447 0.52 15.03 93 LEU B C 1
ATOM 2353 O O . LEU B 1 93 ? 33.759 13.253 16.462 0.52 17.93 93 LEU B O 1
ATOM 2358 N N . ASP B 1 94 ? 34.103 13.823 14.306 0.52 13.71 94 ASP B N 1
ATOM 2359 C CA . ASP B 1 94 ? 32.857 14.557 14.154 0.52 16.15 94 ASP B CA 1
ATOM 2360 C C . ASP B 1 94 ? 31.952 13.481 13.566 0.52 14.75 94 ASP B C 1
ATOM 2361 O O . ASP B 1 94 ? 31.956 13.248 12.357 0.52 17.81 94 ASP B O 1
ATOM 2366 N N . ARG B 1 95 ? 31.226 12.821 14.467 0.52 11.85 95 ARG B N 1
ATOM 2367 C CA . ARG B 1 95 ? 30.323 11.711 14.153 0.52 12.89 95 ARG B CA 1
ATOM 2368 C C . ARG B 1 95 ? 31.138 10.423 14.076 0.52 11.27 95 ARG B C 1
ATOM 2369 O O . ARG B 1 95 ? 32.287 10.416 13.632 0.52 13.07 95 ARG B O 1
ATOM 2377 N N . TYR B 1 96 ? 30.538 9.329 14.527 0.52 11.52 96 TYR B N 1
ATOM 2378 C CA . TYR B 1 96 ? 31.193 8.032 14.479 0.52 11.90 96 TYR B CA 1
ATOM 2379 C C . TYR B 1 96 ? 30.102 6.970 14.429 0.52 11.63 96 TYR B C 1
ATOM 2380 O O . TYR B 1 96 ? 28.985 7.243 13.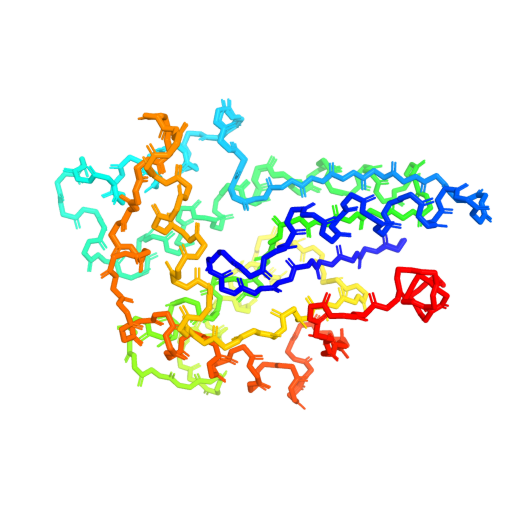988 0.52 11.56 96 TYR B O 1
ATOM 2389 N N . VAL B 1 97 ? 30.414 5.768 14.893 0.52 11.21 97 VAL B N 1
ATOM 2390 C CA . VAL B 1 97 ? 29.467 4.661 14.846 0.52 10.28 97 VAL B CA 1
ATOM 2391 C C . VAL B 1 97 ? 28.088 4.916 15.473 0.52 9.00 97 VAL B C 1
ATOM 2392 O O . VAL B 1 97 ? 27.075 4.472 14.933 0.52 10.14 97 VAL B O 1
ATOM 2396 N N . ALA B 1 98 ? 28.032 5.639 16.590 0.52 9.35 98 ALA B N 1
ATOM 2397 C CA . ALA B 1 98 ? 26.747 5.910 17.239 0.52 9.59 98 ALA B CA 1
ATOM 2398 C C . ALA B 1 98 ? 25.760 6.669 16.351 0.52 9.37 98 ALA B C 1
ATOM 2399 O O . ALA B 1 98 ? 24.547 6.532 16.514 0.52 10.16 98 ALA B O 1
ATOM 2401 N N . SER B 1 99 ? 26.270 7.473 15.421 0.52 11.19 99 SER B N 1
ATOM 2402 C CA . SER B 1 99 ? 25.392 8.208 14.513 0.52 9.90 99 SER B CA 1
ATOM 2403 C C . SER B 1 99 ? 24.551 7.206 13.735 0.52 9.92 99 SER B C 1
ATOM 2404 O O . SER B 1 99 ? 23.363 7.411 13.513 0.52 10.21 99 SER B O 1
ATOM 2407 N N . ASN B 1 100 ? 25.178 6.115 13.316 0.52 9.45 100 ASN B N 1
ATOM 2408 C CA . ASN B 1 100 ? 24.463 5.100 12.554 0.52 8.90 100 ASN B CA 1
ATOM 2409 C C . ASN B 1 100 ? 23.394 4.410 13.403 0.52 9.76 100 ASN B C 1
ATOM 2410 O O . ASN B 1 100 ? 22.297 4.135 12.923 0.52 10.58 100 ASN B O 1
ATOM 2415 N N . ALA B 1 101 ? 23.706 4.140 14.667 0.52 8.42 101 ALA B N 1
ATOM 2416 C CA . ALA B 1 101 ? 22.738 3.501 15.547 0.52 8.77 101 ALA B CA 1
ATOM 2417 C C . ALA B 1 101 ? 21.560 4.429 15.818 0.52 9.01 101 ALA B C 1
ATOM 2418 O O . ALA B 1 101 ? 20.406 4.019 15.736 0.52 11.15 101 ALA B O 1
ATOM 2420 N N . ALA B 1 102 ? 21.851 5.691 16.122 0.52 8.94 102 ALA B N 1
ATOM 2421 C CA . ALA B 1 102 ? 20.799 6.656 16.425 0.52 11.35 102 ALA B CA 1
ATOM 2422 C C . ALA B 1 102 ? 19.857 6.932 15.258 0.52 9.30 102 ALA B C 1
ATOM 2423 O O . ALA B 1 102 ? 18.642 6.837 15.408 0.52 10.77 102 ALA B O 1
ATOM 2425 N N . TYR B 1 103 ? 20.411 7.282 14.099 0.52 9.51 103 TYR B N 1
ATOM 2426 C CA . TYR B 1 103 ? 19.571 7.565 12.944 0.52 10.15 103 TYR B CA 1
ATOM 2427 C C . TYR B 1 103 ? 18.839 6.339 12.409 0.52 10.52 103 TYR B C 1
ATOM 2428 O O . TYR B 1 103 ? 17.680 6.445 12.011 0.52 9.91 103 TYR B O 1
ATOM 2437 N N . SER B 1 104 ? 19.496 5.179 12.403 0.52 8.91 104 SER B N 1
ATOM 2438 C CA . SER B 1 104 ? 18.838 3.970 11.908 0.52 7.75 104 SER B CA 1
ATOM 2439 C C . SER B 1 104 ? 17.666 3.575 12.801 0.52 9.95 104 SER B C 1
ATOM 2440 O O . SER B 1 104 ? 16.586 3.246 12.311 0.52 11.30 104 SER B O 1
ATOM 2443 N N . ALA B 1 105 ? 17.881 3.601 14.112 0.52 9.45 105 ALA B N 1
ATOM 2444 C CA . ALA B 1 105 ? 16.820 3.260 15.052 0.52 8.89 105 ALA B CA 1
ATOM 2445 C C . ALA B 1 105 ? 15.668 4.240 14.880 0.52 10.69 105 ALA B C 1
ATOM 2446 O O . ALA B 1 105 ? 14.509 3.846 14.797 0.52 11.93 105 ALA B O 1
ATOM 2448 N N . ALA B 1 106 ? 15.994 5.526 14.812 0.52 11.12 106 ALA B N 1
ATOM 2449 C CA . ALA B 1 106 ? 14.969 6.547 14.658 0.52 11.30 106 ALA B CA 1
ATOM 2450 C C . ALA B 1 106 ? 14.167 6.407 13.361 0.52 10.98 106 ALA B C 1
ATOM 2451 O O . ALA B 1 106 ? 12.958 6.614 13.356 0.52 12.68 106 ALA B O 1
ATOM 2453 N N . ARG B 1 107 ? 14.821 6.059 12.258 0.52 11.07 107 ARG B N 1
ATOM 2454 C CA . ARG B 1 107 ? 14.081 5.908 11.006 0.52 11.37 107 ARG B CA 1
ATOM 2455 C C . ARG B 1 107 ? 13.092 4.751 11.105 0.52 11.86 107 ARG B C 1
ATOM 2456 O O . ARG B 1 107 ? 12.044 4.765 10.462 0.52 15.06 107 ARG B O 1
ATOM 2464 N N . LEU B 1 108 ? 13.433 3.753 11.913 0.52 11.54 108 LEU B N 1
ATOM 2465 C CA . LEU B 1 108 ? 12.585 2.577 12.093 0.52 13.87 108 LEU B CA 1
ATOM 2466 C C . LEU B 1 108 ? 11.643 2.687 13.293 0.52 13.82 108 LEU B C 1
ATOM 2467 O O . LEU B 1 108 ? 10.899 1.747 13.592 0.52 16.90 108 LEU B O 1
ATOM 2472 N N . HIS B 1 109 ? 11.672 3.831 13.971 0.52 14.94 109 HIS B N 1
ATOM 2473 C CA . HIS B 1 109 ? 10.835 4.061 15.147 0.52 14.90 109 HIS B CA 1
ATOM 2474 C C . HIS B 1 109 ? 11.144 3.046 16.242 0.52 16.07 109 HIS B C 1
ATOM 2475 O O . HIS B 1 109 ? 10.251 2.582 16.956 0.52 18.56 109 HIS B O 1
ATOM 2482 N N . GLU B 1 110 ? 12.424 2.709 16.360 0.52 14.61 110 GLU B N 1
ATOM 2483 C CA . GLU B 1 110 ? 12.906 1.772 17.370 0.52 13.93 110 GLU B CA 1
ATOM 2484 C C . GLU B 1 110 ? 13.634 2.567 18.451 0.52 13.94 110 GLU B C 1
ATOM 2485 O O . GLU B 1 110 ? 13.915 3.755 18.274 0.52 15.15 110 GLU B O 1
ATOM 2491 N N . ASN B 1 111 ? 13.932 1.920 19.575 0.52 14.74 111 ASN B N 1
ATOM 2492 C CA . ASN B 1 111 ? 14.685 2.587 20.631 0.52 16.43 111 ASN B CA 1
ATOM 2493 C C . ASN B 1 111 ? 16.119 2.053 20.616 0.52 14.35 111 ASN B C 1
ATOM 2494 O O . ASN B 1 111 ? 16.473 1.231 19.770 0.52 14.89 111 ASN B O 1
ATOM 2499 N N . ALA B 1 112 ? 16.942 2.519 21.547 0.52 14.38 112 ALA B N 1
ATOM 2500 C CA . ALA B 1 112 ? 18.343 2.110 21.605 0.52 13.74 112 ALA B CA 1
ATOM 2501 C C . ALA B 1 112 ? 18.552 0.624 21.875 0.52 14.78 112 ALA B C 1
ATOM 2502 O O . ALA B 1 112 ? 19.615 0.078 21.573 0.52 17.52 112 ALA B O 1
ATOM 2504 N N . ALA B 1 113 ? 17.551 -0.027 22.456 0.52 14.43 113 ALA B N 1
ATOM 2505 C CA . ALA B 1 113 ? 17.660 -1.452 22.751 0.52 15.94 113 ALA B CA 1
ATOM 2506 C C . ALA B 1 113 ? 17.077 -2.284 21.613 0.52 18.67 113 ALA B C 1
ATOM 2507 O O . ALA B 1 113 ? 16.897 -3.498 21.745 0.52 19.99 113 ALA B O 1
ATOM 2509 N N . GLY B 1 114 ? 16.802 -1.624 20.492 0.52 15.26 114 GLY B N 1
ATOM 2510 C CA . GLY B 1 114 ? 16.215 -2.291 19.344 0.52 14.66 114 GLY B CA 1
ATOM 2511 C C . GLY B 1 114 ? 17.148 -3.023 18.397 0.52 13.10 114 GLY B C 1
ATOM 2512 O O . GLY B 1 114 ? 18.357 -3.124 18.625 0.52 14.71 114 GLY B O 1
ATOM 2513 N N . LYS B 1 115 ? 16.559 -3.520 17.314 0.52 12.86 115 LYS B N 1
ATOM 2514 C CA . LYS B 1 115 ? 17.262 -4.286 16.294 0.52 12.97 115 LYS B CA 1
ATOM 2515 C C . LYS B 1 115 ? 18.361 -3.545 15.548 0.52 13.51 115 LYS B C 1
ATOM 2516 O O . LYS B 1 115 ? 19.459 -4.071 15.363 0.52 13.18 115 LYS B O 1
ATOM 2522 N N . ALA B 1 116 ? 18.065 -2.327 15.111 0.52 13.56 116 ALA B N 1
ATOM 2523 C CA . ALA B 1 116 ? 19.035 -1.555 14.347 0.52 13.91 116 ALA B CA 1
ATOM 2524 C C . ALA B 1 116 ? 20.300 -1.226 15.124 0.52 11.67 116 ALA B C 1
ATOM 2525 O O . ALA B 1 116 ? 21.404 -1.370 14.604 0.52 11.34 116 ALA B O 1
ATOM 2527 N N . ALA B 1 117 ? 20.151 -0.782 16.368 0.52 11.24 117 ALA B N 1
ATOM 2528 C CA . ALA B 1 117 ? 21.324 -0.445 17.166 0.52 12.65 117 ALA B CA 1
ATOM 2529 C C . ALA B 1 117 ? 22.194 -1.679 17.381 0.52 13.27 117 ALA B C 1
ATOM 2530 O O . ALA B 1 117 ? 23.418 -1.596 17.334 0.52 12.99 117 ALA B O 1
ATOM 2532 N N . ALA B 1 118 ? 21.558 -2.826 17.608 0.52 11.44 118 ALA B N 1
ATOM 2533 C CA . ALA B 1 118 ? 22.295 -4.067 17.815 0.52 12.13 118 ALA B CA 1
ATOM 2534 C C . ALA B 1 118 ? 23.017 -4.488 16.535 0.52 12.20 118 ALA B C 1
ATOM 2535 O O . ALA B 1 118 ? 24.126 -5.019 16.582 0.52 12.93 118 ALA B O 1
ATOM 2537 N N . TRP B 1 119 ? 22.384 -4.246 15.391 0.52 10.49 119 TRP B N 1
ATOM 2538 C CA . TRP B 1 119 ? 22.982 -4.575 14.099 0.52 9.00 119 TRP B CA 1
ATOM 2539 C C . TRP B 1 119 ? 24.231 -3.715 13.892 0.52 11.16 119 TRP B C 1
ATOM 2540 O O . TRP B 1 119 ? 25.262 -4.213 13.455 0.52 11.91 119 TRP B O 1
ATOM 2551 N N . VAL B 1 120 ? 24.136 -2.425 14.210 0.52 11.66 120 VAL B N 1
ATOM 2552 C CA . VAL B 1 120 ? 25.282 -1.528 14.054 0.52 12.26 120 VAL B CA 1
ATOM 2553 C C . VAL B 1 120 ? 26.442 -2.014 14.924 0.52 12.87 120 VAL B C 1
ATOM 2554 O O . VAL B 1 120 ? 27.596 -1.998 14.494 0.52 13.87 120 VAL B O 1
ATOM 2558 N N A GLN B 1 121 ? 26.139 -2.440 16.149 0.28 13.32 121 GLN B N 1
ATOM 2559 N N B GLN B 1 121 ? 26.120 -2.448 16.139 0.24 14.21 121 GLN B N 1
ATOM 2560 C CA A GLN B 1 121 ? 27.171 -2.958 17.049 0.28 16.80 121 GLN B CA 1
ATOM 2561 C CA B GLN B 1 121 ? 27.110 -2.964 17.080 0.24 17.69 121 GLN B CA 1
ATOM 2562 C C A GLN B 1 121 ? 27.883 -4.130 16.384 0.28 17.19 121 GLN B C 1
ATOM 2563 C C B GLN B 1 121 ? 27.859 -4.145 16.457 0.24 18.01 121 GLN B C 1
ATOM 2564 O O A GLN B 1 121 ? 29.109 -4.138 16.257 0.28 18.14 121 GLN B O 1
ATOM 2565 O O B GLN B 1 121 ? 29.090 -4.167 16.426 0.24 19.13 121 GLN B O 1
ATOM 2576 N N . ARG B 1 122 ? 27.101 -5.119 15.960 0.52 14.91 122 ARG B N 1
ATOM 2577 C CA . ARG B 1 122 ? 27.653 -6.321 15.333 0.52 16.11 122 ARG B CA 1
ATOM 2578 C C . ARG B 1 122 ? 28.457 -6.064 14.068 0.52 15.36 122 ARG B C 1
ATOM 2579 O O . ARG B 1 122 ? 29.518 -6.656 13.866 0.52 19.10 122 ARG B O 1
ATOM 2587 N N . ILE B 1 123 ? 27.948 -5.193 13.208 0.52 11.89 123 ILE B N 1
ATOM 2588 C CA . ILE B 1 123 ? 28.618 -4.916 11.951 0.52 12.62 123 ILE B CA 1
ATOM 2589 C C . ILE B 1 123 ? 29.847 -4.028 12.060 0.52 13.58 123 ILE B C 1
ATOM 2590 O O . ILE B 1 123 ? 30.917 -4.378 11.574 0.52 15.22 123 ILE B O 1
ATOM 2595 N N . GLU B 1 124 ? 29.702 -2.880 12.703 0.52 13.51 124 GLU B N 1
ATOM 2596 C CA . GLU B 1 124 ? 30.817 -1.949 12.770 0.52 13.78 124 GLU B CA 1
ATOM 2597 C C . GLU B 1 124 ? 31.929 -2.246 13.762 0.52 13.82 124 GLU B C 1
ATOM 2598 O O . GLU B 1 124 ? 33.101 -2.188 13.406 0.52 13.70 124 GLU B O 1
ATOM 2604 N N . PHE B 1 125 ? 31.578 -2.571 14.997 0.52 14.87 125 PHE B N 1
ATOM 2605 C CA . PHE B 1 125 ? 32.605 -2.843 15.993 0.52 13.80 125 PHE B CA 1
ATOM 2606 C C . PHE B 1 125 ? 33.183 -4.251 15.904 0.52 17.23 125 PHE B C 1
ATOM 2607 O O . PHE B 1 125 ? 34.399 -4.424 15.881 0.52 21.69 125 PHE B O 1
ATOM 2615 N N . ALA B 1 126 ? 32.318 -5.255 15.837 0.52 18.08 126 ALA B N 1
ATOM 2616 C CA . ALA B 1 126 ? 32.791 -6.632 15.781 0.52 18.65 126 ALA B CA 1
ATOM 2617 C C . ALA B 1 126 ? 33.277 -7.090 14.408 0.52 20.26 126 ALA B C 1
ATOM 2618 O O . ALA B 1 126 ? 34.410 -7.543 14.263 0.52 24.49 126 ALA B O 1
ATOM 2620 N N . ARG B 1 127 ? 32.427 -6.965 13.396 0.52 17.93 127 ARG B N 1
ATOM 2621 C CA . ARG B 1 127 ? 32.791 -7.412 12.060 0.52 17.15 127 ARG B CA 1
ATOM 2622 C C . ARG B 1 127 ? 33.828 -6.567 11.322 0.52 16.61 127 ARG B C 1
ATOM 2623 O O . ARG B 1 127 ? 34.808 -7.102 10.798 0.52 21.18 127 ARG B O 1
ATOM 2631 N N . LEU B 1 128 ? 33.619 -5.255 11.269 0.52 15.04 128 LEU B N 1
ATOM 2632 C CA . LEU B 1 128 ? 34.547 -4.372 10.567 0.52 15.13 128 LEU B CA 1
ATOM 2633 C C . LEU B 1 128 ? 35.777 -3.984 11.385 0.52 16.69 128 LEU B C 1
ATOM 2634 O O . LEU B 1 128 ? 36.732 -3.420 10.853 0.52 19.31 128 LEU B O 1
ATOM 2639 N N . GLY B 1 129 ? 35.746 -4.268 12.681 0.52 15.12 129 GLY B N 1
ATOM 2640 C CA . GLY B 1 129 ? 36.892 -3.967 13.520 0.52 17.82 129 GLY B CA 1
ATOM 2641 C C . GLY B 1 129 ? 37.152 -2.520 13.892 0.52 17.39 129 GLY B C 1
ATOM 2642 O O . GLY B 1 129 ? 38.274 -2.169 14.258 0.52 18.72 129 GLY B O 1
ATOM 2643 N N A LEU B 1 130 ? 36.134 -1.674 13.795 0.29 17.11 130 LEU B N 1
ATOM 2644 N N B LEU B 1 130 ? 36.130 -1.675 13.797 0.23 16.79 130 LEU B N 1
ATOM 2645 C CA A LEU B 1 130 ? 36.305 -0.275 14.156 0.29 16.47 130 LEU B CA 1
ATOM 2646 C CA B LEU B 1 130 ? 36.288 -0.273 14.162 0.23 16.05 130 LEU B CA 1
ATOM 2647 C C A LEU B 1 130 ? 36.509 -0.205 15.662 0.29 16.20 130 LEU B C 1
ATOM 2648 C C B LEU B 1 130 ? 36.502 -0.199 15.668 0.23 15.99 130 LEU B C 1
ATOM 2649 O O A LEU B 1 130 ? 35.800 -0.858 16.426 0.29 18.33 130 LEU B O 1
ATOM 2650 O O B LEU B 1 130 ? 35.791 -0.845 16.438 0.23 18.02 130 LEU B O 1
ATOM 2659 N N . PRO B 1 131 ? 37.497 0.580 16.112 0.52 14.69 131 PRO B N 1
ATOM 2660 C CA . PRO B 1 131 ? 37.752 0.692 17.548 0.52 15.04 131 PRO B CA 1
ATOM 2661 C C . PRO B 1 131 ? 36.636 1.409 18.295 0.52 15.77 131 PRO B C 1
ATOM 2662 O O . PRO B 1 131 ? 36.051 2.366 17.785 0.52 15.34 131 PRO B O 1
ATOM 2666 N N . LYS B 1 132 ? 36.326 0.936 19.496 0.52 14.32 132 LYS B N 1
ATOM 2667 C CA . LYS B 1 132 ? 35.302 1.586 20.291 0.52 12.66 132 LYS B CA 1
ATOM 2668 C C . LYS B 1 132 ? 35.942 2.830 20.899 0.52 12.39 132 LYS B C 1
ATOM 2669 O O . LYS B 1 132 ? 37.087 2.798 21.362 0.52 16.82 132 LYS B O 1
ATOM 2675 N N . PRO B 1 133 ? 35.220 3.952 20.879 0.52 13.47 133 PRO B N 1
ATOM 2676 C CA . PRO B 1 133 ? 35.723 5.212 21.423 0.52 13.46 133 PRO B CA 1
ATOM 2677 C C . PRO B 1 133 ? 35.869 5.196 22.937 0.52 15.15 133 PRO B C 1
ATOM 2678 O O . PRO B 1 133 ? 35.104 4.535 23.641 0.52 14.41 133 PRO B O 1
ATOM 2682 N N . ASP B 1 134 ? 36.873 5.911 23.433 0.52 14.34 134 ASP B N 1
ATOM 2683 C CA . ASP B 1 134 ? 37.087 6.006 24.867 0.52 13.38 134 ASP B CA 1
ATOM 2684 C C . ASP B 1 134 ? 35.964 6.865 25.435 0.52 13.81 134 ASP B C 1
ATOM 2685 O O . ASP B 1 134 ? 35.467 6.624 26.534 0.52 16.00 134 ASP B O 1
ATOM 2690 N N . TRP B 1 135 ? 35.554 7.866 24.661 0.52 13.24 135 TRP B N 1
ATOM 2691 C CA . TRP B 1 135 ? 34.482 8.759 25.065 0.52 12.38 135 TRP B CA 1
ATOM 2692 C C . TRP B 1 135 ? 33.590 9.107 23.886 0.52 11.03 135 TRP B C 1
ATOM 2693 O O . TRP B 1 135 ? 34.064 9.261 22.764 0.52 13.06 135 TRP B O 1
ATOM 2704 N N . GLN B 1 136 ? 32.300 9.236 24.159 0.52 12.00 136 GLN B N 1
ATOM 2705 C CA . GLN B 1 136 ? 31.343 9.662 23.149 0.52 11.41 136 GLN B CA 1
ATOM 2706 C C . GLN B 1 136 ? 30.641 10.825 23.819 0.52 12.34 136 GLN B C 1
ATOM 2707 O O . GLN B 1 136 ? 30.043 10.670 24.882 0.52 14.89 136 GLN B O 1
ATOM 2713 N N . VAL B 1 137 ? 30.760 12.002 23.218 0.52 12.57 137 VAL B N 1
ATOM 2714 C CA . VAL B 1 137 ? 30.154 13.196 23.779 0.52 13.06 137 VAL B CA 1
ATOM 2715 C C . VAL B 1 137 ? 28.894 13.551 23.016 0.52 14.04 137 VAL B C 1
ATOM 2716 O O . VAL B 1 137 ? 28.943 13.824 21.817 0.52 14.98 137 VAL B O 1
ATOM 2720 N N . LEU B 1 138 ? 27.763 13.528 23.710 0.52 14.30 138 LEU B N 1
ATOM 2721 C CA . LEU B 1 138 ? 26.497 13.870 23.084 0.52 14.02 138 LEU B CA 1
ATOM 2722 C C . LEU B 1 138 ? 26.231 15.349 23.290 0.52 14.69 138 LEU B C 1
ATOM 2723 O O . LEU B 1 138 ? 26.120 15.808 24.424 0.52 15.93 138 LEU B O 1
ATOM 2728 N N . LEU B 1 139 ? 26.166 16.095 22.193 0.52 14.81 139 LEU B N 1
ATOM 2729 C CA . LEU B 1 139 ? 25.867 17.517 22.274 0.52 16.36 139 LEU B CA 1
ATOM 2730 C C . LEU B 1 139 ? 24.354 17.572 22.141 0.52 18.79 139 LEU B C 1
ATOM 2731 O O . LEU B 1 139 ? 23.816 17.606 21.031 0.52 18.61 139 LEU B O 1
ATOM 2736 N N . ALA B 1 140 ? 23.674 17.532 23.283 0.52 17.73 140 ALA B N 1
ATOM 2737 C CA . ALA B 1 140 ? 22.220 17.554 23.324 0.52 19.81 140 ALA B CA 1
ATOM 2738 C C . ALA B 1 140 ? 21.703 18.964 23.101 0.52 24.11 140 ALA B C 1
ATOM 2739 O O . ALA B 1 140 ? 22.123 19.906 23.771 0.52 26.49 140 ALA B O 1
ATOM 2741 N N A VAL B 1 141 ? 20.784 19.099 22.152 0.31 23.46 141 VAL B N 1
ATOM 2742 N N B VAL B 1 141 ? 20.791 19.102 22.144 0.21 24.03 141 VAL B N 1
ATOM 2743 C CA A VAL B 1 141 ? 20.199 20.391 21.825 0.31 26.79 141 VAL B CA 1
ATOM 2744 C CA B VAL B 1 141 ? 20.209 20.396 21.808 0.21 26.57 141 VAL B CA 1
ATOM 2745 C C A VAL B 1 141 ? 18.720 20.218 21.516 0.31 26.96 141 VAL B C 1
ATOM 2746 C C B VAL B 1 141 ? 18.727 20.226 21.493 0.21 27.06 141 VAL B C 1
ATOM 2747 O O A VAL B 1 141 ? 18.291 19.148 21.089 0.31 31.42 141 VAL B O 1
ATOM 2748 O O B VAL B 1 141 ? 18.303 19.165 21.037 0.21 30.31 141 VAL B O 1
ATOM 2755 N N . SER B 1 142 ? 17.941 21.270 21.738 0.52 28.62 142 SER B N 1
ATOM 2756 C CA . SER B 1 142 ? 16.512 21.214 21.466 0.52 29.59 142 SER B CA 1
ATOM 2757 C C . SER B 1 142 ? 16.330 20.916 19.983 0.52 27.95 142 SER B C 1
ATOM 2758 O O . SER B 1 142 ? 17.056 21.448 19.141 0.52 27.19 142 SER B O 1
ATOM 2761 N N . ALA B 1 143 ? 15.374 20.049 19.671 0.52 29.76 143 ALA B N 1
ATOM 2762 C CA . ALA B 1 143 ? 15.105 19.675 18.290 0.52 29.31 143 ALA B CA 1
ATOM 2763 C C . ALA B 1 143 ? 14.780 20.907 17.454 0.52 28.23 143 ALA B C 1
ATOM 2764 O O . ALA B 1 143 ? 15.204 21.021 16.304 0.52 29.04 143 ALA B O 1
ATOM 2766 N N . GLU B 1 144 ? 14.031 21.832 18.043 0.52 29.62 144 GLU B N 1
ATOM 2767 C CA . GLU B 1 144 ? 13.640 23.055 17.354 0.52 27.25 144 GLU B CA 1
ATOM 2768 C C . GLU B 1 144 ? 14.843 23.915 16.977 0.52 25.89 144 GLU B C 1
ATOM 2769 O O . GLU B 1 144 ? 14.936 24.400 15.848 0.52 26.40 144 GLU B O 1
ATOM 2771 N N . LEU B 1 145 ? 15.764 24.102 17.919 0.52 23.83 145 LEU B N 1
ATOM 2772 C CA . LEU B 1 145 ? 16.952 24.918 17.678 0.52 21.21 145 LEU B CA 1
ATOM 2773 C C . LEU B 1 145 ? 17.883 24.308 16.634 0.52 21.10 145 LEU B C 1
ATOM 2774 O O . LEU B 1 145 ? 18.414 25.014 15.778 0.52 22.28 145 LEU B O 1
ATOM 2776 N N . ALA B 1 146 ? 18.093 22.998 16.711 0.52 20.38 146 ALA B N 1
ATOM 2777 C CA . ALA B 1 146 ? 18.964 22.326 15.757 0.52 18.92 146 ALA B CA 1
ATOM 2778 C C . ALA B 1 146 ? 18.386 22.438 14.350 0.52 14.98 146 ALA B C 1
ATOM 2779 O O . ALA B 1 146 ? 19.119 22.655 13.385 0.52 17.28 146 ALA B O 1
ATOM 2781 N N . GLY B 1 147 ? 17.069 22.289 14.246 0.52 19.45 147 GLY B N 1
ATOM 2782 C CA . GLY B 1 147 ? 16.408 22.383 12.956 0.52 16.78 147 GLY B CA 1
ATOM 2783 C C . GLY B 1 147 ? 16.541 23.783 12.389 0.52 21.87 147 GLY B C 1
ATOM 2784 O O . GLY B 1 147 ? 16.683 23.961 11.180 0.52 22.24 147 GLY B O 1
ATOM 2785 N N . GLU B 1 148 ? 16.498 24.780 13.269 0.52 23.34 148 GLU B N 1
ATOM 2786 C CA . GLU B 1 148 ? 16.628 26.169 12.851 0.52 21.99 148 GLU B CA 1
ATOM 2787 C C . GLU B 1 148 ? 18.028 26.406 12.296 0.52 21.91 148 GLU B C 1
ATOM 2788 O O . GLU B 1 148 ? 18.206 27.141 11.327 0.52 22.76 148 GLU B O 1
ATOM 2790 N N . ARG B 1 149 ? 19.025 25.773 12.908 0.52 18.95 149 ARG B N 1
ATOM 2791 C CA . ARG B 1 149 ? 20.398 25.923 12.458 0.52 16.78 149 ARG B CA 1
ATOM 2792 C C . ARG B 1 149 ? 20.590 25.309 11.072 0.52 18.24 149 ARG B C 1
ATOM 2793 O O . ARG B 1 149 ? 21.257 25.892 10.219 0.52 18.95 149 ARG B O 1
ATOM 2801 N N A SER B 1 150 ? 20.003 24.135 10.850 0.33 17.59 150 SER B N 1
ATOM 2802 N N B SER B 1 150 ? 20.004 24.135 10.851 0.19 18.40 150 SER B N 1
ATOM 2803 C CA A SER B 1 150 ? 20.121 23.466 9.560 0.33 15.01 150 SER B CA 1
ATOM 2804 C CA B SER B 1 150 ? 20.122 23.463 9.563 0.19 18.07 150 SER B CA 1
ATOM 2805 C C A SER B 1 150 ? 19.474 24.297 8.457 0.33 14.65 150 SER B C 1
ATOM 2806 C C B SER B 1 150 ? 19.472 24.291 8.459 0.19 17.02 150 SER B C 1
ATOM 2807 O O A SER B 1 150 ? 20.012 24.404 7.356 0.33 17.35 150 SER B O 1
ATOM 2808 O O B SER B 1 150 ? 20.006 24.391 7.354 0.19 18.22 150 SER B O 1
ATOM 2813 N N . ARG B 1 151 ? 18.321 24.883 8.764 0.52 17.69 151 ARG B N 1
ATOM 2814 C CA . ARG B 1 151 ? 17.609 25.711 7.797 0.52 16.10 151 ARG B CA 1
ATOM 2815 C C . ARG B 1 151 ? 18.411 26.977 7.500 0.52 18.05 151 ARG B C 1
ATOM 2816 O O . ARG B 1 151 ? 18.528 27.395 6.346 0.52 17.08 151 ARG B O 1
ATOM 2824 N N . GLY B 1 152 ? 18.969 27.582 8.545 0.52 16.83 152 GLY B N 1
ATOM 2825 C CA . GLY B 1 152 ? 19.759 28.786 8.357 0.52 16.08 152 GLY B CA 1
ATOM 2826 C C . GLY B 1 152 ? 20.964 28.527 7.474 0.52 18.00 152 GLY B C 1
ATOM 2827 O O . GLY B 1 152 ? 21.345 29.363 6.656 0.52 18.64 152 GLY B O 1
ATOM 2828 N N A ARG B 1 153 ? 21.582 27.363 7.641 0.33 17.10 153 ARG B N 1
ATOM 2829 N N B ARG B 1 153 ? 21.558 27.351 7.647 0.19 17.66 153 ARG B N 1
ATOM 2830 C CA A ARG B 1 153 ? 22.744 27.006 6.837 0.33 16.71 153 ARG B CA 1
ATOM 2831 C CA B ARG B 1 153 ? 22.727 26.936 6.883 0.19 17.16 153 ARG B CA 1
ATOM 2832 C C A ARG B 1 153 ? 22.400 26.936 5.357 0.33 18.94 153 ARG B C 1
ATOM 2833 C C B ARG B 1 153 ? 22.434 26.847 5.385 0.19 18.05 153 ARG B C 1
ATOM 2834 O O A ARG B 1 153 ? 23.159 27.407 4.513 0.33 19.13 153 ARG B O 1
ATOM 2835 O O B ARG B 1 153 ? 23.264 27.222 4.558 0.19 19.02 153 ARG B O 1
ATOM 2850 N N . ALA B 1 154 ? 21.250 26.347 5.046 0.52 15.18 154 ALA B N 1
ATOM 2851 C CA . ALA B 1 154 ? 20.832 26.213 3.658 0.52 15.97 154 ALA B CA 1
ATOM 2852 C C . ALA B 1 154 ? 20.543 27.577 3.044 0.52 19.77 154 ALA B C 1
ATOM 2853 O O . ALA B 1 154 ? 20.741 27.782 1.847 0.52 22.92 154 ALA B O 1
ATOM 2855 N N . GLN B 1 155 ? 20.077 28.507 3.870 0.52 16.46 155 GLN B N 1
ATOM 2856 C CA . GLN B 1 155 ? 19.758 29.855 3.400 0.52 20.95 155 GLN B CA 1
ATOM 2857 C C . GLN B 1 155 ? 20.976 30.694 3.037 0.52 24.83 155 GLN B C 1
ATOM 2858 O O . GLN B 1 155 ? 20.938 31.468 2.078 0.52 24.40 155 GLN B O 1
ATOM 2864 N N A ARG B 1 156 ? 22.061 30.549 3.788 0.30 26.81 156 ARG B N 1
ATOM 2865 N N B ARG B 1 156 ? 22.048 30.534 3.807 0.22 25.95 156 ARG B N 1
ATOM 2866 C CA A ARG B 1 156 ? 23.252 31.338 3.505 0.30 28.94 156 ARG B CA 1
ATOM 2867 C CA B ARG B 1 156 ? 23.272 31.296 3.595 0.22 27.81 156 ARG B CA 1
ATOM 2868 C C A ARG B 1 156 ? 24.315 30.614 2.683 0.30 29.51 156 ARG B C 1
ATOM 2869 C C B ARG B 1 156 ? 24.352 30.580 2.785 0.22 28.74 156 ARG B C 1
ATOM 2870 O O A ARG B 1 156 ? 25.322 31.213 2.304 0.30 30.22 156 ARG B O 1
ATOM 2871 O O B ARG B 1 156 ? 25.407 31.153 2.513 0.22 30.84 156 ARG B O 1
ATOM 2886 N N . ASP B 1 157 ? 24.092 29.335 2.396 0.52 26.35 157 ASP B N 1
ATOM 2887 C CA . ASP B 1 157 ? 25.060 28.566 1.616 0.52 25.59 157 ASP B CA 1
ATOM 2888 C C . ASP B 1 157 ? 24.374 27.675 0.583 0.52 26.26 157 ASP B C 1
ATOM 2889 O O . ASP B 1 157 ? 23.762 26.668 0.931 0.52 24.41 157 ASP B O 1
ATOM 2894 N N . PRO B 1 158 ? 24.479 28.029 -0.707 0.52 28.48 158 PRO B N 1
ATOM 2895 C CA . PRO B 1 158 ? 23.853 27.233 -1.769 0.52 29.30 158 PRO B CA 1
ATOM 2896 C C . PRO B 1 158 ? 24.427 25.820 -1.856 0.52 29.72 158 PRO B C 1
ATOM 2897 O O . PRO B 1 158 ? 23.835 24.932 -2.470 0.52 29.88 158 PRO B O 1
ATOM 2901 N N . GLY B 1 159 ? 25.601 25.630 -1.261 0.52 30.21 159 GLY B N 1
ATOM 2902 C CA . GLY B 1 159 ? 26.252 24.334 -1.292 0.52 29.80 159 GLY B CA 1
ATOM 2903 C C . GLY B 1 159 ? 25.881 23.466 -0.104 0.52 30.83 159 GLY B C 1
ATOM 2904 O O . GLY B 1 159 ? 26.378 22.346 0.032 0.52 30.25 159 GLY B O 1
ATOM 2905 N N . ARG B 1 160 ? 25.011 23.977 0.765 0.52 26.81 160 ARG B N 1
ATOM 2906 C CA . ARG B 1 160 ? 24.589 23.215 1.932 0.52 25.31 160 ARG B CA 1
ATOM 2907 C C . ARG B 1 160 ? 23.079 23.143 2.106 0.52 21.06 160 ARG B C 1
ATOM 2908 O O . ARG B 1 160 ? 22.559 23.395 3.192 0.52 21.48 160 ARG B O 1
ATOM 2916 N N . ALA B 1 161 ? 22.376 22.798 1.031 0.52 20.86 161 ALA B N 1
ATOM 2917 C CA . ALA B 1 161 ? 20.924 22.659 1.095 0.52 17.53 161 ALA B CA 1
ATOM 2918 C C . ALA B 1 161 ? 20.659 21.486 2.030 0.52 16.15 161 ALA B C 1
ATOM 2919 O O . ALA B 1 161 ? 21.498 20.596 2.158 0.52 16.78 161 ALA B O 1
ATOM 2921 N N . ARG B 1 162 ? 19.506 21.467 2.688 0.52 11.67 162 ARG B N 1
ATOM 2922 C CA . ARG B 1 162 ? 19.226 20.360 3.597 0.52 10.37 162 ARG B CA 1
ATOM 2923 C C . ARG B 1 162 ? 18.984 19.064 2.837 0.52 13.60 162 ARG B C 1
ATOM 2924 O O . ARG B 1 162 ? 18.589 19.081 1.671 0.52 15.10 162 ARG B O 1
ATOM 2932 N N . ASP B 1 163 ? 19.251 17.939 3.490 0.52 10.77 163 ASP B N 1
ATOM 2933 C CA . ASP B 1 163 ? 19.006 16.650 2.857 0.52 13.34 163 ASP B CA 1
ATOM 2934 C C . ASP B 1 163 ? 17.740 16.034 3.438 0.52 13.33 163 ASP B C 1
ATOM 2935 O O . ASP B 1 163 ? 17.098 16.620 4.310 0.52 15.62 163 ASP B O 1
ATOM 2940 N N . ASN B 1 164 ? 17.390 14.849 2.951 0.52 13.48 164 ASN B N 1
ATOM 2941 C CA . ASN B 1 164 ? 16.185 14.156 3.389 0.52 12.05 164 ASN B CA 1
ATOM 2942 C C . ASN B 1 164 ? 16.042 14.007 4.902 0.52 10.46 164 ASN B C 1
ATOM 2943 O O . ASN B 1 164 ? 14.952 14.196 5.442 0.52 15.42 164 ASN B O 1
ATOM 2948 N N . TYR B 1 165 ? 17.129 13.660 5.586 0.52 9.84 165 TYR B N 1
ATOM 2949 C CA . TYR B 1 165 ? 17.082 13.493 7.036 0.52 11.80 165 TYR B CA 1
ATOM 2950 C C . TYR B 1 165 ? 16.839 14.825 7.747 0.52 10.94 165 TYR B C 1
ATOM 2951 O O . TYR B 1 165 ? 16.048 14.906 8.691 0.52 12.12 165 TYR B O 1
ATOM 2960 N N . GLU B 1 166 ? 17.525 15.866 7.288 0.52 11.00 166 GLU B N 1
ATOM 2961 C CA . GLU B 1 166 ? 17.405 17.188 7.892 0.52 11.44 166 GLU B CA 1
ATOM 2962 C C . GLU B 1 166 ? 16.037 17.828 7.694 0.52 15.85 166 GLU B C 1
ATOM 2963 O O . GLU B 1 166 ? 15.605 18.639 8.517 0.52 17.01 166 GLU B O 1
ATOM 2969 N N . ARG B 1 167 ? 15.345 17.448 6.617 0.52 13.55 167 ARG B N 1
ATOM 2970 C CA . ARG B 1 167 ? 14.011 17.975 6.312 0.52 15.01 167 ARG B CA 1
ATOM 2971 C C . ARG B 1 167 ? 12.919 17.256 7.104 0.52 19.13 167 ARG B C 1
ATOM 2972 O O . ARG B 1 167 ? 11.773 17.703 7.137 0.52 21.83 167 ARG B O 1
ATOM 2980 N N . ASP B 1 168 ? 13.280 16.140 7.732 0.52 15.27 168 ASP B N 1
ATOM 2981 C CA . ASP B 1 168 ? 12.345 15.323 8.508 0.52 16.50 168 ASP B CA 1
ATOM 2982 C C . ASP B 1 168 ? 12.411 15.702 9.991 0.52 16.06 168 ASP B C 1
ATOM 2983 O O . ASP B 1 168 ? 13.190 15.124 10.751 0.52 14.77 168 ASP B O 1
ATOM 2988 N N . ALA B 1 169 ? 11.588 16.663 10.401 0.52 16.23 169 ALA B N 1
ATOM 2989 C CA . ALA B 1 169 ? 11.582 17.127 11.785 0.52 17.10 169 ALA B CA 1
ATOM 2990 C C . ALA B 1 169 ? 11.356 16.029 12.818 0.52 15.45 169 ALA B C 1
ATOM 2991 O O . ALA B 1 169 ? 12.044 15.984 13.839 0.52 16.32 169 ALA B O 1
ATOM 2993 N N A GLU B 1 170 ? 10.398 15.150 12.541 0.30 17.08 170 GLU B N 1
ATOM 2994 N N B GLU B 1 170 ? 10.392 15.149 12.566 0.22 16.46 170 GLU B N 1
ATOM 2995 C CA A GLU B 1 170 ? 10.068 14.050 13.438 0.30 17.85 170 GLU B CA 1
ATOM 2996 C CA B GLU B 1 170 ? 10.111 14.070 13.504 0.22 16.61 170 GLU B CA 1
ATOM 2997 C C A GLU B 1 170 ? 11.245 13.090 13.589 0.30 16.60 170 GLU B C 1
ATOM 2998 C C B GLU B 1 170 ? 11.283 13.104 13.610 0.22 16.09 170 GLU B C 1
ATOM 2999 O O A GLU B 1 170 ? 11.506 12.582 14.679 0.30 15.29 170 GLU B O 1
ATOM 3000 O O B GLU B 1 170 ? 11.582 12.603 14.693 0.22 15.15 170 GLU B O 1
ATOM 3011 N N . LEU B 1 171 ? 11.947 12.836 12.489 0.52 15.81 171 LEU B N 1
ATOM 3012 C CA . LEU B 1 171 ? 13.100 11.938 12.512 0.52 13.64 171 LEU B CA 1
ATOM 3013 C C . LEU B 1 171 ? 14.184 12.543 13.400 0.52 11.84 171 LEU B C 1
ATOM 3014 O O . LEU B 1 171 ? 14.791 11.846 14.214 0.52 12.98 171 LEU B O 1
ATOM 3019 N N . GLN B 1 172 ? 14.430 13.843 13.240 0.52 12.81 172 GLN B N 1
ATOM 3020 C CA . GLN B 1 172 ? 15.442 14.521 14.039 0.52 13.54 172 GLN B CA 1
ATOM 3021 C C . GLN B 1 172 ? 15.093 14.436 15.524 0.52 13.58 172 GLN B C 1
ATOM 3022 O O . GLN B 1 172 ? 15.970 14.255 16.368 0.52 13.62 172 GLN B O 1
ATOM 3028 N N A GLN B 1 173 ? 13.809 14.569 15.842 0.28 14.22 173 GLN B N 1
ATOM 3029 N N B GLN B 1 173 ? 13.807 14.569 15.820 0.24 14.90 173 GLN B N 1
ATOM 3030 C CA A GLN B 1 173 ? 13.363 14.492 17.230 0.28 15.62 173 GLN B CA 1
ATOM 3031 C CA B GLN B 1 173 ? 13.299 14.498 17.182 0.24 16.71 173 GLN B CA 1
ATOM 3032 C C A GLN B 1 173 ? 13.623 13.099 17.787 0.28 14.78 173 GLN B C 1
ATOM 3033 C C B GLN B 1 173 ? 13.580 13.120 17.779 0.24 15.67 173 GLN B C 1
ATOM 3034 O O A GLN B 1 173 ? 14.208 12.947 18.861 0.28 15.65 173 GLN B O 1
ATOM 3035 O O B GLN B 1 173 ? 14.145 13.004 18.868 0.24 17.14 173 GLN B O 1
ATOM 3046 N N . ARG B 1 174 ? 13.182 12.080 17.054 0.52 13.08 174 ARG B N 1
ATOM 3047 C CA . ARG B 1 174 ? 13.378 10.705 17.505 0.52 11.61 174 ARG B CA 1
ATOM 3048 C C . ARG B 1 174 ? 14.852 10.350 17.629 0.52 11.15 174 ARG B C 1
ATOM 3049 O O . ARG B 1 174 ? 15.239 9.586 18.516 0.52 13.22 174 ARG B O 1
ATOM 3057 N N . THR B 1 175 ? 15.676 10.903 16.742 0.52 12.15 175 THR B N 1
ATOM 3058 C CA . THR B 1 175 ? 17.106 10.623 16.769 0.52 11.05 175 THR B CA 1
ATOM 3059 C C . THR B 1 175 ? 17.719 11.186 18.044 0.52 12.55 175 THR B C 1
ATOM 3060 O O . THR B 1 175 ? 18.564 10.546 18.680 0.52 12.87 175 THR B O 1
ATOM 3064 N N . GLY B 1 176 ? 17.283 12.383 18.421 0.52 13.71 176 GLY B N 1
ATOM 3065 C CA . GLY B 1 176 ? 17.791 12.988 19.639 0.52 15.07 176 GLY B CA 1
ATOM 3066 C C . GLY B 1 176 ? 17.434 12.116 20.829 0.52 14.07 176 GLY B C 1
ATOM 3067 O O . GLY B 1 176 ? 18.231 11.952 21.752 0.52 14.62 176 GLY B O 1
ATOM 3068 N N . ALA B 1 177 ? 16.233 11.546 20.806 0.52 13.20 177 ALA B N 1
ATOM 3069 C CA . ALA B 1 177 ? 15.783 10.688 21.896 0.52 13.33 177 ALA B CA 1
ATOM 3070 C C . ALA B 1 177 ? 16.591 9.394 21.966 0.52 15.09 177 ALA B C 1
ATOM 3071 O O . ALA B 1 177 ? 16.961 8.956 23.054 0.52 16.01 177 ALA B O 1
ATOM 3073 N N . VAL B 1 178 ? 16.870 8.779 20.819 0.52 14.70 178 VAL B N 1
ATOM 3074 C CA . VAL B 1 178 ? 17.655 7.548 20.824 0.52 13.23 178 VAL B CA 1
ATOM 3075 C C . VAL B 1 178 ? 19.066 7.850 21.331 0.52 13.43 178 VAL B C 1
ATOM 3076 O O . VAL B 1 178 ? 19.650 7.064 22.076 0.52 12.72 178 VAL B O 1
ATOM 3080 N N . TYR B 1 179 ? 19.616 8.989 20.925 0.52 13.17 179 TYR B N 1
ATOM 3081 C CA . TYR B 1 179 ? 20.946 9.383 21.374 0.52 13.31 179 TYR B CA 1
ATOM 3082 C C . TYR B 1 179 ? 20.979 9.442 22.902 0.52 13.35 179 TYR B C 1
ATOM 3083 O O . TYR B 1 179 ? 21.934 8.977 23.530 0.52 13.13 179 TYR B O 1
ATOM 3092 N N . ALA B 1 180 ? 19.942 10.023 23.498 0.52 13.63 180 ALA B N 1
ATOM 3093 C CA . ALA B 1 180 ? 19.878 10.129 24.952 0.52 13.38 180 ALA B CA 1
ATOM 3094 C C . ALA B 1 180 ? 19.890 8.739 25.578 0.52 14.12 180 ALA B C 1
ATOM 3095 O O . ALA B 1 180 ? 20.522 8.521 26.609 0.52 14.27 180 ALA B O 1
ATOM 3097 N N . GLU B 1 181 ? 19.194 7.798 24.947 0.52 13.31 181 GLU B N 1
ATOM 3098 C CA . GLU B 1 181 ? 19.150 6.429 25.455 0.52 15.78 181 GLU B CA 1
ATOM 3099 C C . GLU B 1 181 ? 20.515 5.759 25.322 0.52 15.30 181 GLU B C 1
ATOM 3100 O O . GLU B 1 181 ? 20.971 5.061 26.230 0.52 14.08 181 GLU B O 1
ATOM 3106 N N . LEU B 1 182 ? 21.156 5.948 24.174 0.52 12.67 182 LEU B N 1
ATOM 3107 C CA . LEU B 1 182 ? 22.468 5.356 23.950 0.52 11.85 182 LEU B CA 1
ATOM 3108 C C . LEU B 1 182 ? 23.456 5.835 25.013 0.52 11.56 182 LEU B C 1
ATOM 3109 O O . LEU B 1 182 ? 24.255 5.052 25.534 0.52 12.36 182 LEU B O 1
ATOM 3114 N N . ALA B 1 183 ? 23.398 7.124 25.334 0.52 11.43 183 ALA B N 1
ATOM 3115 C CA . ALA B 1 183 ? 24.295 7.695 26.332 0.52 13.66 183 ALA B CA 1
ATOM 3116 C C . ALA B 1 183 ? 24.045 7.078 27.708 0.52 14.74 183 ALA B C 1
ATOM 3117 O O . ALA B 1 183 ? 24.983 6.684 28.407 0.52 16.62 183 ALA B O 1
ATOM 3119 N N . ALA B 1 184 ? 22.774 6.985 28.082 0.52 15.79 184 ALA B N 1
ATOM 3120 C CA . ALA B 1 184 ? 22.387 6.431 29.374 0.52 15.56 184 ALA B CA 1
ATOM 3121 C C . ALA B 1 184 ? 22.822 4.981 29.559 0.52 16.74 184 ALA B C 1
ATOM 3122 O O . ALA B 1 184 ? 23.124 4.552 30.672 0.52 19.89 184 ALA B O 1
ATOM 3124 N N A GLN B 1 185 ? 22.846 4.257 28.444 0.27 16.68 185 GLN B N 1
ATOM 3125 N N B GLN B 1 185 ? 22.858 4.204 28.483 0.25 17.59 185 GLN B N 1
ATOM 3126 C CA A GLN B 1 185 ? 23.205 2.843 28.388 0.27 17.48 185 GLN B CA 1
ATOM 3127 C CA B GLN B 1 185 ? 23.276 2.816 28.634 0.25 16.86 185 GLN B CA 1
ATOM 3128 C C A GLN B 1 185 ? 24.707 2.618 28.212 0.27 16.53 185 GLN B C 1
ATOM 3129 C C B GLN B 1 185 ? 24.773 2.641 28.413 0.25 16.66 185 GLN B C 1
ATOM 3130 O O A GLN B 1 185 ? 25.189 1.492 28.321 0.27 13.73 185 GLN B O 1
ATOM 3131 O O B GLN B 1 185 ? 25.319 1.569 28.667 0.25 14.49 185 GLN B O 1
ATOM 3142 N N . GLY B 1 186 ? 25.441 3.694 27.948 0.52 13.13 186 GLY B N 1
ATOM 3143 C CA . GLY B 1 186 ? 26.869 3.586 27.722 0.52 13.16 186 GLY B CA 1
ATOM 3144 C C . GLY B 1 186 ? 27.149 2.737 26.494 0.52 11.97 186 GLY B C 1
ATOM 3145 O O . GLY B 1 186 ? 28.105 1.968 26.455 0.52 13.52 186 GLY B O 1
ATOM 3146 N N . TRP B 1 187 ? 26.305 2.888 25.479 0.52 10.89 187 TRP B N 1
ATOM 3147 C CA . TRP B 1 187 ? 26.433 2.126 24.240 0.52 11.59 187 TRP B CA 1
ATOM 3148 C C . TRP B 1 187 ? 27.760 2.398 23.542 0.52 11.97 187 TRP B C 1
ATOM 3149 O O . TRP B 1 187 ? 28.063 3.538 23.192 0.52 11.55 187 TRP B O 1
ATOM 3160 N N . GLY B 1 188 ? 28.543 1.344 23.336 0.52 9.34 188 GLY B N 1
ATOM 3161 C CA . GLY B 1 188 ? 29.828 1.473 22.667 0.52 9.76 188 GLY B CA 1
ATOM 3162 C C . GLY B 1 188 ? 30.951 2.039 23.523 0.52 11.72 188 GLY B C 1
ATOM 3163 O O . GLY B 1 188 ? 32.099 2.095 23.080 0.52 14.68 188 GLY B O 1
ATOM 3164 N N . GLY B 1 189 ? 30.626 2.441 24.746 0.52 11.47 189 GLY B N 1
ATOM 3165 C CA . GLY B 1 189 ? 31.627 3.012 25.630 0.52 12.72 189 GLY B CA 1
ATOM 3166 C C . GLY B 1 189 ? 31.029 4.105 26.491 0.52 11.32 189 GLY B C 1
ATOM 3167 O O . GLY B 1 189 ? 29.831 4.363 26.437 0.52 14.04 189 GLY B O 1
ATOM 3168 N N . ARG B 1 190 ? 31.869 4.766 27.278 0.52 12.44 190 ARG B N 1
ATOM 3169 C CA . ARG B 1 190 ? 31.400 5.817 28.163 0.52 12.60 190 ARG B CA 1
ATOM 3170 C C . ARG B 1 190 ? 30.982 7.077 27.417 0.52 13.76 190 ARG B C 1
ATOM 3171 O O . ARG B 1 190 ? 31.624 7.482 26.449 0.52 12.70 190 ARG B O 1
ATOM 3179 N N . TRP B 1 191 ? 29.892 7.680 27.878 0.52 13.40 191 TRP B N 1
ATOM 3180 C CA . TRP B 1 191 ? 29.371 8.902 27.283 0.52 14.38 191 TRP B CA 1
ATOM 3181 C C . TRP B 1 191 ? 29.336 10.057 28.265 0.52 16.31 191 TRP B C 1
ATOM 3182 O O . TRP B 1 191 ? 29.356 9.876 29.488 0.52 16.12 191 TRP B O 1
ATOM 3193 N N A LEU B 1 192 ? 29.285 11.255 27.700 0.30 13.44 192 LEU B N 1
ATOM 3194 N N B LEU B 1 192 ? 29.272 11.260 27.709 0.22 14.69 192 LEU B N 1
ATOM 3195 C CA A LEU B 1 192 ? 29.171 12.488 28.456 0.30 15.43 192 LEU B CA 1
ATOM 3196 C CA B LEU B 1 192 ? 29.182 12.486 28.486 0.22 16.31 192 LEU B CA 1
ATOM 3197 C C A LEU B 1 192 ? 28.122 13.277 27.695 0.30 17.72 192 LEU B C 1
ATOM 3198 C C B LEU B 1 192 ? 28.167 13.327 27.718 0.22 18.39 192 LEU B C 1
ATOM 3199 O O A LEU B 1 192 ? 28.189 13.375 26.470 0.30 20.78 192 LEU B O 1
ATOM 3200 O O B LEU B 1 192 ? 28.313 13.525 26.512 0.22 22.60 192 LEU B O 1
ATOM 3209 N N . VAL B 1 193 ? 27.134 13.803 28.406 0.52 16.48 193 VAL B N 1
ATOM 3210 C CA . VAL B 1 193 ? 26.100 14.600 27.763 0.52 17.52 193 VAL B CA 1
ATOM 3211 C C . VAL B 1 193 ? 26.335 16.059 28.113 0.52 20.42 193 VAL B C 1
ATOM 3212 O O . VAL B 1 193 ? 26.382 16.424 29.290 0.52 21.06 193 VAL B O 1
ATOM 3216 N N . VAL B 1 194 ? 26.496 16.887 27.086 0.52 19.36 194 VAL B N 1
ATOM 3217 C CA . VAL B 1 194 ? 26.735 18.309 27.291 0.52 20.57 194 VAL B CA 1
ATOM 3218 C C . VAL B 1 194 ? 25.747 19.165 26.514 0.52 22.74 194 VAL B C 1
ATOM 3219 O O . VAL B 1 194 ? 25.055 18.681 25.614 0.52 21.57 194 VAL B O 1
ATOM 3223 N N . GLY B 1 195 ? 25.689 20.442 26.873 0.52 23.53 195 GLY B N 1
ATOM 3224 C CA . GLY B 1 195 ? 24.792 21.361 26.203 0.52 26.07 195 GLY B CA 1
ATOM 3225 C C . GLY B 1 195 ? 25.576 22.328 25.341 0.52 27.72 195 GLY B C 1
ATOM 3226 O O . GLY B 1 195 ? 26.804 22.268 25.288 0.52 24.65 195 GLY B O 1
ATOM 3227 N N . ALA B 1 196 ? 24.868 23.224 24.664 0.52 30.35 196 ALA B N 1
ATOM 3228 C CA . ALA B 1 196 ? 25.513 24.198 23.795 0.52 32.38 196 ALA B CA 1
ATOM 3229 C C . ALA B 1 196 ? 26.405 25.157 24.576 0.52 33.38 196 ALA B C 1
ATOM 3230 O O . ALA B 1 196 ? 27.300 25.779 24.006 0.52 35.70 196 ALA B O 1
ATOM 3232 N N . ASP B 1 197 ? 26.168 25.267 25.879 0.52 33.25 197 ASP B N 1
ATOM 3233 C CA . ASP B 1 197 ? 26.947 26.172 26.719 0.52 34.16 197 ASP B CA 1
ATOM 3234 C C . ASP B 1 197 ? 28.064 25.499 27.514 0.52 34.23 197 ASP B C 1
ATOM 3235 O O . ASP B 1 197 ? 28.558 26.063 28.490 0.52 34.45 197 ASP B O 1
ATOM 3240 N N . VAL B 1 198 ? 28.466 24.301 27.101 0.52 30.45 198 VAL B N 1
ATOM 3241 C CA . VAL B 1 198 ? 29.527 23.586 27.803 0.52 30.91 198 VAL B CA 1
ATOM 3242 C C . VAL B 1 198 ? 30.865 24.312 27.661 0.52 28.99 198 VAL B C 1
ATOM 3243 O O . VAL B 1 198 ? 31.176 24.851 26.600 0.52 31.47 198 VAL B O 1
ATOM 3247 N N . ASP B 1 199 ? 31.650 24.326 28.736 0.52 29.36 199 ASP B N 1
ATOM 3248 C CA . ASP B 1 199 ? 32.954 24.982 28.721 0.52 27.96 199 ASP B CA 1
ATOM 3249 C C . ASP B 1 199 ? 34.016 24.060 28.135 0.52 28.33 199 ASP B C 1
ATOM 3250 O O . ASP B 1 199 ? 34.363 23.039 28.729 0.52 27.85 199 ASP B O 1
ATOM 3255 N N . PRO B 1 200 ? 34.554 24.419 26.961 0.52 28.60 200 PRO B N 1
ATOM 3256 C CA . PRO B 1 200 ? 35.583 23.635 26.270 0.52 28.87 200 PRO B CA 1
ATOM 3257 C C . PRO B 1 200 ? 36.777 23.267 27.145 0.52 28.83 200 PRO B C 1
ATOM 3258 O O . PRO B 1 200 ? 37.317 22.167 27.035 0.52 26.99 200 PRO B O 1
ATOM 3262 N N . GLY B 1 201 ? 37.181 24.188 28.014 0.52 28.17 201 GLY B N 1
ATOM 3263 C CA . GLY B 1 201 ? 38.317 23.946 28.886 0.52 25.28 201 GLY B CA 1
ATOM 3264 C C . GLY B 1 201 ? 38.102 22.829 29.890 0.52 24.39 201 GLY B C 1
ATOM 3265 O O . GLY B 1 201 ? 38.961 21.963 30.061 0.52 26.84 201 GLY B O 1
ATOM 3266 N N . ARG B 1 202 ? 36.960 22.851 30.566 0.52 25.59 202 ARG B N 1
ATOM 3267 C CA . ARG B 1 202 ? 36.660 21.822 31.547 0.52 26.67 202 ARG B CA 1
ATOM 3268 C C . ARG B 1 202 ? 36.289 20.512 30.865 0.52 25.03 202 ARG B C 1
ATOM 3269 O O . ARG B 1 202 ? 36.608 19.435 31.368 0.52 25.80 202 ARG B O 1
ATOM 3277 N N . LEU B 1 203 ? 35.626 20.599 29.715 0.52 24.20 203 LEU B N 1
ATOM 3278 C CA . LEU B 1 203 ? 35.250 19.391 28.991 0.52 19.20 203 LEU B CA 1
ATOM 3279 C C . LEU B 1 203 ? 36.518 18.639 28.607 0.52 22.16 203 LEU B C 1
ATOM 3280 O O . LEU B 1 203 ? 36.593 17.419 28.749 0.52 19.99 203 LEU B O 1
ATOM 3285 N N . ALA B 1 204 ? 37.519 19.372 28.129 0.52 19.72 204 ALA B N 1
ATOM 3286 C CA . ALA B 1 204 ? 38.787 18.770 27.738 0.52 18.64 204 ALA B CA 1
ATOM 3287 C C . ALA B 1 204 ? 39.461 18.124 28.946 0.52 23.27 204 ALA B C 1
ATOM 3288 O O . ALA B 1 204 ? 40.097 17.076 28.827 0.52 23.52 204 ALA B O 1
ATOM 3290 N N . ALA B 1 205 ? 39.321 18.758 30.106 0.52 22.22 205 ALA B N 1
ATOM 3291 C CA . ALA B 1 205 ? 39.914 18.240 31.335 0.52 22.12 205 ALA B CA 1
ATOM 3292 C C . ALA B 1 205 ? 39.264 16.914 31.718 0.52 21.86 205 ALA B C 1
ATOM 3293 O O . ALA B 1 205 ? 39.937 15.985 32.166 0.52 25.75 205 ALA B O 1
ATOM 3295 N N . THR B 1 206 ? 37.952 16.830 31.539 0.52 22.37 206 THR B N 1
ATOM 3296 C CA . THR B 1 206 ? 37.214 15.614 31.861 0.52 23.45 206 THR B CA 1
ATOM 3297 C C . THR B 1 206 ? 37.625 14.476 30.931 0.52 26.33 206 THR B C 1
ATOM 3298 O O . THR B 1 206 ? 37.812 13.338 31.365 0.52 26.42 206 THR B O 1
ATOM 3302 N N . LEU B 1 207 ? 37.775 14.795 29.651 0.52 24.18 207 LEU B N 1
ATOM 3303 C CA . LEU B 1 207 ? 38.141 13.802 28.649 0.52 27.41 207 LEU B CA 1
ATOM 3304 C C . LEU B 1 207 ? 39.608 13.386 28.705 0.52 29.21 207 LEU B C 1
ATOM 3305 O O . LEU B 1 207 ? 39.916 12.199 28.779 0.52 37.43 207 LEU B O 1
ATOM 3310 N N . ALA B 1 208 ? 40.512 14.361 28.671 0.52 37.91 208 ALA B N 1
ATOM 3311 C CA . ALA B 1 208 ? 41.943 14.076 28.710 0.52 39.81 208 ALA B CA 1
ATOM 3312 C C . ALA B 1 208 ? 42.316 13.264 29.945 0.52 46.86 208 ALA B C 1
ATOM 3313 O O . ALA B 1 208 ? 42.678 12.078 29.779 0.52 45.62 208 ALA B O 1
#

Sequence (416 aa):
MMLIAIEGVDGAGKRTLVEKLSGAFRAAGRRSVATLAFPRYGQSVAADIAAEALHGEEHGDLLASSVYAMATLFALDRAGAVHTIQGLCRGYDVVILDRYVASNAAYSAARLHENAAGKAAAWVQQRIEFARLGLLPKPDWQVLLAVVSAELAGERSSRGRRAQRRDPGRARDNYERDAEELQQQRTGAVYAELAAQQGWGGRWLLVVGADVDPGRLAATLAMMLIAIEGVDGAGKRTLVEKLSGAFRAAGRRSVATLAFPRYGQSVAADIAAEALHGEEHGDLLASSVYAMATLFALDRAGAVHTIQGLCRGYDVVILDRYVASNAAYSAARLHENAAGKAAAWVQQRIEFARLGLLPKPDWQVLLAVVSAELAGERSSRGRRAQRRDPGRARDNYERDAEELQQQRTGAVYAELAAQQGWGGRWLLVVGADVDPGRLAATLA

Radius of gyration: 16.15 Å; Cα cont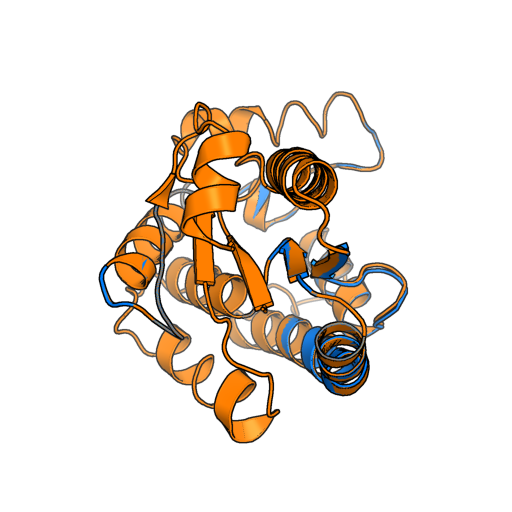acts (8 Å, |Δi|>4): 3151; chains: 2; bounding box: 40×39×39 Å

Organism: Mycobacterium tuberculosis (strain ATCC 25618 / H37Rv) (NCBI:txid83332)

Secondary structure (DSSP, 8-state):
-EEEEEEEEEEEHHHHHHHHHHHHHEEEEEEEEEESSEEEEEEEEEEHHHHEEEEEEEEEEEHHHHHHHHHHHHHEEHHHHHHEEEEEEEEEEEEEEHHHHHHHHHHEEEEEEEHHHHHHHHHHEEEEEPPBPEEEEEEEEEHHHHHHHHHHHHHEBBEEEEEEEEEEHHHHHHHHHHHHHHHHEEEEEEEEEEEEEEBHHHHHHHH-/-EEEEEEEEEEEEEEEEEEEEEEEEEEEEEEEEEESSEEEEEHHHHHEEEEEEEEEEEEEEEEEEEEEEEEEEEEEEEEEEEEEEEEEEEEEEEEEEEEEEEEEEEEEEEEEEEEEEEEEEEEEEEEEEPPBPEEEEEEEEEEEEEEEEEEEEEEEBSEEEEEEEEEEEEEEEEEEEEEEEEEEEEEEEEEEEEEEEEBSEEEEEEE-

InterPro domains:
  IPR018094 Thymidylate kinase [MF_00165] (1-211)
  IPR018095 Thymidylate kinase, conserved site [PS01331] (92-104)
  IPR027417 P-loop containing nucleoside triphosphate hydrolase [G3DSA:3.40.50.300] (1-214)
  IPR027417 P-loop containing nucleoside triphosphate hydrolase [SSF52540] (1-198)
  IPR039430 Thymidylate kinase-like domain [PF02223] (5-187)

B-factor: mean 20.08, std 9.0, range [7.75, 64.09]

GO terms:
  GO:0000287 magnesium ion binding (F, IDA)
  GO:0005524 ATP binding (F, IDA)
  GO:0005525 GTP binding (F, IDA)
  GO:0004798 dTMP kinase activity (F, IDA)
  GO:0046044 TMP metabolic process (P, IDA)
  GO:0042803 protein homodimerization activity (F, IPI)

CATH classification: 3.40.50.300

Solvent-accessible surface area: 17659 Å² total; per-residue (Å²): 53,6,0,0,0,0,0,8,25,5,2,7,17,60,73,8,14,66,106,0,4,36,18,1,138,92,61,68,90,48,8,10,66,26,49,8,6,6,22,30,72,12,92,13,0,23,54,0,18,62,4,11,97,72,94,77,79,118,43,15,88,45,19,82,34,1,3,52,27,28,2,88,0,7,3,14,0,4,81,12,0,77,26,36,46,191,55,93,76,1,0,0,0,6,31,1,0,0,10,8,0,0,18,7,0,0,49,64,132,50,77,6,90,18,162,1,1,44,43,0,43,139,32,0,17,83,187,50,41,4,41,111,5,82,27,1,0,7,7,46,40,69,39,85,56,4,26,63,102,6,145,28,62,27,161,156,43,136,8,73,31,28,3,62,0,16,133,49,54,100,4,15,104,62,0,28,60,5,0,54,73,0,13,93,51,31,11,8,26,163,21,42,90,19,27,79,136,37,76,35,42,191,8,5,77,74,4,57,53,6,0,0,0,0,0,8,25,5,2,7,17,60,73,8,14,66,106,0,4,36,18,1,138,92,61,68,90,48,8,10,66,26,49,0,18,14,107,43,73,1,24,2,0,18,54,0,18,62,4,11,97,72,94,77,79,118,43,15,88,45,19,82,34,1,3,52,27,28,2,88,0,0,26,42,0,16,72,50,0,77,26,36,46,191,55,93,76,1,0,0,0,20,31,1,0,0,10,8,0,0,18,7,0,0,49,64,132,50,77,6,90,18,162,1,1,44,43,0,43,139,32,0,17,83,187,50,41,4,41,111,5,82,27,1,0,7,7,46,40,69,39,85,56,4,26,63,102,6,145,28,62,27,161,156,43,136,61,68,20,18,18,20,17,23,133,49,54,100,4,15,104,62,0,28,60,5,0,54,73,0,13,93,53,31,11,8,26,163,21,42,90,19,27,79,136,37,76,35,42,191,8,5,77,74,4,57

Foldseek 3Di:
DEEEEDEFAQLCLVVLVVLLCVLCVVVPWFEAEEEPPPPPVAPLRVVLQVVQAPDDPCQVVDLVSSLVSRLVSVLVCQVVVVVRVVVTVYYYYHDDLVLSLLLSCLVVVHACVDDRVVVSCCCRCPPSPRAQGQEYEYAQDDLVNSLVSLVVCVVVDVVRNDGNQSVDSSSSVSSSRRVVVCQVVQPSHHYDYHYPPDDSNVVSVVVD/DEEEEDEFAQLCLVVLVVLLCVLCVVVPWFEAEEEPPPPPVAPLRPVLQVVLAPDDPCQVVDLVSSLVSRLVSVLVCQVVVVVRVVVTVYYYYHDDLVLSLLLSCLVVVHACVDDRVVVSCCCRCPPSPRAQGQEYEYAQDDLVNSLVSLCVCVVVDVVRNPGNCSVDSSSSVSSSRRVVVCQVVQPSHHYDYHYPPDDSNVVSVVVD

Nearest PDB structures (foldseek):
  1g3u-assembly1_A  TM=1.004E+00  e=3.389E-39  Mycobacterium tuberculosis
  1n5l-assembly1_B  TM=9.980E-01  e=2.023E-36  Mycobacterium tuberculosis
  1w2g-assembly1_B  TM=9.959E-01  e=3.429E-36  Mycobacterium tuberculosis
  1w2h-assembly1_B  TM=1.000E+00  e=7.349E-36  Mycobacterium tuberculosis
  1w2g-assembly1_A  TM=9.912E-01  e=1.961E-34  Mycobacterium tuberculosis